Protein AF-0000000085118958 (afdb_homodimer)

Solvent-accessible surface area (backbone atoms only — not comparable to full-atom values): 41880 Å² total; per-residue (Å²): 111,50,72,46,80,24,72,16,79,39,64,66,55,6,46,52,51,40,32,72,75,61,38,87,79,47,48,78,74,48,78,44,81,36,74,49,67,78,77,56,92,44,63,29,18,36,30,32,29,48,40,77,66,68,75,80,57,63,81,71,64,72,86,65,71,86,67,69,80,81,72,77,84,81,69,77,76,74,73,73,72,69,64,57,61,59,55,49,51,50,45,50,51,46,46,52,44,48,45,58,69,66,32,45,23,66,62,61,48,81,85,71,83,77,55,74,73,47,45,65,60,52,50,49,40,60,70,17,52,35,45,65,70,57,47,49,53,51,49,51,48,48,65,70,65,48,53,74,86,41,56,80,35,64,67,52,46,48,51,53,48,52,53,52,51,48,72,53,44,48,65,38,75,90,72,83,76,56,90,91,46,66,47,38,38,34,44,43,42,42,60,55,38,45,62,69,59,49,50,50,20,50,48,44,35,44,38,63,67,42,99,55,71,43,46,50,31,39,36,36,51,32,68,77,54,80,29,46,55,54,22,54,45,49,54,29,58,76,67,71,38,58,75,40,83,33,86,48,46,85,46,46,54,58,52,51,58,77,43,62,84,30,34,34,36,40,35,40,49,59,49,41,44,52,73,43,56,68,63,56,48,49,53,42,48,34,46,64,66,42,62,86,53,81,62,44,29,30,40,41,38,47,49,36,47,28,63,71,48,51,52,47,35,49,61,54,51,43,82,63,59,61,58,32,32,29,40,17,44,40,48,47,36,51,41,44,26,40,58,49,45,48,31,41,74,68,70,33,26,30,42,37,34,26,55,55,83,53,77,48,75,28,57,40,76,42,45,55,65,57,56,47,48,22,45,74,65,41,37,64,76,82,127,111,50,72,48,79,24,75,16,82,39,64,66,54,6,46,52,52,39,31,72,75,60,37,88,79,48,49,75,75,47,78,43,81,36,73,47,69,79,76,57,90,44,62,29,18,37,30,32,28,47,40,76,64,67,75,74,56,59,78,70,61,70,79,66,68,82,68,67,74,84,73,77,84,80,70,79,75,73,74,74,73,68,65,57,62,61,56,50,51,50,45,50,50,45,46,52,44,48,46,58,65,68,33,42,25,62,53,58,59,76,79,62,83,76,55,75,72,46,46,66,58,52,50,48,41,59,71,16,53,35,44,64,68,56,47,48,52,51,49,51,50,48,65,69,66,48,54,74,86,41,56,79,35,65,68,53,45,48,51,52,47,52,53,54,50,48,69,53,43,48,65,37,75,90,72,84,76,56,92,92,45,66,48,38,39,34,43,42,41,44,60,54,40,46,62,67,60,49,49,50,20,49,48,44,35,44,37,64,67,43,100,58,69,43,46,49,30,38,34,36,52,33,70,76,53,78,28,46,55,55,22,52,45,48,54,30,60,76,67,71,39,57,75,40,84,33,86,48,45,84,44,45,53,58,50,50,57,75,43,61,84,30,35,35,36,41,35,39,49,59,48,40,44,52,72,41,56,68,64,55,48,51,53,42,49,36,45,64,63,44,62,88,52,80,63,42,30,30,39,41,37,46,49,38,46,29,64,70,46,49,50,47,36,49,61,54,51,43,83,63,60,61,58,31,32,28,42,17,45,40,47,48,36,51,41,44,26,41,56,49,44,47,31,41,73,69,69,33,26,29,42,36,35,26,54,55,84,54,77,48,76,29,58,40,76,43,45,54,66,57,55,48,47,21,43,74,63,42,35,61,75,82,128

Sequence (766 aa):
MNKLSFLGETPTIALRKAQEECGEDAIVISTKKIANANGLNKDMYEIVVAIEDEETKKNLVYTKSAITKANENQEAIKAQVYDFKEEILKMQHLLEQVQKSIWNPKSQLFDLTIPPEFAPMYDIFEKNEFDQEMTYTIMKKTIKQLPISLKSNPNKINDFFKLILRRVIPIKHEVPLRPQQRKIIMMVGPTGVGKTTTISKLAARYAYKLGQNYKVGIVTLDSFRVGAVEQLQAYTNIMRLPLEVVKKPDDLAEALLRLKDCNYIFIDTAGSSQYDIDKIELINDYQKKVEELPIEKILVLPANVKHSDLLEIYKNYSILDIDYLTFTKLDETRSFGNLISFAHKTKKSITYFSIGQNVPDDLIVSDATYLIDCFMNQECARKMNKLSFLGETPTIALRKAQEECGEDAIVISTKKIANANGLNKDMYEIVVAIEDEETKKNLVYTKSAITKANENQEAIKAQVYDFKEEILKMQHLLEQVQKSIWNPKSQLFDLTIPPEFAPMYDIFEKNEFDQEMTYTIMKKTIKQLPISLKSNPNKINDFFKLILRRVIPIKHEVPLRPQQRKIIMMVGPTGVGKTTTISKLAARYAYKLGQNYKVGIVTLDSFRVGAVEQLQAYTNIMRLPLEVVKKPDDLAEALLRLKDCNYIFIDTAGSSQYDIDKIELINDYQKKVEELPIEKILVLPANVKHSDLLEIYKNYSILDIDYLTFTKLDETRSFGNLISFAHKTKKSITYFSIGQNVPDDLIVSDATYLIDCFMNQECARK

Radius of gyration: 34.22 Å; Cα contacts (8 Å, |Δi|>4): 1244; chains: 2; bounding box: 70×102×100 Å

pLDDT: mean 80.44, std 21.98, range [22.97, 98.81]

Foldseek 3Di:
DDKDKFKALDPVRRVVVCCVVQNPPWDWDDKDWDACVPVPRGIIIMTITDHDDPPVVPVVPPPPPPPPDPDDDPPPPPPPPPCVVVVVVVVVVVCVVVCVQVPPVCVVPPVDRQPPLCSVVLVLCVVQVADPVVSVVLRVCLVVVDDPVQSNPSVSSLVVSLVSLQVLAFADFDDDDDPLAAAAEEEAEAPPLCQLLQVLQVQCCQQPVDPDHWQEAEEEQPPPDPCSVVVSVVSCVVSVHYYHYDPALLCLVVSVVVVSRTRYYYYHYHHHQLPPLVRLVRVVSSCVNVVVDPYAYEYEEEQPDDLVSLVSRCVSNCVNVHAAYEYEQLLVWLRRNSVSNSCSVVVHHYAKYANDRDHHQRIDGDDSSQSVVSSVVSHRDRD/DDKDKFKDLDPVRRVVVCCVVQNPPWDWDDKDWDACVPVPRGIIIMIITDHDDPPVVPVVPPPPPPPPDPDDDPPDPPPPPPCVVVVVVVVVVVCVVVCVQVPPVVVVPPVDRQPPLCSVVLVLCVVQVADPVVSVVLRVCLVVVDDPVQSNPSVSSLVVSLVSLQVLAFADFDDDDDPLAAAAEEEAEAPPLCQLLQVLQVQCCQQPVDPDHWQEAEEEQPPPDPCPVVVSVVSCVVSVHYYHYDPALLCLVVSVVVVSRTRYYYYHYHHHQLPPLVRLVRVVSSCVNVVVDPYAYEYEEEQPDDLVSLVSRCVSNCVNVHAAYEYEQLLVWLRRNSVSNSCSVVVHHYAKYANDRDHHQRIDGDDSSQSSVSSVVSHRDRD

Secondary structure (DSSP, 8-state):
-EEEEEEESSHHHHHHHHHHHH-TT-EEEEEEEETTTTSSS--EEEEEEEE--GGGGGGG-STTSTTS---S-----------HHHHHHHHHHHHHHHHHHHH-GGGS-SS----GGGHHHHHHHHHTT--HHHHHHHHHHHHHHS-GGGTT-HHHHHHHHHHHHHHHS-BPPP-PPPTT--EEEEEE-STTSSHHHHHHHHHHIIIIISSS---EEEEE---SSTTHHHHHHHHHHHHT--EEE--SGGGHHHHHHHTTT-SEEEEE-----TT-HHHHHHHHHHHHHTTTS-EEEEEEEETTB-HHHHHHHHHHHGGG---EEEEE-GGG-S--HHHHHHHHHHTPEEEEEE-SS-TTTSEEE--HHHHHHHHHHTS----/-EEEEEEESSHHHHHHHHHHHH-TT-EEEEEEEETTTTSSS--EEEEEEEE--GGGGGGGGGGGGGGS---S-----------HHHHHHHHHHHHHHHHHHHH-GGGGTT-----GGGHHHHHHHHHTT--HHHHHHHHHHHHHHS-GGGTT-HHHHHHHHHHHHHHHS-BPPP-PPPTT--EEEEEE-STTSSHHHHHHHHHHIIIIISSS---EEEEE---SSTTHHHHHHHHHHHHT--EEE--SGGGHHHHHHHTTT-SEEEEE-----TT-HHHHHHHHHHHHHTTTS-EEEEEEEETTB-HHHHHHHHHHHGGG---EEEEE-GGG-S--HHHHHHHHHHTPEEEEEE-SS-TTTSEEE--HHHHHHHHHHTS----

Structure (mmCIF, N/CA/C/O backbone):
data_AF-0000000085118958-model_v1
#
loop_
_entity.id
_entity.type
_entity.pdbx_description
1 polymer 'Flagellar biosynthesis protein FlhF'
#
loop_
_atom_site.group_PDB
_atom_site.id
_atom_site.type_symbol
_atom_site.label_atom_id
_atom_site.label_alt_id
_atom_site.label_comp_id
_atom_site.label_asym_id
_atom_site.label_entity_id
_atom_site.label_seq_id
_atom_site.pdbx_PDB_ins_code
_atom_site.Cartn_x
_atom_site.Cartn_y
_atom_site.Cartn_z
_atom_site.occupancy
_atom_site.B_iso_or_equiv
_atom_site.auth_seq_id
_atom_site.auth_comp_id
_atom_site.auth_asym_id
_atom_site.auth_atom_id
_atom_site.pdbx_PDB_model_num
ATOM 1 N N . MET A 1 1 ? -19.641 31.75 41.594 1 50.44 1 MET A N 1
ATOM 2 C CA . MET A 1 1 ? -19.047 32.594 40.562 1 50.44 1 MET A CA 1
ATOM 3 C C . MET A 1 1 ? -20.125 33.406 39.844 1 50.44 1 MET A C 1
ATOM 5 O O . MET A 1 1 ? -21.062 32.844 39.281 1 50.44 1 MET A O 1
ATOM 9 N N . ASN A 1 2 ? -20.297 34.656 40.281 1 66.62 2 ASN A N 1
ATOM 10 C CA . ASN A 1 2 ? -21.312 35.5 39.719 1 66.62 2 ASN A CA 1
ATOM 11 C C . ASN A 1 2 ? -20.859 36.094 38.375 1 66.62 2 ASN A C 1
ATOM 13 O O . ASN A 1 2 ? -19.75 36.625 38.25 1 66.62 2 ASN A O 1
ATOM 17 N N . LYS A 1 3 ? -21.609 35.75 37.281 1 74.56 3 LYS A N 1
ATOM 18 C CA . LYS A 1 3 ? -21.312 36.219 35.938 1 74.56 3 LYS A CA 1
ATOM 19 C C . LYS A 1 3 ? -22.062 37.531 35.656 1 74.56 3 LYS A C 1
ATOM 21 O O . LYS A 1 3 ? -23.25 37.656 35.969 1 74.56 3 LYS A O 1
ATOM 26 N N . LEU A 1 4 ? -21.312 38.594 35.375 1 79.56 4 LEU A N 1
ATOM 27 C CA . LEU A 1 4 ? -21.922 39.875 35 1 79.56 4 LEU A CA 1
ATOM 28 C C . LEU A 1 4 ? -21.703 40.156 33.5 1 79.56 4 LEU A C 1
ATOM 30 O O . LEU A 1 4 ? -20.609 39.906 32.969 1 79.56 4 LEU A O 1
ATOM 34 N N . SER A 1 5 ? -22.828 40.594 32.812 1 81.94 5 SER A N 1
ATOM 35 C CA . SER A 1 5 ? -22.781 40.906 31.375 1 81.94 5 SER A CA 1
ATOM 36 C C . SER A 1 5 ? -22.734 42.406 31.156 1 81.94 5 SER A C 1
ATOM 38 O O . SER A 1 5 ? -23.469 43.156 31.797 1 81.94 5 SER A O 1
ATOM 40 N N . PHE A 1 6 ? -21.812 42.844 30.281 1 82 6 PHE A N 1
ATOM 41 C CA . PHE A 1 6 ? -21.656 44.281 29.938 1 82 6 PHE A CA 1
ATOM 42 C C . PHE A 1 6 ? -21.781 44.469 28.438 1 82 6 PHE A C 1
ATOM 44 O O . PHE A 1 6 ? -21.219 43.719 27.641 1 82 6 PHE A O 1
ATOM 51 N N . LEU A 1 7 ? -22.625 45.5 28.031 1 80.44 7 LEU A N 1
ATOM 52 C CA . LEU A 1 7 ? -22.875 45.781 26.625 1 80.44 7 LEU A CA 1
ATOM 53 C C . LEU A 1 7 ? -22.125 47.062 26.203 1 80.44 7 LEU A C 1
ATOM 55 O O . LEU A 1 7 ? -22.047 48 26.969 1 80.44 7 LEU A O 1
ATOM 59 N N . GLY A 1 8 ? -21.516 47 25.047 1 80.62 8 GLY A N 1
ATOM 60 C CA . GLY A 1 8 ? -20.844 48.156 24.469 1 80.62 8 GLY A CA 1
ATOM 61 C C . GLY A 1 8 ? -20.922 48.188 22.953 1 80.62 8 GLY A C 1
ATOM 62 O O . GLY A 1 8 ? -21.125 47.125 22.312 1 80.62 8 GLY A O 1
ATOM 63 N N . GLU A 1 9 ? -20.844 49.312 22.375 1 79.94 9 GLU A N 1
ATOM 64 C CA . GLU A 1 9 ? -20.875 49.5 20.922 1 79.94 9 GLU A CA 1
ATOM 65 C C . GLU A 1 9 ? -19.641 48.875 20.266 1 79.94 9 GLU A C 1
ATOM 67 O O . GLU A 1 9 ? -19.688 48.5 19.094 1 79.94 9 GLU A O 1
ATOM 72 N N . THR A 1 10 ? -18.578 48.75 21.016 1 77.44 10 THR A N 1
ATOM 73 C CA . THR A 1 10 ? -17.359 48.031 20.641 1 77.44 10 THR A CA 1
ATOM 74 C C . THR A 1 10 ? -16.891 47.125 21.766 1 77.44 10 THR A C 1
ATOM 76 O O . THR A 1 10 ? -17.25 47.312 22.938 1 77.44 10 THR A O 1
ATOM 79 N N . PRO A 1 11 ? -16.172 46.094 21.469 1 75.88 11 PRO A N 1
ATOM 80 C CA . PRO A 1 11 ? -15.641 45.219 22.531 1 75.88 11 PRO A CA 1
ATOM 81 C C . PRO A 1 11 ? -14.789 45.969 23.547 1 75.88 11 PRO A C 1
ATOM 83 O O . PRO A 1 11 ? -14.844 45.688 24.734 1 75.88 11 PRO A O 1
ATOM 86 N N . THR A 1 12 ? -14.109 47 23.219 1 77.38 12 THR A N 1
ATOM 87 C CA . THR A 1 12 ? -13.266 47.812 24.094 1 77.38 12 THR A CA 1
ATOM 88 C C . THR A 1 12 ? -14.117 48.594 25.078 1 77.38 12 THR A C 1
ATOM 90 O O . THR A 1 12 ? -13.773 48.688 26.266 1 77.38 12 THR A O 1
ATOM 93 N N . ILE A 1 13 ? -15.18 49.125 24.594 1 80 13 ILE A N 1
ATOM 94 C CA . ILE A 1 13 ? -16.094 49.875 25.453 1 80 13 ILE A CA 1
ATOM 95 C C . ILE A 1 13 ? -16.766 48.938 26.438 1 80 13 ILE A C 1
ATOM 97 O O . ILE A 1 13 ? -16.891 49.25 27.625 1 80 13 ILE A O 1
ATOM 101 N N . ALA A 1 14 ? -17.172 47.719 25.938 1 79.88 14 ALA A N 1
ATOM 102 C CA . ALA A 1 14 ? -17.781 46.719 26.797 1 79.88 14 ALA A CA 1
ATOM 103 C C . ALA A 1 14 ? -16.812 46.219 27.859 1 79.88 14 ALA A C 1
ATOM 105 O O . ALA A 1 14 ? -17.188 46.062 29.031 1 79.88 14 ALA A O 1
ATOM 106 N N . LEU A 1 15 ? -15.633 46.125 27.5 1 79.44 15 LEU A N 1
ATOM 107 C CA . LEU A 1 15 ? -14.586 45.688 28.422 1 79.44 15 LEU A CA 1
ATOM 108 C C . LEU A 1 15 ? -14.281 46.781 29.453 1 79.44 15 LEU A C 1
ATOM 110 O O . LEU A 1 15 ? -14.102 46.469 30.641 1 79.44 15 LEU A O 1
ATOM 114 N N . ARG A 1 16 ? -14.172 47.969 29.094 1 78.69 16 ARG A N 1
ATOM 115 C CA . ARG A 1 16 ? -13.945 49.094 30 1 78.69 16 ARG A CA 1
ATOM 116 C C . ARG A 1 16 ? -15.062 49.188 31.047 1 78.69 16 ARG A C 1
ATOM 118 O O . ARG A 1 16 ? -14.789 49.406 32.219 1 78.69 16 ARG A O 1
ATOM 125 N N . LYS A 1 17 ? -16.234 48.875 30.625 1 80.75 17 LYS A N 1
ATOM 126 C CA . LYS A 1 17 ? -17.391 48.875 31.516 1 80.75 17 LYS A CA 1
ATOM 127 C C . LYS A 1 17 ? -17.297 47.75 32.531 1 80.75 17 LYS A C 1
ATOM 129 O O . LYS A 1 17 ? -17.594 47.938 33.719 1 80.75 17 LYS A O 1
ATOM 134 N N . ALA A 1 18 ? -16.875 46.656 32.031 1 78.12 18 ALA A N 1
ATOM 135 C CA . ALA A 1 18 ? -16.688 45.5 32.875 1 78.12 18 ALA A CA 1
ATOM 136 C C . ALA A 1 18 ? -15.578 45.75 33.906 1 78.12 18 ALA A C 1
ATOM 138 O O . ALA A 1 18 ? -15.727 45.406 35.094 1 78.12 18 ALA A O 1
ATOM 139 N N . GLN A 1 19 ? -14.562 46.375 33.469 1 78.25 19 GLN A N 1
ATOM 140 C CA . GLN A 1 19 ? -13.422 46.656 34.344 1 78.25 19 GLN A CA 1
ATOM 141 C C . GLN A 1 19 ? -13.758 47.75 35.344 1 78.25 19 GLN A C 1
ATOM 143 O O . GLN A 1 19 ? -13.336 47.688 36.5 1 78.25 19 GLN A O 1
ATOM 148 N N . GLU A 1 20 ? -14.555 48.625 35 1 79.25 20 GLU A N 1
ATOM 149 C CA . GLU A 1 20 ? -15 49.719 35.875 1 79.25 20 GLU A CA 1
ATOM 150 C C . GLU A 1 20 ? -15.906 49.188 37 1 79.25 20 GLU A C 1
ATOM 152 O O . GLU A 1 20 ? -15.828 49.656 38.125 1 79.25 20 GLU A O 1
ATOM 157 N N . GLU A 1 21 ? -16.688 48.156 36.625 1 78.31 21 GLU A N 1
ATOM 158 C CA . GLU A 1 21 ? -17.641 47.625 37.594 1 78.31 21 GLU A CA 1
ATOM 159 C C . GLU A 1 21 ? -17.078 46.438 38.375 1 78.31 21 GLU A C 1
ATOM 161 O O . GLU A 1 21 ? -17.375 46.281 39.562 1 78.31 21 GLU A O 1
ATOM 166 N N . CYS A 1 22 ? -16.234 45.688 37.656 1 74.38 22 CYS A N 1
ATOM 167 C CA . CYS A 1 22 ? -15.836 44.438 38.281 1 74.38 22 CYS A CA 1
ATOM 168 C C . CYS A 1 22 ? -14.352 44.438 38.625 1 74.38 22 CYS A C 1
ATOM 170 O O . CYS A 1 22 ? -13.844 43.5 39.219 1 74.38 22 CYS A O 1
ATOM 172 N N . GLY A 1 23 ? -13.617 45.594 38.438 1 73.44 23 GLY A N 1
ATOM 173 C CA . GLY A 1 23 ? -12.195 45.719 38.719 1 73.44 23 GLY A CA 1
ATOM 174 C C . GLY A 1 23 ? -11.305 45.281 37.562 1 73.44 23 GLY A C 1
ATOM 175 O O . GLY A 1 23 ? -11.766 44.594 36.656 1 73.44 23 GLY A O 1
ATOM 176 N N . GLU A 1 24 ? -10.086 45.688 37.562 1 70.62 24 GLU A N 1
ATOM 177 C CA . GLU A 1 24 ? -9.102 45.469 36.531 1 70.62 24 GLU A CA 1
ATOM 178 C C . GLU A 1 24 ? -8.727 43.969 36.438 1 70.62 24 GLU A C 1
ATOM 180 O O . GLU A 1 24 ? -8.281 43.5 35.406 1 70.62 24 GLU A O 1
ATOM 185 N N . ASP A 1 25 ? -9.023 43.281 37.438 1 62.84 25 ASP A N 1
ATOM 186 C CA . ASP A 1 25 ? -8.641 41.875 37.531 1 62.84 25 ASP A CA 1
ATOM 187 C C . ASP A 1 25 ? -9.805 40.969 37.125 1 62.84 25 ASP A C 1
ATOM 189 O O . ASP A 1 25 ? -9.742 39.75 37.312 1 62.84 25 ASP A O 1
ATOM 193 N N . ALA A 1 26 ? -10.883 41.375 36.625 1 63.19 26 ALA A N 1
ATOM 194 C CA . ALA A 1 26 ? -12.039 40.594 36.219 1 63.19 26 ALA A CA 1
ATOM 195 C C . ALA A 1 26 ? -11.703 39.688 35.031 1 63.19 26 ALA A C 1
ATOM 197 O O . ALA A 1 26 ? -11.102 40.156 34.062 1 63.19 26 ALA A O 1
ATOM 198 N N . ILE A 1 27 ? -11.922 38.438 35.188 1 67.38 27 ILE A N 1
ATOM 199 C CA . ILE A 1 27 ? -11.625 37.438 34.156 1 67.38 27 ILE A CA 1
ATOM 200 C C . ILE A 1 27 ? -12.734 37.469 33.094 1 67.38 27 ILE A C 1
ATOM 202 O O . ILE A 1 27 ? -13.898 37.219 33.438 1 67.38 27 ILE A O 1
ATOM 206 N N . VAL A 1 28 ? -12.438 37.844 31.891 1 70.38 28 VAL A N 1
ATOM 207 C CA . VAL A 1 28 ? -13.375 37.844 30.766 1 70.38 28 VAL A CA 1
ATOM 208 C C . VAL A 1 28 ? -13.617 36.406 30.328 1 70.38 28 VAL A C 1
ATOM 210 O O . VAL A 1 28 ? -12.68 35.656 30 1 70.38 28 VAL A O 1
ATOM 213 N N . ILE A 1 29 ? -14.859 36 30.328 1 68.62 29 ILE A N 1
ATOM 214 C CA . ILE A 1 29 ? -15.266 34.625 30.016 1 68.62 29 ILE A CA 1
ATOM 215 C C . ILE A 1 29 ? -15.68 34.531 28.547 1 68.62 29 ILE A C 1
ATOM 217 O O . ILE A 1 29 ? -15.359 33.562 27.859 1 68.62 29 ILE A O 1
ATOM 221 N N . SER A 1 30 ? -16.453 35.531 28.078 1 73.38 30 SER A N 1
ATOM 222 C CA . SER A 1 30 ? -16.938 35.5 26.703 1 73.38 30 SER A CA 1
ATOM 223 C C . SER A 1 30 ? -17.156 36.906 26.156 1 73.38 30 SER A C 1
ATOM 225 O O . SER A 1 30 ? -17.453 37.844 26.922 1 73.38 30 SER A O 1
ATOM 227 N N . THR A 1 31 ? -16.859 37.125 24.859 1 70.69 31 THR A N 1
ATOM 228 C CA . THR A 1 31 ? -17.219 38.281 24.078 1 70.69 31 THR A CA 1
ATOM 229 C C . THR A 1 31 ? -18.109 37.906 22.906 1 70.69 31 THR A C 1
ATOM 231 O O . THR A 1 31 ? -17.734 37.062 22.078 1 70.69 31 THR A O 1
ATOM 234 N N . LYS A 1 32 ? -19.281 38.344 22.891 1 73.81 32 LYS A N 1
ATOM 235 C CA . LYS A 1 32 ? -20.266 38.031 21.859 1 73.81 32 LYS A CA 1
ATOM 236 C C . LYS A 1 32 ? -20.781 39.312 21.188 1 73.81 32 LYS A C 1
ATOM 238 O O . LYS A 1 32 ? -21.047 40.281 21.859 1 73.81 32 LYS A O 1
ATOM 243 N N . LYS A 1 33 ? -20.844 39.281 19.859 1 72.5 33 LYS A N 1
ATOM 244 C CA . LYS A 1 33 ? -21.578 40.312 19.109 1 72.5 33 LYS A CA 1
ATOM 245 C C . LYS A 1 33 ? -23.078 40.031 19.125 1 72.5 33 LYS A C 1
ATOM 247 O O . LYS A 1 33 ? -23.516 38.938 18.766 1 72.5 33 LYS A O 1
ATOM 252 N N . ILE A 1 34 ? -23.922 40.938 19.625 1 70.06 34 ILE A N 1
ATOM 253 C CA . ILE A 1 34 ? -25.375 40.812 19.641 1 70.06 34 ILE A CA 1
ATOM 254 C C . ILE A 1 34 ? -25.969 41.781 18.609 1 70.06 34 ILE A C 1
ATOM 256 O O . ILE A 1 34 ? -25.75 43 18.672 1 70.06 34 ILE A O 1
ATOM 260 N N . ALA A 1 35 ? -26.625 41.156 17.719 1 70.69 35 ALA A N 1
ATOM 261 C CA . ALA A 1 35 ? -27.391 41.938 16.734 1 70.69 35 ALA A CA 1
ATOM 262 C C . ALA A 1 35 ? -28.703 42.438 17.344 1 70.69 35 ALA A C 1
ATOM 264 O O . ALA A 1 35 ? -29.375 41.719 18.078 1 70.69 35 ALA A O 1
ATOM 265 N N . ASN A 1 36 ? -29.047 43.688 16.984 1 61.06 36 ASN A N 1
ATOM 266 C CA . ASN A 1 36 ? -30.297 44.375 17.281 1 61.06 36 ASN A CA 1
ATOM 267 C C . ASN A 1 36 ? -30.609 44.375 18.781 1 61.06 36 ASN A C 1
ATOM 269 O O . ASN A 1 3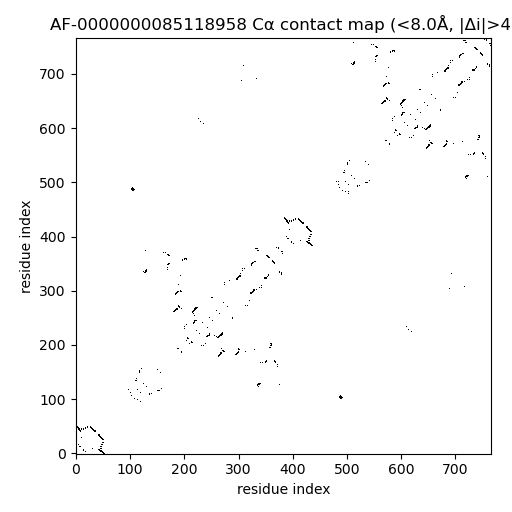6 ? -31.734 44.062 19.188 1 61.06 36 ASN A O 1
ATOM 273 N N . ALA A 1 37 ? -29.609 44.469 19.719 1 53.81 37 ALA A N 1
ATOM 274 C CA . ALA A 1 37 ? -29.781 44.25 21.156 1 53.81 37 ALA A CA 1
ATOM 275 C C . ALA A 1 37 ? -30.844 45.188 21.734 1 53.81 37 ALA A C 1
ATOM 277 O O . ALA A 1 37 ? -31.625 44.812 22.609 1 53.81 37 ALA A O 1
ATOM 278 N N . ASN A 1 38 ? -30.828 46.469 21.5 1 57.22 38 ASN A N 1
ATOM 279 C CA . ASN A 1 38 ? -31.797 47.375 22.094 1 57.22 38 ASN A CA 1
ATOM 280 C C . ASN A 1 38 ? -32.812 47.875 21.078 1 57.22 38 ASN A C 1
ATOM 282 O O . ASN A 1 38 ? -33.406 48.938 21.25 1 57.22 38 ASN A O 1
ATOM 286 N N . GLY A 1 39 ? -33.344 47.094 20.031 1 56 39 GLY A N 1
ATOM 287 C CA . GLY A 1 39 ? -34.281 47.562 19.031 1 56 39 GLY A CA 1
ATOM 288 C C . GLY A 1 39 ? -33.688 48.562 18.062 1 56 39 GLY A C 1
ATOM 289 O O . GLY A 1 39 ? -34.344 49 17.109 1 56 39 GLY A O 1
ATOM 290 N N . LEU A 1 40 ? -32.688 49.375 18.562 1 54.78 40 LEU A N 1
ATOM 291 C CA . LEU A 1 40 ? -32.188 50.406 17.656 1 54.78 40 LEU A CA 1
ATOM 292 C C . LEU A 1 40 ? -31.094 49.875 16.766 1 54.78 40 LEU A C 1
ATOM 294 O O . LEU A 1 40 ? -30.062 49.406 17.25 1 54.78 40 LEU A O 1
ATOM 298 N N . ASN A 1 41 ? -31.391 49.281 15.469 1 56.91 41 ASN A N 1
ATOM 299 C CA . ASN A 1 41 ? -30.656 48.812 14.305 1 56.91 41 ASN A CA 1
ATOM 300 C C . ASN A 1 41 ? -29.156 48.906 14.516 1 56.91 41 ASN A C 1
ATOM 302 O O . ASN A 1 41 ? -28.406 49.062 13.555 1 56.91 41 ASN A O 1
ATOM 306 N N . LYS A 1 42 ? -28.547 48.969 15.789 1 64.62 42 LYS A N 1
ATOM 307 C CA . LYS A 1 42 ? -27.094 48.969 15.977 1 64.62 42 LYS A CA 1
ATOM 308 C C . LYS A 1 42 ? -26.609 47.688 16.656 1 64.62 42 LYS A C 1
ATOM 310 O O . LYS A 1 42 ? -27.203 47.25 17.641 1 64.62 42 LYS A O 1
ATOM 315 N N . ASP A 1 43 ? -25.562 47.062 16.109 1 69.88 43 ASP A N 1
ATOM 316 C CA . ASP A 1 43 ? -24.922 45.875 16.656 1 69.88 43 ASP A CA 1
ATOM 317 C C . ASP A 1 43 ? -24.156 46.219 17.938 1 69.88 43 ASP A C 1
ATOM 319 O O . ASP A 1 43 ? -23.516 47.25 18.031 1 69.88 43 ASP A O 1
ATOM 323 N N . MET A 1 44 ? -24.359 45.469 19.094 1 76.75 44 MET A N 1
ATOM 324 C CA . MET A 1 44 ? -23.656 45.688 20.359 1 76.75 44 MET A CA 1
ATOM 325 C C . MET A 1 44 ? -22.828 44.438 20.719 1 76.75 44 MET A C 1
ATOM 327 O O . MET A 1 44 ? -23.109 43.344 20.234 1 76.75 44 MET A O 1
ATOM 331 N N . TYR A 1 45 ? -21.75 44.656 21.422 1 79.88 45 TYR A N 1
ATOM 332 C CA . TYR A 1 45 ? -20.891 43.594 21.922 1 79.88 45 TYR A CA 1
ATOM 333 C C . TYR A 1 45 ? -21.141 43.344 23.406 1 79.88 45 TYR A C 1
ATOM 335 O O . TYR A 1 45 ? -21.281 44.281 24.188 1 79.88 45 TYR A O 1
ATOM 343 N N . GLU A 1 46 ? -21.375 42.062 23.766 1 81.19 46 GLU A N 1
ATOM 344 C CA . GLU A 1 46 ? -21.547 41.656 25.141 1 81.19 46 GLU A CA 1
ATOM 345 C C . GLU A 1 46 ? -20.297 40.969 25.688 1 81.19 46 GLU A C 1
ATOM 347 O O . GLU A 1 46 ? -19.766 40.031 25.062 1 81.19 46 GLU A O 1
ATOM 352 N N . ILE A 1 47 ? -19.812 41.5 26.781 1 79.62 47 ILE A N 1
ATOM 353 C CA . ILE A 1 47 ? -18.719 40.875 27.516 1 79.62 47 ILE A CA 1
ATOM 354 C C . ILE A 1 47 ? -19.219 40.312 28.844 1 79.62 47 ILE A C 1
ATOM 356 O O . ILE A 1 47 ? -19.844 41.031 29.625 1 79.62 47 ILE A O 1
ATOM 360 N N . VAL A 1 48 ? -19.031 39 29.109 1 79.56 48 VAL A N 1
ATOM 361 C CA . VAL A 1 48 ? -19.406 38.344 30.359 1 79.56 48 VAL A CA 1
ATOM 362 C C . VAL A 1 48 ? -18.156 38.125 31.219 1 79.56 48 VAL A C 1
ATOM 364 O O . VAL A 1 48 ? -17.172 37.562 30.766 1 79.56 48 VAL A O 1
ATOM 367 N N . VAL A 1 49 ? -18.219 38.625 32.469 1 77.5 49 VAL A N 1
ATOM 368 C CA . VAL A 1 49 ? -17.125 38.531 33.438 1 77.5 49 VAL A CA 1
ATOM 369 C C . VAL A 1 49 ? -17.547 37.719 34.625 1 77.5 49 VAL A C 1
ATOM 371 O O . VAL A 1 49 ? -18.719 37.75 35.062 1 77.5 49 VAL A O 1
ATOM 374 N N . ALA A 1 50 ? -16.688 36.812 35.188 1 70.38 50 ALA A N 1
ATOM 375 C CA . ALA A 1 50 ? -16.938 36.062 36.406 1 70.38 50 ALA A CA 1
ATOM 376 C C . ALA A 1 50 ? -16.328 36.75 37.625 1 70.38 50 ALA A C 1
ATOM 378 O O . ALA A 1 50 ? -15.188 37.188 37.562 1 70.38 50 ALA A O 1
ATOM 379 N N . ILE A 1 51 ? -17.188 37.031 38.625 1 59.75 51 ILE A N 1
ATOM 380 C CA . ILE A 1 51 ? -16.734 37.625 39.875 1 59.75 51 ILE A CA 1
ATOM 381 C C . ILE A 1 51 ? -16.781 36.562 41 1 59.75 51 ILE A C 1
ATOM 383 O O . ILE A 1 51 ? -17.781 35.844 41.125 1 59.75 51 ILE A O 1
ATOM 387 N N . GLU A 1 52 ? -15.688 36.25 41.594 1 51.03 52 GLU A N 1
ATOM 388 C CA . GLU A 1 52 ? -15.664 35.344 42.75 1 51.03 52 GLU A CA 1
ATOM 389 C C . GLU A 1 52 ? -16.453 35.969 43.906 1 51.03 52 GLU A C 1
ATOM 391 O O . GLU A 1 52 ? -16.359 37.156 44.188 1 51.03 52 GLU A O 1
ATOM 396 N N . ASP A 1 53 ? -17.406 35.344 44.469 1 43.53 53 ASP A N 1
ATOM 397 C CA . ASP A 1 53 ? -18.234 35.75 45.594 1 43.53 53 ASP A CA 1
ATOM 398 C C . ASP A 1 53 ? -17.375 36.031 46.844 1 43.53 53 ASP A C 1
ATOM 400 O O . ASP A 1 53 ? -16.375 35.344 47.094 1 43.53 53 ASP A O 1
ATOM 404 N N . GLU A 1 54 ? -17.5 37.125 47.406 1 37.72 54 GLU A N 1
ATOM 405 C CA . GLU A 1 54 ? -16.859 37.625 48.625 1 37.72 54 GLU A CA 1
ATOM 406 C C . GLU A 1 54 ? -17.062 36.656 49.781 1 37.72 54 GLU A C 1
ATOM 408 O O . GLU A 1 54 ? -16.547 36.875 50.875 1 37.72 54 GLU A O 1
ATOM 413 N N . GLU A 1 55 ? -18.156 35.875 49.875 1 36.25 55 GLU A N 1
ATOM 414 C CA . GLU A 1 55 ? -18.375 35.312 51.188 1 36.25 55 GLU A CA 1
ATOM 415 C C . GLU A 1 55 ? -17.188 34.469 51.625 1 36.25 55 GLU A C 1
ATOM 417 O O . GLU A 1 55 ? -17.156 33.969 52.75 1 36.25 55 GLU A O 1
ATOM 422 N N . THR A 1 56 ? -16.422 33.938 50.75 1 32.62 56 THR A N 1
ATOM 423 C CA . THR A 1 56 ? -15.391 33.125 51.344 1 32.62 56 THR A CA 1
ATOM 424 C C . THR A 1 56 ? -14.297 33.969 51.969 1 32.62 56 THR A C 1
ATOM 426 O O . THR A 1 56 ? -13.109 33.688 51.812 1 32.62 56 THR A O 1
ATOM 429 N N . LYS A 1 57 ? -14.633 35.219 52.156 1 33.31 57 LYS A N 1
ATOM 430 C CA . LYS A 1 57 ? -13.609 35.969 52.875 1 33.31 57 LYS A CA 1
ATOM 431 C C . LYS A 1 57 ? -13.492 35.531 54.312 1 33.31 57 LYS A C 1
ATOM 433 O O . LYS A 1 57 ? -12.625 36 55.062 1 33.31 57 LYS A O 1
ATOM 438 N N . LYS A 1 58 ? -14.617 35.156 54.938 1 33 58 LYS A N 1
ATOM 439 C CA . LYS A 1 58 ? -14.594 35.25 56.375 1 33 58 LYS A CA 1
ATOM 440 C C . LYS A 1 58 ? -13.539 34.344 56.969 1 33 58 LYS A C 1
ATOM 442 O O . LYS A 1 58 ? -13.109 34.531 58.125 1 33 58 LYS A O 1
ATOM 447 N N . ASN A 1 59 ? -13.492 33.156 56.562 1 27.73 59 ASN A N 1
ATOM 448 C CA . ASN A 1 59 ? -12.789 32.219 57.438 1 27.73 59 ASN A CA 1
ATOM 449 C C . ASN A 1 59 ? -11.289 32.5 57.469 1 27.73 59 ASN A C 1
ATOM 451 O O . ASN A 1 59 ? -10.5 31.641 57.875 1 27.73 59 ASN A O 1
ATOM 455 N N . LEU A 1 60 ? -10.828 33.562 56.75 1 26.17 60 LEU A N 1
ATOM 456 C CA . LEU A 1 60 ? -9.383 33.75 56.812 1 26.17 60 LEU A CA 1
ATOM 457 C C . LEU A 1 60 ? -8.977 34.312 58.188 1 26.17 60 LEU A C 1
ATOM 459 O O . LEU A 1 60 ? -7.832 34.75 58.344 1 26.17 60 LEU A O 1
ATOM 463 N N . VAL A 1 61 ? -9.906 34.562 59.125 1 26.31 61 VAL A N 1
ATOM 464 C CA . VAL A 1 61 ? -9.539 35.344 60.312 1 26.31 61 VAL A CA 1
ATOM 465 C C . VAL A 1 61 ? -8.484 34.594 61.125 1 26.31 61 VAL A C 1
ATOM 467 O O . VAL A 1 61 ? -7.703 35.219 61.844 1 26.31 61 VAL A O 1
ATOM 470 N N . TYR A 1 62 ? -8.688 33.312 61.406 1 23.92 62 TYR A N 1
ATOM 471 C CA . TYR A 1 62 ? -8.297 32.812 62.719 1 23.92 62 TYR A CA 1
ATOM 472 C C . TYR A 1 62 ? -6.781 32.844 62.875 1 23.92 62 TYR A C 1
ATOM 474 O O . TYR A 1 62 ? -6.262 32.531 63.938 1 23.92 62 TYR A O 1
ATOM 482 N N . THR A 1 63 ? -5.949 32.656 61.906 1 24.27 63 THR A N 1
ATOM 483 C CA . THR A 1 63 ? -4.637 32.125 62.312 1 24.27 63 THR A CA 1
ATOM 484 C C . THR A 1 63 ? -3.791 33.25 62.906 1 24.27 63 THR A C 1
ATOM 486 O O . THR A 1 63 ? -2.916 33.812 62.25 1 24.27 63 THR A O 1
ATOM 489 N N . LYS A 1 64 ? -4.383 34.219 63.594 1 24.58 64 LYS A N 1
ATOM 490 C CA . LYS A 1 64 ? -3.582 35.344 64.062 1 24.58 64 LYS A CA 1
ATOM 491 C C . LYS A 1 64 ? -2.541 34.875 65.125 1 24.58 64 LYS A C 1
ATOM 493 O O . LYS A 1 64 ? -1.461 35.438 65.188 1 24.58 64 LYS A O 1
ATOM 498 N N . SER A 1 65 ? -3.07 34.062 66.125 1 25.17 65 SER A N 1
ATOM 499 C CA . SER A 1 65 ? -2.568 34.188 67.5 1 25.17 65 SER A CA 1
ATOM 500 C C . SER A 1 65 ? -1.147 33.656 67.625 1 25.17 65 SER A C 1
ATOM 502 O O . SER A 1 65 ? -0.508 33.812 68.625 1 25.17 65 SER A O 1
ATOM 504 N N . ALA A 1 66 ? -0.858 32.562 66.938 1 25.05 66 ALA A N 1
ATOM 505 C CA . ALA A 1 66 ? 0.174 31.703 67.5 1 25.05 66 ALA A CA 1
ATOM 506 C C . ALA A 1 66 ? 1.553 32.344 67.438 1 25.05 66 ALA A C 1
ATOM 508 O O . ALA A 1 66 ? 2.408 31.875 66.688 1 25.05 66 ALA A O 1
ATOM 509 N N . ILE A 1 67 ? 1.626 33.656 67.375 1 24.67 67 ILE A N 1
ATOM 510 C CA . ILE A 1 67 ? 2.932 34.25 67.062 1 24.67 67 ILE A CA 1
ATOM 511 C C . ILE A 1 67 ? 3.885 34 68.188 1 24.67 67 ILE A C 1
ATOM 513 O O . ILE A 1 67 ? 5.066 34.344 68.125 1 24.67 67 ILE A O 1
ATOM 517 N N . THR A 1 68 ? 3.203 33.812 69.375 1 23.14 68 THR A N 1
ATOM 518 C CA . THR A 1 68 ? 4.043 34.344 70.438 1 23.14 68 THR A CA 1
ATOM 519 C C . THR A 1 68 ? 5.352 33.562 70.5 1 23.14 68 THR A C 1
ATOM 521 O O . THR A 1 68 ? 6.43 34.156 70.625 1 23.14 68 THR A O 1
ATOM 524 N N . LYS A 1 69 ? 5.324 32.5 71.375 1 26.08 69 LYS A N 1
ATOM 525 C CA . LYS A 1 69 ? 6.375 32.125 72.312 1 26.08 69 LYS A CA 1
ATOM 526 C C . LYS A 1 69 ? 7.465 31.297 71.625 1 26.08 69 LYS A C 1
ATOM 528 O O . LYS A 1 69 ? 8.18 30.531 72.25 1 26.08 69 LYS A O 1
ATOM 533 N N . ALA A 1 70 ? 7.477 31.188 70.312 1 25.52 70 ALA A N 1
ATOM 534 C CA . ALA A 1 70 ? 8.172 30.062 69.688 1 25.52 70 ALA A CA 1
ATOM 535 C C . ALA A 1 70 ? 9.688 30.203 69.875 1 25.52 70 ALA A C 1
ATOM 537 O O . ALA A 1 70 ? 10.312 31 69.125 1 25.52 70 ALA A O 1
ATOM 538 N N . ASN A 1 71 ? 10.102 30.25 71 1 24.36 71 ASN A N 1
ATOM 539 C CA . ASN A 1 71 ? 11.5 30.516 71.312 1 24.36 71 ASN A CA 1
ATOM 540 C C . ASN A 1 71 ? 12.43 29.656 70.438 1 24.36 71 ASN A C 1
ATOM 542 O O . ASN A 1 71 ? 13.328 30.188 69.812 1 24.36 71 ASN A O 1
ATOM 546 N N . GLU A 1 72 ? 13.148 28.656 71.062 1 24.98 72 GLU A N 1
ATOM 547 C CA . GLU A 1 72 ? 14.57 28.344 71.062 1 24.98 72 GLU A CA 1
ATOM 548 C C . GLU A 1 72 ? 14.906 27.469 69.812 1 24.98 72 GLU A C 1
ATOM 550 O O . GLU A 1 72 ? 16.047 27.453 69.375 1 24.98 72 GLU A O 1
ATOM 555 N N . ASN A 1 73 ? 14.203 26.266 69.75 1 27.56 73 ASN A N 1
ATOM 556 C CA . ASN A 1 73 ? 14.891 25.156 69.125 1 27.56 73 ASN A CA 1
ATOM 557 C C . ASN A 1 73 ? 15.008 25.344 67.625 1 27.56 73 ASN A C 1
ATOM 559 O O . ASN A 1 73 ? 14.016 25.609 66.938 1 27.56 73 ASN A O 1
ATOM 563 N N . GLN A 1 74 ? 16.172 25.672 66.938 1 24.77 74 GLN A N 1
ATOM 564 C CA . GLN A 1 74 ? 16.672 25.984 65.625 1 24.77 74 GLN A CA 1
ATOM 565 C C . GLN A 1 74 ? 16.234 24.953 64.625 1 24.77 74 GLN A C 1
ATOM 567 O O . GLN A 1 74 ? 17.047 24.156 64.125 1 24.77 74 GLN A O 1
ATOM 572 N N . GLU A 1 75 ? 15.18 24.172 64.875 1 26.56 75 GLU A N 1
ATOM 573 C CA . GLU A 1 75 ? 15.031 23.094 63.906 1 26.56 75 GLU A CA 1
ATOM 574 C C . GLU A 1 75 ? 14.891 23.641 62.469 1 26.56 75 GLU A C 1
ATOM 576 O O . GLU A 1 75 ? 14.164 24.625 62.25 1 26.56 75 GLU A O 1
ATOM 581 N N . ALA A 1 76 ? 15.789 23.219 61.531 1 28.47 76 ALA A N 1
ATOM 582 C CA . ALA A 1 76 ? 16.016 23.594 60.156 1 28.47 76 ALA A CA 1
ATOM 583 C C . ALA A 1 76 ? 14.719 23.578 59.344 1 28.47 76 ALA A C 1
ATOM 585 O O . ALA A 1 76 ? 13.969 22.594 59.406 1 28.47 76 ALA A O 1
ATOM 586 N N . ILE A 1 77 ? 14.117 24.656 59.188 1 28.81 77 ILE A N 1
ATOM 587 C CA . ILE A 1 77 ? 13 24.906 58.312 1 28.81 77 ILE A CA 1
ATOM 588 C C . ILE A 1 77 ? 13.242 24.234 56.969 1 28.81 77 ILE A C 1
ATOM 590 O O . ILE A 1 77 ? 14.172 24.594 56.219 1 28.81 77 ILE A O 1
ATOM 594 N N . LYS A 1 78 ? 13.164 22.906 56.969 1 28.77 78 LYS A N 1
ATOM 595 C CA . LYS A 1 78 ? 13.148 22.219 55.688 1 28.77 78 LYS A CA 1
ATOM 596 C C . LYS A 1 78 ? 12.172 22.891 54.719 1 28.77 78 LYS A C 1
ATOM 598 O O . LYS A 1 78 ? 10.969 22.938 55 1 28.77 78 LYS A O 1
ATOM 603 N N . ALA A 1 79 ? 12.641 23.922 54.125 1 28.42 79 ALA A N 1
ATOM 604 C CA . ALA A 1 79 ? 12.031 24.641 53 1 28.42 79 ALA A CA 1
ATOM 605 C C . ALA A 1 79 ? 11.344 23.656 52.031 1 28.42 79 ALA A C 1
ATOM 607 O O . ALA A 1 79 ? 11.992 22.766 51.469 1 28.42 79 ALA A O 1
ATOM 608 N N . GLN A 1 80 ? 10.133 23.25 52.344 1 29.2 80 GLN A N 1
ATOM 609 C CA . GLN A 1 80 ? 9.25 22.547 51.438 1 29.2 80 GLN A CA 1
ATOM 610 C C . GLN A 1 80 ? 9.32 23.141 50.031 1 29.2 80 GLN A C 1
ATOM 612 O O . GLN A 1 80 ? 8.922 24.281 49.812 1 29.2 80 GLN A O 1
ATOM 617 N N . VAL A 1 81 ? 10.383 22.875 49.344 1 29.45 81 VAL A N 1
ATOM 618 C CA . VAL A 1 81 ? 10.516 23.062 47.875 1 29.45 81 VAL A CA 1
ATOM 619 C C . VAL A 1 81 ? 9.188 22.734 47.219 1 29.45 81 VAL A C 1
ATOM 621 O O . VAL A 1 81 ? 8.742 21.594 47.219 1 29.45 81 VAL A O 1
ATOM 624 N N . TYR A 1 82 ? 8.227 23.641 47.406 1 31.23 82 TYR A N 1
ATOM 625 C CA . TYR A 1 82 ? 7.012 23.656 46.594 1 31.23 82 TYR A CA 1
ATOM 626 C C . TYR A 1 82 ? 7.277 23.125 45.188 1 31.23 82 TYR A C 1
ATOM 628 O O . TYR A 1 82 ? 8.227 23.547 44.531 1 31.23 82 TYR A O 1
ATOM 636 N N . ASP A 1 83 ? 7.012 21.891 45.031 1 31.98 83 ASP A N 1
ATOM 637 C CA . ASP A 1 83 ? 7.172 21.125 43.781 1 31.98 83 ASP A CA 1
ATOM 638 C C . ASP A 1 83 ? 6.648 21.906 42.594 1 31.98 83 ASP A C 1
ATOM 640 O O . ASP A 1 83 ? 5.453 21.844 42.281 1 31.98 83 ASP A O 1
ATOM 644 N N . PHE A 1 84 ? 7.246 23.141 42.344 1 33.88 84 PHE A N 1
ATOM 645 C CA . PHE A 1 84 ? 7.137 23.906 41.125 1 33.88 84 PHE A CA 1
ATOM 646 C C . PHE A 1 84 ? 7.074 22.984 39.906 1 33.88 84 PHE A C 1
ATOM 648 O O . PHE A 1 84 ? 6.699 23.406 38.812 1 33.88 84 PHE A O 1
ATOM 655 N N . LYS A 1 85 ? 7.5 21.672 40.188 1 38.59 85 LYS A N 1
ATOM 656 C CA . LYS A 1 85 ? 7.484 20.734 39.062 1 38.59 85 LYS A CA 1
ATOM 657 C C . LYS A 1 85 ? 6.059 20.438 38.625 1 38.59 85 LYS A C 1
ATOM 659 O O . LYS A 1 85 ? 5.766 20.391 37.438 1 38.59 85 LYS A O 1
ATOM 664 N N . GLU A 1 86 ? 5.176 20.297 39.594 1 43.03 86 GLU A N 1
ATOM 665 C CA . GLU A 1 86 ? 3.801 19.969 39.219 1 43.03 86 GLU A CA 1
ATOM 666 C C . GLU A 1 86 ? 3.104 21.156 38.562 1 43.03 86 GLU A C 1
ATOM 668 O O . GLU A 1 86 ? 2.334 21 37.625 1 43.03 86 GLU A O 1
ATOM 673 N N . GLU A 1 87 ? 3.416 22.359 39.062 1 41.72 87 GLU A N 1
ATOM 674 C CA . GLU A 1 87 ? 2.793 23.547 38.469 1 41.72 87 GLU A CA 1
ATOM 675 C C . GLU A 1 87 ? 3.363 23.828 37.062 1 41.72 87 GLU A C 1
ATOM 677 O O . GLU A 1 87 ? 2.625 24.188 36.156 1 41.72 87 GLU A O 1
ATOM 682 N N . ILE A 1 88 ? 4.621 23.531 36.844 1 44.22 88 ILE A N 1
ATOM 683 C CA . ILE A 1 88 ? 5.258 23.672 35.531 1 44.22 88 ILE A CA 1
ATOM 684 C C . ILE A 1 88 ? 4.703 22.609 34.594 1 44.22 88 ILE A C 1
ATOM 686 O O . ILE A 1 88 ? 4.41 22.906 33.406 1 44.22 88 ILE A O 1
ATOM 690 N N . LEU A 1 89 ? 4.41 21.438 35.062 1 44.62 89 LEU A N 1
ATOM 691 C CA . LEU A 1 89 ? 3.82 20.375 34.25 1 44.62 89 LEU A CA 1
ATOM 692 C C . LEU A 1 89 ? 2.377 20.719 33.875 1 44.62 89 LEU A C 1
ATOM 694 O O . LEU A 1 89 ? 1.947 20.5 32.75 1 44.62 89 LEU A O 1
ATOM 698 N N . LYS A 1 90 ? 1.672 21.375 34.812 1 47 90 LYS A N 1
ATOM 699 C CA . LYS A 1 90 ? 0.31 21.812 34.5 1 47 90 LYS A CA 1
ATOM 700 C C . LYS A 1 90 ? 0.308 22.984 33.531 1 47 90 LYS A C 1
ATOM 702 O O . LYS A 1 90 ? -0.507 23.031 32.594 1 47 90 LYS A O 1
ATOM 707 N N . MET A 1 91 ? 1.203 23.891 33.656 1 43.22 91 MET A N 1
ATOM 708 C CA . MET A 1 91 ? 1.321 24.984 32.719 1 43.22 91 MET A CA 1
ATOM 709 C C . MET A 1 91 ? 1.803 24.5 31.359 1 43.22 91 MET A C 1
ATOM 711 O O . MET A 1 91 ? 1.304 24.938 30.312 1 43.22 91 MET A O 1
ATOM 715 N N . GLN A 1 92 ? 2.752 23.578 31.312 1 44.44 92 GLN A N 1
ATOM 716 C CA . GLN A 1 92 ? 3.191 22.969 30.047 1 44.44 92 GLN A CA 1
ATOM 717 C C . GLN A 1 92 ? 2.043 22.234 29.359 1 44.44 92 GLN A C 1
ATOM 719 O O . GLN A 1 92 ? 1.873 22.344 28.141 1 44.44 92 GLN A O 1
ATOM 724 N N . HIS A 1 93 ? 1.253 21.562 30.141 1 47.16 93 HIS A N 1
ATOM 725 C CA . HIS A 1 93 ? 0.055 20.953 29.594 1 47.16 93 HIS A CA 1
ATOM 726 C C . HIS A 1 93 ? -0.956 22 29.141 1 47.16 93 HIS A C 1
ATOM 728 O O . HIS A 1 93 ? -1.578 21.859 28.094 1 47.16 93 HIS A O 1
ATOM 734 N N . LEU A 1 94 ? -1.178 23.047 29.938 1 42.22 94 LEU A N 1
ATOM 735 C CA . LEU A 1 94 ? -2.059 24.141 29.547 1 42.22 94 LEU A CA 1
ATOM 736 C C . LEU A 1 94 ? -1.498 24.891 28.328 1 42.22 94 LEU A C 1
ATOM 738 O O . LEU A 1 94 ? -2.24 25.219 27.406 1 42.22 94 LEU A O 1
ATOM 742 N N . LEU A 1 95 ? -0.211 25.188 28.359 1 41.47 95 LEU A N 1
ATOM 743 C CA . LEU A 1 95 ? 0.435 25.812 27.203 1 41.47 95 LEU A CA 1
ATOM 744 C C . LEU A 1 95 ? 0.372 24.891 25.984 1 41.47 95 LEU A C 1
ATOM 746 O O . LEU A 1 95 ? 0.121 25.359 24.875 1 41.47 95 LEU A O 1
ATOM 750 N N . GLU A 1 96 ? 0.594 23.641 26.125 1 44.22 96 GLU A N 1
ATOM 751 C CA . GLU A 1 96 ? 0.381 22.672 25.062 1 44.22 96 GLU A CA 1
ATOM 752 C C . GLU A 1 96 ? -1.074 22.656 24.594 1 44.22 96 GLU A C 1
ATOM 754 O O . GLU A 1 96 ? -1.353 22.547 23.406 1 44.22 96 GLU A O 1
ATOM 759 N N . GLN A 1 97 ? -1.969 22.812 25.578 1 42.56 97 GLN A N 1
ATOM 760 C CA . GLN A 1 97 ? -3.391 22.922 25.266 1 42.56 97 GLN A CA 1
ATOM 761 C C . GLN A 1 97 ? -3.707 24.266 24.609 1 42.56 97 GLN A C 1
ATOM 763 O O . GLN A 1 97 ? -4.48 24.328 23.656 1 42.56 97 GLN A O 1
ATOM 768 N N . VAL A 1 98 ? -3.332 25.406 25.234 1 40 98 VAL A N 1
ATOM 769 C CA . VAL A 1 98 ? -3.504 26.719 24.641 1 40 98 VAL A CA 1
ATOM 770 C C . VAL A 1 98 ? -2.795 26.781 23.281 1 40 98 VAL A C 1
ATOM 772 O O . VAL A 1 98 ? -3.346 27.281 22.312 1 40 98 VAL A O 1
ATOM 775 N N . GLN A 1 99 ? -1.575 26.312 23.234 1 39 99 GLN A N 1
ATOM 776 C CA . GLN A 1 99 ? -0.857 26.25 21.969 1 39 99 GLN A CA 1
ATOM 777 C C . GLN A 1 99 ? -1.567 25.312 20.984 1 39 99 GLN A C 1
ATOM 779 O O . GLN A 1 99 ? -1.604 25.578 19.781 1 39 99 GLN A O 1
ATOM 784 N N . LYS A 1 100 ? -2.09 24.203 21.375 1 40.16 100 LYS A N 1
ATOM 785 C CA . LYS A 1 100 ? -2.973 23.359 20.578 1 40.16 100 LYS A CA 1
ATOM 786 C C . LYS A 1 100 ? -4.281 24.062 20.266 1 40.16 100 LYS A C 1
ATOM 788 O O . LYS A 1 100 ? -4.859 23.875 19.188 1 40.16 100 LYS A O 1
ATOM 793 N N . SER A 1 101 ? -4.977 24.75 21.156 1 37.34 101 SER A N 1
ATOM 794 C CA . SER A 1 101 ? -6.184 25.547 20.938 1 37.34 101 SER A CA 1
ATOM 795 C C . SER A 1 101 ? -5.914 26.703 19.984 1 37.34 101 SER A C 1
ATOM 797 O O . SER A 1 101 ? -6.77 27.062 19.172 1 37.34 101 SER A O 1
ATOM 799 N N . ILE A 1 102 ? -4.961 27.562 20.234 1 35.5 102 ILE A N 1
ATOM 800 C CA . ILE A 1 102 ? -4.66 28.719 19.391 1 35.5 102 ILE A CA 1
ATOM 801 C C . ILE A 1 102 ? -4.043 28.266 18.078 1 35.5 102 ILE A C 1
ATOM 803 O O . ILE A 1 102 ? -4.238 28.906 17.031 1 35.5 102 ILE A O 1
ATOM 807 N N . TRP A 1 103 ? -3.105 27.219 18.016 1 33.88 103 TRP A N 1
ATOM 808 C CA . TRP A 1 103 ? -1.933 27.125 17.156 1 33.88 103 TRP A CA 1
ATOM 809 C C . TRP A 1 103 ? -2.309 26.578 15.773 1 33.88 103 TRP A C 1
ATOM 811 O O . TRP A 1 103 ? -1.471 26.516 14.875 1 33.88 103 TRP A O 1
ATOM 821 N N . ASN A 1 104 ? -3.113 25.484 15.602 1 36.66 104 ASN A N 1
ATOM 822 C CA . ASN A 1 104 ? -2.912 25.094 14.211 1 36.66 104 ASN A CA 1
ATOM 823 C C . ASN A 1 104 ? -3.391 26.172 13.242 1 36.66 104 ASN A C 1
ATOM 825 O O . ASN A 1 104 ? -4.582 26.469 13.18 1 36.66 104 ASN A O 1
ATOM 829 N N . PRO A 1 105 ? -2.51 27.031 12.75 1 36.06 105 PRO A N 1
ATOM 830 C CA . PRO A 1 105 ? -2.898 28.078 11.812 1 36.06 105 PRO A CA 1
ATOM 831 C C . PRO A 1 105 ? -3.949 27.625 10.805 1 36.06 105 PRO A C 1
ATOM 833 O O . PRO A 1 105 ? -4.742 28.438 10.32 1 36.06 105 PRO A O 1
ATOM 836 N N . LYS A 1 106 ? -3.67 26.531 10.188 1 39.5 106 LYS A N 1
ATOM 837 C CA . LYS A 1 106 ? -4.77 26.141 9.312 1 39.5 106 LYS A CA 1
ATOM 838 C C . LYS A 1 106 ? -6.105 26.188 10.047 1 39.5 106 LYS A C 1
ATOM 840 O O . LYS A 1 106 ? -7.156 26.344 9.422 1 39.5 106 LYS A O 1
ATOM 845 N N . SER A 1 107 ? -6.059 25.688 11.297 1 35.62 107 SER A N 1
ATOM 846 C CA . SER A 1 107 ? -7.324 25.75 12.023 1 35.62 107 SER A CA 1
ATOM 847 C C . SER A 1 107 ? -7.617 27.156 12.516 1 35.62 107 SER A C 1
ATOM 849 O O . SER A 1 107 ? -8.125 27.344 13.617 1 35.62 107 SER A O 1
ATOM 851 N N . GLN A 1 108 ? -6.73 28.109 12.523 1 38.69 108 GLN A N 1
ATOM 852 C CA . GLN A 1 108 ? -7.621 29.266 12.492 1 38.69 108 GLN A CA 1
ATOM 853 C C . GLN A 1 108 ? -8.875 28.969 11.68 1 38.69 108 GLN A C 1
ATOM 855 O O . GLN A 1 108 ? -9.023 29.453 10.555 1 38.69 108 GLN A O 1
ATOM 860 N N . LEU A 1 109 ? -8.922 27.844 11.07 1 40.72 109 LEU A N 1
ATOM 861 C CA . LEU A 1 109 ? -10.109 27.422 10.336 1 40.72 109 LEU A CA 1
ATOM 862 C C . LEU A 1 109 ? -11.297 28.312 10.68 1 40.72 109 LEU A C 1
ATOM 864 O O . LEU A 1 109 ? -11.945 28.859 9.781 1 40.72 109 LEU A O 1
ATOM 868 N N . PHE A 1 110 ? -12.531 27.75 10.984 1 44.84 110 PHE A N 1
ATOM 869 C CA . PHE A 1 110 ? -13.859 28.344 10.859 1 44.84 110 PHE A CA 1
ATOM 870 C C . PHE A 1 110 ? -14.242 29.094 12.117 1 44.84 110 PHE A C 1
ATOM 872 O O . PHE A 1 110 ? -15.43 29.203 12.461 1 44.84 110 PHE A O 1
ATOM 879 N N . ASP A 1 111 ? -13.234 29.906 12.734 1 53.34 111 ASP A N 1
ATOM 880 C CA . ASP A 1 111 ? -13.789 30.688 13.836 1 53.34 111 ASP A CA 1
ATOM 881 C C . ASP A 1 111 ? -14.328 29.781 14.938 1 53.34 111 ASP A C 1
ATOM 883 O O . ASP A 1 111 ? -15.281 30.156 15.641 1 53.34 111 ASP A O 1
ATOM 887 N N . LEU A 1 112 ? -13.844 28.438 14.969 1 60.91 112 LEU A N 1
ATOM 888 C CA . LEU A 1 112 ? -14.406 27.562 16 1 60.91 112 LEU A CA 1
ATOM 889 C C . LEU A 1 112 ? -13.477 27.5 17.219 1 60.91 112 LEU A C 1
ATOM 891 O O . LEU A 1 112 ? -12.297 27.172 17.078 1 60.91 112 LEU A O 1
ATOM 895 N N . THR A 1 113 ? -13.766 28.031 18.281 1 70.94 113 THR A N 1
ATOM 896 C CA . THR A 1 113 ? -13.117 27.812 19.578 1 70.94 113 THR A CA 1
ATOM 897 C C . THR A 1 113 ? -13.508 26.453 20.156 1 70.94 113 THR A C 1
ATOM 899 O O . THR A 1 113 ? -14.688 26.188 20.375 1 70.94 113 THR A O 1
ATOM 902 N N . ILE A 1 114 ? -12.469 25.547 20.406 1 76.62 114 ILE A N 1
ATOM 903 C CA . ILE A 1 114 ? -12.75 24.219 20.922 1 76.62 114 ILE A CA 1
ATOM 904 C C . ILE A 1 114 ? -12.695 24.234 22.453 1 76.62 114 ILE A C 1
ATOM 906 O O . ILE A 1 114 ? -11.633 24.438 23.047 1 76.62 114 ILE A O 1
ATOM 910 N N . PRO A 1 115 ? -13.797 24.047 23.094 1 80.69 115 PRO A N 1
ATOM 911 C CA . PRO A 1 115 ? -13.781 23.938 24.562 1 80.69 115 PRO A CA 1
ATOM 912 C C . PRO A 1 115 ? -12.867 22.828 25.062 1 80.69 115 PRO A C 1
ATOM 914 O O . PRO A 1 115 ? -12.719 21.797 24.391 1 80.69 115 PRO A O 1
ATOM 917 N N . PRO A 1 116 ? -12.234 23.031 26.156 1 80.62 116 PRO A N 1
ATOM 918 C CA . PRO A 1 116 ? -11.266 22.078 26.703 1 80.62 116 PRO A CA 1
ATOM 919 C C . PRO A 1 116 ? -11.836 20.672 26.828 1 80.62 116 PRO A C 1
ATOM 921 O O . PRO A 1 116 ? -11.094 19.688 26.703 1 80.62 116 PRO A O 1
ATOM 924 N N . GLU A 1 117 ? -13.125 20.625 27.094 1 82.31 117 GLU A N 1
ATOM 925 C CA . GLU A 1 117 ? -13.758 19.312 27.281 1 82.31 117 GLU A CA 1
ATOM 926 C C . GLU A 1 117 ? -13.688 18.484 26 1 82.31 117 GLU A C 1
ATOM 928 O O . GLU A 1 117 ? -13.758 17.25 26.062 1 82.31 117 GLU A O 1
ATOM 933 N N . PHE A 1 118 ? -13.445 19.188 24.906 1 85.81 118 PHE A N 1
ATOM 934 C CA . PHE A 1 118 ? -13.477 18.5 23.609 1 85.81 118 PHE A CA 1
ATOM 935 C C . PHE A 1 118 ? -12.062 18.328 23.062 1 85.81 118 PHE A C 1
ATOM 937 O O . PHE A 1 118 ? -11.883 17.734 22 1 85.81 118 PHE A O 1
ATOM 944 N N . ALA A 1 119 ? -11.102 18.75 23.734 1 82.25 119 ALA A N 1
ATOM 945 C CA . ALA A 1 119 ? -9.719 18.703 23.281 1 82.25 119 ALA A CA 1
ATOM 946 C C . ALA A 1 119 ? -9.258 17.266 23.047 1 82.25 119 ALA A C 1
ATOM 948 O O . ALA A 1 119 ? -8.617 16.969 22.047 1 82.25 119 ALA A O 1
ATOM 949 N N . PRO A 1 120 ? -9.656 16.391 23.938 1 84.44 120 PRO A N 1
ATOM 950 C CA . PRO A 1 120 ? -9.242 15.008 23.703 1 84.44 120 PRO A CA 1
ATOM 951 C C . PRO A 1 120 ? -9.805 14.43 22.422 1 84.44 120 PRO A C 1
ATOM 953 O O . PRO A 1 120 ? -9.125 13.664 21.734 1 84.44 120 PRO A O 1
ATOM 956 N N . MET A 1 121 ? -10.969 14.797 22.125 1 84.62 121 MET A N 1
ATOM 957 C CA . MET A 1 121 ? -11.594 14.336 20.906 1 84.62 121 MET A CA 1
ATOM 958 C C . MET A 1 121 ? -10.867 14.883 19.672 1 84.62 121 MET A C 1
ATOM 960 O O . MET A 1 121 ? -10.641 14.156 18.703 1 84.62 121 MET A O 1
ATOM 964 N N . TYR A 1 122 ? -10.578 16.062 19.781 1 84.81 122 TYR A N 1
ATOM 965 C CA . TYR A 1 122 ? -9.844 16.688 18.688 1 84.81 122 TYR A CA 1
ATOM 966 C C . TYR A 1 122 ? -8.5 16 18.469 1 84.81 122 TYR A C 1
ATOM 968 O O . TYR A 1 122 ? -8.078 15.797 17.328 1 84.81 122 TYR A O 1
ATOM 976 N N . ASP A 1 123 ? -7.891 15.695 19.5 1 85.69 123 ASP A N 1
ATOM 977 C CA . ASP A 1 123 ? -6.605 15 19.438 1 85.69 123 ASP A CA 1
ATOM 978 C C . ASP A 1 123 ? -6.742 13.664 18.719 1 85.69 123 ASP A C 1
ATOM 980 O O . ASP A 1 123 ? -5.855 13.273 17.953 1 85.69 123 ASP A O 1
ATOM 984 N N . ILE A 1 124 ? -7.789 13.008 18.906 1 87.62 124 ILE A N 1
ATOM 985 C CA . ILE A 1 124 ? -8.031 11.719 18.266 1 87.62 124 ILE A CA 1
ATOM 986 C C . ILE A 1 124 ? -8.164 11.922 16.75 1 87.62 124 ILE A C 1
ATOM 988 O O . ILE A 1 124 ? -7.648 11.125 15.969 1 87.62 124 ILE A O 1
ATOM 992 N N . PHE A 1 125 ? -8.844 12.992 16.391 1 87.44 125 PHE A N 1
ATOM 993 C CA . PHE A 1 125 ? -8.984 13.305 14.969 1 87.44 125 PHE A CA 1
ATOM 994 C C . PHE A 1 125 ? -7.621 13.547 14.328 1 87.44 125 PHE A C 1
ATOM 996 O O . PHE A 1 125 ? -7.328 13.016 13.25 1 87.44 125 PHE A O 1
ATOM 1003 N N . GLU A 1 126 ? -6.809 14.227 15 1 82.25 126 GLU A N 1
ATOM 1004 C CA . GLU A 1 126 ? -5.492 14.578 14.477 1 82.25 126 GLU A CA 1
ATOM 1005 C C . GLU A 1 126 ? -4.598 13.344 14.359 1 82.25 126 GLU A C 1
ATOM 1007 O O . GLU A 1 126 ? -3.955 13.141 13.328 1 82.25 126 GLU A O 1
ATOM 1012 N N . LYS A 1 127 ? -4.641 12.578 15.305 1 85.44 127 LYS A N 1
ATOM 1013 C CA . LYS A 1 127 ? -3.793 11.391 15.344 1 85.44 127 LYS A CA 1
ATOM 1014 C C . LYS A 1 127 ? -4.23 10.375 14.289 1 85.44 127 LYS A C 1
ATOM 1016 O O . LYS A 1 127 ? -3.42 9.57 13.82 1 85.44 127 LYS A O 1
ATOM 1021 N N . ASN A 1 128 ? -5.449 10.492 13.945 1 89.56 128 ASN A N 1
ATOM 1022 C CA . ASN A 1 128 ? -6 9.539 12.984 1 89.56 128 ASN A CA 1
ATOM 1023 C C . ASN A 1 128 ? -5.984 10.094 11.562 1 89.56 128 ASN A C 1
ATOM 1025 O O . ASN A 1 128 ? -6.535 9.484 10.648 1 89.56 128 ASN A O 1
ATOM 1029 N N . GLU A 1 129 ? -5.445 11.195 11.375 1 84.56 129 GLU A N 1
ATOM 1030 C CA . GLU A 1 129 ? -5.289 11.82 10.062 1 84.56 129 GLU A CA 1
ATOM 1031 C C . GLU A 1 129 ? -6.641 12.055 9.398 1 84.56 129 GLU A C 1
ATOM 1033 O O . GLU A 1 129 ? -6.82 11.734 8.219 1 84.56 129 GLU A O 1
ATOM 1038 N N . PHE A 1 130 ? -7.539 12.547 10.203 1 86.31 130 PHE A N 1
ATOM 1039 C CA . PHE A 1 130 ? -8.867 12.898 9.703 1 86.31 130 PHE A CA 1
ATOM 1040 C C . PHE A 1 130 ? -8.812 14.172 8.875 1 86.31 130 PHE A C 1
ATOM 1042 O O . PHE A 1 130 ? -7.988 15.047 9.117 1 86.31 130 PHE A O 1
ATOM 1049 N N . ASP A 1 131 ? -9.648 14.164 7.895 1 85.25 131 ASP A N 1
ATOM 1050 C CA . ASP A 1 131 ? -9.766 15.367 7.07 1 85.25 131 ASP A CA 1
ATOM 1051 C C . ASP A 1 131 ? -10.086 16.594 7.926 1 85.25 131 ASP A C 1
ATOM 1053 O O . ASP A 1 131 ? -10.961 16.531 8.797 1 85.25 131 ASP A O 1
ATOM 1057 N N . GLN A 1 132 ? -9.461 17.641 7.633 1 80.31 132 GLN A N 1
ATOM 1058 C CA . GLN A 1 132 ? -9.578 18.828 8.477 1 80.31 132 GLN A CA 1
ATOM 1059 C C . GLN A 1 132 ? -10.977 19.438 8.367 1 80.31 132 GLN A C 1
ATOM 1061 O O . GLN A 1 132 ? -11.57 19.812 9.383 1 80.31 132 GLN A O 1
ATOM 1066 N N . GLU A 1 133 ? -11.445 19.547 7.191 1 83.25 133 GLU A N 1
ATOM 1067 C CA . GLU A 1 133 ? -12.766 20.125 6.984 1 83.25 133 GLU A CA 1
ATOM 1068 C C . GLU A 1 133 ? -13.844 19.297 7.668 1 83.25 133 GLU A C 1
ATOM 1070 O O . GLU A 1 133 ? -14.75 19.844 8.305 1 83.25 133 GLU A O 1
ATOM 1075 N N . MET A 1 134 ? -13.719 18.062 7.539 1 85 134 MET A N 1
ATOM 1076 C CA . MET A 1 134 ? -14.688 17.172 8.164 1 85 134 MET A CA 1
ATOM 1077 C C . MET A 1 134 ? -14.57 17.219 9.688 1 85 134 MET A C 1
ATOM 1079 O O . MET A 1 134 ? -15.57 17.141 10.398 1 85 134 MET A O 1
ATOM 1083 N N . THR A 1 135 ? -13.359 17.234 10.117 1 86.12 135 THR A N 1
ATOM 1084 C CA . THR A 1 135 ? -13.133 17.375 11.555 1 86.12 135 THR A CA 1
ATOM 1085 C C . THR A 1 135 ? -13.867 18.594 12.102 1 86.12 135 THR A C 1
ATOM 1087 O O . THR A 1 135 ? -14.578 18.5 13.109 1 86.12 135 THR A O 1
ATOM 1090 N N . TYR A 1 136 ? -13.719 19.609 11.414 1 83.44 136 TYR A N 1
ATOM 1091 C CA . TYR A 1 136 ? -14.359 20.844 11.828 1 83.44 136 TYR A CA 1
ATOM 1092 C C . TYR A 1 136 ? -15.875 20.688 11.859 1 83.44 136 TYR A C 1
ATOM 1094 O O . TYR A 1 136 ? -16.531 21.078 12.836 1 83.44 136 TYR A O 1
ATOM 1102 N N . THR A 1 137 ? -16.344 20.172 10.82 1 83.75 137 THR A N 1
ATOM 1103 C CA . THR A 1 137 ? -17.797 20 10.703 1 83.75 137 THR A CA 1
ATOM 1104 C C . THR A 1 137 ? -18.328 19.109 11.82 1 83.75 137 THR A C 1
ATOM 1106 O O . THR A 1 137 ? -19.328 19.422 12.453 1 83.75 137 THR A O 1
ATOM 1109 N N . ILE A 1 138 ? -17.625 18.062 12.047 1 84.88 138 ILE A N 1
ATOM 1110 C CA . ILE A 1 138 ? -18.047 17.125 13.07 1 84.88 138 ILE A CA 1
ATOM 1111 C C . ILE A 1 138 ? -17.922 17.75 14.453 1 84.88 138 ILE A C 1
ATOM 1113 O O . ILE A 1 138 ? -18.812 17.625 15.289 1 84.88 138 ILE A O 1
ATOM 1117 N N . MET A 1 139 ? -16.812 18.406 14.68 1 85.44 139 MET A N 1
ATOM 1118 C CA . MET A 1 139 ? -16.578 19.062 15.969 1 85.44 139 MET A CA 1
ATOM 1119 C C . MET A 1 139 ? -17.625 20.141 16.219 1 85.44 139 MET A C 1
ATOM 1121 O O . MET A 1 139 ? -18.172 20.219 17.328 1 85.44 139 MET A O 1
ATOM 1125 N N . LYS A 1 140 ? -17.844 20.922 15.25 1 83.31 140 LYS A N 1
ATOM 1126 C CA . LYS A 1 140 ? -18.859 21.969 15.367 1 83.31 140 LYS A CA 1
ATOM 1127 C C . LYS A 1 140 ? -20.234 21.375 15.688 1 83.31 140 LYS A C 1
ATOM 1129 O O . LYS A 1 140 ? -20.922 21.875 16.578 1 83.31 140 LYS A O 1
ATOM 1134 N N . LYS A 1 141 ? -20.562 20.391 15 1 84 141 LYS A N 1
ATOM 1135 C CA . LYS A 1 141 ? -21.844 19.734 15.219 1 84 141 LYS A CA 1
ATOM 1136 C C . LYS A 1 141 ? -21.922 19.125 16.625 1 84 141 LYS A C 1
ATOM 1138 O O . LYS A 1 141 ? -22.938 19.234 17.297 1 84 141 LYS A O 1
ATOM 1143 N N . THR A 1 142 ? -20.906 18.531 17.047 1 83.38 142 THR A N 1
ATOM 1144 C CA . THR A 1 142 ? -20.859 17.906 18.359 1 83.38 142 THR A CA 1
ATOM 1145 C C . THR A 1 142 ? -20.969 18.969 19.453 1 83.38 142 THR A C 1
ATOM 1147 O O . THR A 1 142 ? -21.734 18.797 20.406 1 83.38 142 THR A O 1
ATOM 1150 N N . ILE A 1 143 ? -20.234 20.031 19.328 1 82.75 143 ILE A N 1
ATOM 1151 C CA . ILE A 1 143 ? -20.203 21.094 20.312 1 82.75 143 ILE A CA 1
ATOM 1152 C C . ILE A 1 143 ? -21.562 21.781 20.391 1 82.75 143 ILE A C 1
ATOM 11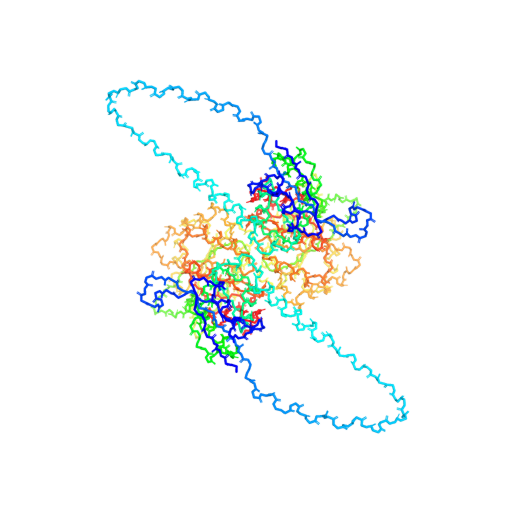54 O O . ILE A 1 143 ? -22.062 22.094 21.469 1 82.75 143 ILE A O 1
ATOM 1158 N N . LYS A 1 144 ? -22.172 21.906 19.266 1 83.62 144 LYS A N 1
ATOM 1159 C CA . LYS A 1 144 ? -23.438 22.609 19.188 1 83.62 144 LYS A CA 1
ATOM 1160 C C . LYS A 1 144 ? -24.594 21.719 19.672 1 83.62 144 LYS A C 1
ATOM 1162 O O . LYS A 1 144 ? -25.5 22.203 20.344 1 83.62 144 LYS A O 1
ATOM 1167 N N . GLN A 1 145 ? -24.484 20.516 19.328 1 83.5 145 GLN A N 1
ATOM 1168 C CA . GLN A 1 145 ? -25.656 19.656 19.531 1 83.5 145 GLN A CA 1
ATOM 1169 C C . GLN A 1 145 ? -25.594 18.953 20.891 1 83.5 145 GLN A C 1
ATOM 1171 O O . GLN A 1 145 ? -26.609 18.469 21.391 1 83.5 145 GLN A O 1
ATOM 1176 N N . LEU A 1 146 ? -24.469 18.844 21.438 1 81.62 146 LEU A N 1
ATOM 1177 C CA . LEU A 1 146 ? -24.375 18.188 22.734 1 81.62 146 LEU A CA 1
ATOM 1178 C C . LEU A 1 146 ? -24.922 19.078 23.844 1 81.62 146 LEU A C 1
ATOM 1180 O O . LEU A 1 146 ? -24.5 20.219 24 1 81.62 146 LEU A O 1
ATOM 1184 N N . PRO A 1 147 ? -25.906 18.516 24.531 1 78.31 147 PRO A N 1
ATOM 1185 C CA . PRO A 1 147 ? -26.422 19.297 25.656 1 78.31 147 PRO A CA 1
ATOM 1186 C C . PRO A 1 147 ? -25.344 19.641 26.672 1 78.31 147 PRO A C 1
ATOM 1188 O O . PRO A 1 147 ? -24.438 18.844 26.922 1 78.31 147 PRO A O 1
ATOM 1191 N N . ILE A 1 148 ? -25.484 20.75 27.266 1 76.69 148 ILE A N 1
ATOM 1192 C CA . ILE A 1 148 ? -24.516 21.312 28.188 1 76.69 148 ILE A CA 1
ATOM 1193 C C . ILE A 1 148 ? -24.281 20.344 29.359 1 76.69 148 ILE A C 1
ATOM 1195 O O . ILE A 1 148 ? -23.156 20.188 29.828 1 76.69 148 ILE A O 1
ATOM 1199 N N . SER A 1 149 ? -25.328 19.688 29.781 1 77.75 149 SER A N 1
ATOM 1200 C CA . SER A 1 149 ? -25.25 18.766 30.906 1 77.75 149 SER A CA 1
ATOM 1201 C C . SER A 1 149 ? -24.344 17.578 30.609 1 77.75 149 SER A C 1
ATOM 1203 O O . SER A 1 149 ? -23.812 16.953 31.516 1 77.75 149 SER A O 1
ATOM 1205 N N . LEU A 1 150 ? -24.156 17.375 29.359 1 77.62 150 LEU A N 1
ATOM 1206 C CA . LEU A 1 150 ? -23.391 16.203 28.969 1 77.62 150 LEU A CA 1
ATOM 1207 C C . LEU A 1 150 ? -21.953 16.578 28.609 1 77.62 150 LEU A C 1
ATOM 1209 O O . LEU A 1 150 ? -21.078 15.711 28.531 1 77.62 150 LEU A O 1
ATOM 1213 N N . LYS A 1 151 ? -21.703 17.844 28.547 1 77.25 151 LYS A N 1
ATOM 1214 C CA . LYS A 1 151 ? -20.406 18.312 28.062 1 77.25 151 LYS A CA 1
ATOM 1215 C C . LYS A 1 151 ? -19.328 18.125 29.125 1 77.25 151 LYS A C 1
ATOM 1217 O O . LYS A 1 151 ? -18.141 18.141 28.797 1 77.25 151 LYS A O 1
ATOM 1222 N N . SER A 1 152 ? -19.781 17.844 30.375 1 78.62 152 SER A N 1
ATOM 1223 C CA . SER A 1 152 ? -18.812 17.688 31.453 1 78.62 152 SER A CA 1
ATOM 1224 C C . SER A 1 152 ? -18.359 16.234 31.594 1 78.62 152 SER A C 1
ATOM 1226 O O . SER A 1 152 ? -17.391 15.953 32.281 1 78.62 152 SER A O 1
ATOM 1228 N N . ASN A 1 153 ? -18.969 15.391 30.875 1 82.69 153 ASN A N 1
ATOM 1229 C CA . ASN A 1 153 ? -18.641 13.969 30.969 1 82.69 153 ASN A CA 1
ATOM 1230 C C . ASN A 1 153 ? -17.953 13.477 29.688 1 82.69 153 ASN A C 1
ATOM 1232 O O . ASN A 1 153 ? -18.594 13.328 28.656 1 82.69 153 ASN A O 1
ATOM 1236 N N . PRO A 1 154 ? -16.719 13.164 29.828 1 83.12 154 PRO A N 1
ATOM 1237 C CA . PRO A 1 154 ? -15.961 12.734 28.656 1 83.12 154 PRO A CA 1
ATOM 1238 C C . PRO A 1 154 ? -16.547 11.5 27.984 1 83.12 154 PRO A C 1
ATOM 1240 O O . PRO A 1 154 ? -16.5 11.375 26.766 1 83.12 154 PRO A O 1
ATOM 1243 N N . ASN A 1 155 ? -17.094 10.633 28.797 1 86.94 155 ASN A N 1
ATOM 1244 C CA . ASN A 1 155 ? -17.688 9.422 28.234 1 86.94 155 ASN A CA 1
ATOM 1245 C C . ASN A 1 155 ? -18.906 9.734 27.375 1 86.94 155 ASN A C 1
ATOM 1247 O O . ASN A 1 155 ? -19.125 9.102 26.328 1 86.94 155 ASN A O 1
ATOM 1251 N N . LYS A 1 156 ? -19.672 10.641 27.812 1 85.88 156 LYS A N 1
ATOM 1252 C CA . LYS A 1 156 ? -20.859 11.039 27.047 1 85.88 156 LYS A CA 1
ATOM 1253 C C . LYS A 1 156 ? -20.484 11.781 25.781 1 85.88 156 LYS A C 1
ATOM 1255 O O . LYS A 1 156 ? -21.156 11.641 24.75 1 85.88 156 LYS A O 1
ATOM 1260 N N . ILE A 1 157 ? -19.5 12.547 25.906 1 84.5 157 ILE A N 1
ATOM 1261 C CA . ILE A 1 157 ? -18.969 13.219 24.734 1 84.5 157 ILE A CA 1
ATOM 1262 C C . ILE A 1 157 ? -18.547 12.18 23.688 1 84.5 157 ILE A C 1
ATOM 1264 O O . ILE A 1 157 ? -18.922 12.281 22.516 1 84.5 157 ILE A O 1
ATOM 1268 N N . ASN A 1 158 ? -17.875 11.148 24.125 1 86.94 158 ASN A N 1
ATOM 1269 C CA . ASN A 1 158 ? -17.422 10.078 23.25 1 86.94 158 ASN A CA 1
ATOM 1270 C C . ASN A 1 158 ? -18.609 9.336 22.609 1 86.94 158 ASN A C 1
ATOM 1272 O O . ASN A 1 158 ? -18.578 9.016 21.422 1 86.94 158 ASN A O 1
ATOM 1276 N N . ASP A 1 159 ? -19.531 9.102 23.422 1 88.12 159 ASP A N 1
ATOM 1277 C CA . ASP A 1 159 ? -20.719 8.398 22.922 1 88.12 159 ASP A CA 1
ATOM 1278 C C . ASP A 1 159 ? -21.422 9.203 21.828 1 88.12 159 ASP A C 1
ATOM 1280 O O . ASP A 1 159 ? -21.859 8.641 20.828 1 88.12 159 ASP A O 1
ATOM 1284 N N . PHE A 1 160 ? -21.562 10.414 22.109 1 85.56 160 PHE A N 1
ATOM 1285 C CA . PHE A 1 160 ? -22.203 11.289 21.125 1 85.56 160 PHE A CA 1
ATOM 1286 C C . PHE A 1 160 ? -21.391 11.359 19.844 1 85.56 160 PHE A C 1
ATOM 1288 O O . PHE A 1 160 ? -21.953 11.32 18.75 1 85.56 160 PHE A O 1
ATOM 1295 N N . PHE A 1 161 ? -20.156 11.43 20.031 1 86.5 161 PHE A N 1
ATOM 1296 C CA . PHE A 1 161 ? -19.25 11.453 18.891 1 86.5 161 PHE A CA 1
ATOM 1297 C C . PHE A 1 161 ? -19.406 10.188 18.047 1 86.5 161 PHE A C 1
ATOM 1299 O O . PHE A 1 161 ? -19.469 10.242 16.828 1 86.5 161 PHE A O 1
ATOM 1306 N N . LYS A 1 162 ? -19.422 9.07 18.703 1 90.25 162 LYS A N 1
ATOM 1307 C CA . LYS A 1 162 ? -19.609 7.785 18.016 1 90.25 162 LYS A CA 1
ATOM 1308 C C . LYS A 1 162 ? -20.906 7.758 17.234 1 90.25 162 LYS A C 1
ATOM 1310 O O . LYS A 1 162 ? -20.969 7.211 16.125 1 90.25 162 LYS A O 1
ATOM 1315 N N . LEU A 1 163 ? -21.875 8.367 17.781 1 90.06 163 LEU A N 1
ATOM 1316 C CA . LEU A 1 163 ? -23.172 8.43 17.125 1 90.06 163 LEU A CA 1
ATOM 1317 C C . LEU A 1 163 ? -23.094 9.258 15.844 1 90.06 163 LEU A C 1
ATOM 1319 O O . LEU A 1 163 ? -23.672 8.883 14.82 1 90.06 163 LEU A O 1
ATOM 1323 N N . ILE A 1 164 ? -22.438 10.32 15.945 1 87.81 164 ILE A N 1
ATOM 1324 C CA . ILE A 1 164 ? -22.281 11.188 14.781 1 87.81 164 ILE A CA 1
ATOM 1325 C C . ILE A 1 164 ? -21.5 10.453 13.695 1 87.81 164 ILE A C 1
ATOM 1327 O O . ILE A 1 164 ? -21.875 10.484 12.516 1 87.81 164 ILE A O 1
ATOM 1331 N N . LEU A 1 165 ? -20.406 9.82 14.07 1 90.62 165 LEU A N 1
ATOM 1332 C CA . LEU A 1 165 ? -19.578 9.109 13.117 1 90.62 165 LEU A CA 1
ATOM 1333 C C . LEU A 1 165 ? -20.359 7.98 12.445 1 90.62 165 LEU A C 1
ATOM 1335 O O . LEU A 1 165 ? -20.172 7.715 11.258 1 90.62 165 LEU A O 1
ATOM 1339 N N . ARG A 1 166 ? -21.172 7.34 13.219 1 92.44 166 ARG A N 1
ATOM 1340 C CA . ARG A 1 166 ? -21.984 6.254 12.672 1 92.44 166 ARG A CA 1
ATOM 1341 C C . ARG A 1 166 ? -22.875 6.75 11.547 1 92.44 166 ARG A C 1
ATOM 1343 O O . ARG A 1 166 ? -23.141 6.027 10.578 1 92.44 166 ARG A O 1
ATOM 1350 N N . ARG A 1 167 ? -23.266 7.945 11.664 1 90.12 167 ARG A N 1
ATOM 1351 C CA . ARG A 1 167 ? -24.188 8.523 10.68 1 90.12 167 ARG A CA 1
ATOM 1352 C C . ARG A 1 167 ? -23.422 8.961 9.422 1 90.12 167 ARG A C 1
ATOM 1354 O O . ARG A 1 167 ? -24 9.023 8.336 1 90.12 167 ARG A O 1
ATOM 1361 N N . VAL A 1 168 ? -22.203 9.227 9.594 1 89.12 168 VAL A N 1
ATOM 1362 C CA . VAL A 1 168 ? -21.453 9.797 8.484 1 89.12 168 VAL A CA 1
ATOM 1363 C C . VAL A 1 168 ? -20.781 8.672 7.684 1 89.12 168 VAL A C 1
ATOM 1365 O O . VAL A 1 168 ? -20.438 8.859 6.512 1 89.12 168 VAL A O 1
ATOM 1368 N N . ILE A 1 169 ? -20.609 7.477 8.211 1 93.81 169 ILE A N 1
ATOM 1369 C CA . ILE A 1 169 ? -19.922 6.359 7.551 1 93.81 169 ILE A CA 1
ATOM 1370 C C . ILE A 1 169 ? -20.938 5.562 6.727 1 93.81 169 ILE A C 1
ATOM 1372 O O . ILE A 1 169 ? -21.812 4.902 7.277 1 93.81 169 ILE A O 1
ATOM 1376 N N . PRO A 1 170 ? -20.812 5.637 5.438 1 95.94 170 PRO A N 1
ATOM 1377 C CA . PRO A 1 170 ? -21.719 4.828 4.617 1 95.94 170 PRO A CA 1
ATOM 1378 C C . PRO A 1 170 ? -21.359 3.344 4.629 1 95.94 170 PRO A C 1
ATOM 1380 O O . PRO A 1 170 ? -20.219 2.977 4.293 1 95.94 170 PRO A O 1
ATOM 1383 N N . ILE A 1 171 ? -22.312 2.545 4.973 1 95.69 171 ILE A N 1
ATOM 1384 C CA . ILE A 1 171 ? -22.109 1.105 5.074 1 95.69 171 ILE A CA 1
ATOM 1385 C C . ILE A 1 171 ? -23.109 0.373 4.188 1 95.69 171 ILE A C 1
ATOM 1387 O O . ILE A 1 171 ? -24.281 0.747 4.125 1 95.69 171 ILE A O 1
ATOM 1391 N N . LYS A 1 172 ? -22.547 -0.582 3.439 1 95.06 172 LYS A N 1
ATOM 1392 C CA . LYS A 1 172 ? -23.406 -1.514 2.713 1 95.06 172 LYS A CA 1
ATOM 1393 C C . LYS A 1 172 ? -23.516 -2.848 3.445 1 95.06 172 LYS A C 1
ATOM 1395 O O . LYS A 1 172 ? -22.531 -3.576 3.564 1 95.06 172 LYS A O 1
ATOM 1400 N N . HIS A 1 173 ? -24.656 -3.176 3.854 1 90.88 173 HIS A N 1
ATOM 1401 C CA . HIS A 1 173 ? -24.891 -4.414 4.586 1 90.88 173 HIS A CA 1
ATOM 1402 C C . HIS A 1 173 ? -24.969 -5.609 3.639 1 90.88 173 HIS A C 1
ATOM 1404 O O . HIS A 1 173 ? -25.422 -5.473 2.5 1 90.88 173 HIS A O 1
ATOM 1410 N N . GLU A 1 174 ? -24.469 -6.672 4.152 1 89.88 174 GLU A N 1
ATOM 1411 C CA . GLU A 1 174 ? -24.578 -7.926 3.412 1 89.88 174 GLU A CA 1
ATOM 1412 C C . GLU A 1 174 ? -26.016 -8.461 3.449 1 89.88 174 GLU A C 1
ATOM 1414 O O . GLU A 1 174 ? -26.609 -8.57 4.52 1 89.88 174 GLU A O 1
ATOM 1419 N N . VAL A 1 175 ? -26.531 -8.719 2.246 1 87.25 175 VAL A N 1
ATOM 1420 C CA . VAL A 1 175 ? -27.891 -9.25 2.139 1 87.25 175 VAL A CA 1
ATOM 1421 C C . VAL A 1 175 ? -27.859 -10.625 1.475 1 87.25 175 VAL A C 1
ATOM 1423 O O . VAL A 1 175 ? -27.219 -10.805 0.439 1 87.25 175 VAL A O 1
ATOM 1426 N N . PRO A 1 176 ? -28.578 -11.586 2.094 1 88.44 176 PRO A N 1
ATOM 1427 C CA . PRO A 1 176 ? -28.641 -12.906 1.468 1 88.44 176 PRO A CA 1
ATOM 1428 C C . PRO A 1 176 ? -29.297 -12.883 0.096 1 88.44 176 PRO A C 1
ATOM 1430 O O . PRO A 1 176 ? -30.203 -12.07 -0.143 1 88.44 176 PRO A O 1
ATOM 1433 N N . LEU A 1 177 ? -28.859 -13.773 -0.657 1 91.19 177 LEU A N 1
ATOM 1434 C CA . LEU A 1 177 ? -29.422 -13.867 -2.002 1 91.19 177 LEU A CA 1
ATOM 1435 C C . LEU A 1 177 ? -30.812 -14.477 -1.967 1 91.19 177 LEU A C 1
ATOM 1437 O O . LEU A 1 177 ? -31.078 -15.398 -1.186 1 91.19 177 LEU A O 1
ATOM 1441 N N . ARG A 1 178 ? -31.656 -13.898 -2.855 1 87.88 178 ARG A N 1
ATOM 1442 C CA . ARG A 1 178 ? -32.938 -14.555 -3.107 1 87.88 178 ARG A CA 1
ATOM 1443 C C . ARG A 1 178 ? -32.75 -15.828 -3.93 1 87.88 178 ARG A C 1
ATOM 1445 O O . ARG A 1 178 ? -31.719 -16.016 -4.566 1 87.88 178 ARG A O 1
ATOM 1452 N N . PRO A 1 179 ? -33.875 -16.625 -3.855 1 84.56 179 PRO A N 1
ATOM 1453 C CA . PRO A 1 179 ? -33.781 -17.828 -4.668 1 84.56 179 PRO A CA 1
ATOM 1454 C C . PRO A 1 179 ? -33.531 -17.531 -6.148 1 84.56 179 PRO A C 1
ATOM 1456 O O . PRO A 1 179 ? -34.156 -16.609 -6.699 1 84.56 179 PRO A O 1
ATOM 1459 N N . GLN A 1 180 ? -32.594 -18.125 -6.812 1 85.12 180 GLN A N 1
ATOM 1460 C CA . GLN A 1 180 ? -32.25 -18.047 -8.234 1 85.12 180 GLN A CA 1
ATOM 1461 C C . GLN A 1 180 ? -31.547 -16.75 -8.57 1 85.12 180 GLN A C 1
ATOM 1463 O O . GLN A 1 180 ? -31.25 -16.484 -9.734 1 85.12 180 GLN A O 1
ATOM 1468 N N . GLN A 1 181 ? -31.328 -16.031 -7.504 1 90.69 181 GLN A N 1
ATOM 1469 C CA . GLN A 1 181 ? -30.578 -14.797 -7.738 1 90.69 181 GLN A CA 1
ATOM 1470 C C . GLN A 1 181 ? -29.078 -15.07 -7.84 1 90.69 181 GLN A C 1
ATOM 1472 O O . GLN A 1 181 ? -28.562 -15.961 -7.164 1 90.69 181 GLN A O 1
ATOM 1477 N N . ARG A 1 182 ? -28.531 -14.344 -8.766 1 94.75 182 ARG A N 1
ATOM 1478 C CA . ARG A 1 182 ? -27.094 -14.43 -8.93 1 94.75 182 ARG A CA 1
ATOM 1479 C C . ARG A 1 182 ? -26.438 -13.078 -8.664 1 94.75 182 ARG A C 1
ATOM 1481 O O . ARG A 1 182 ? -26.969 -12.031 -9.031 1 94.75 182 ARG A O 1
ATOM 1488 N N . LYS A 1 183 ? -25.344 -13.156 -7.996 1 96.94 183 LYS A N 1
ATOM 1489 C CA . LYS A 1 183 ? -24.578 -11.945 -7.727 1 96.94 183 LYS A CA 1
ATOM 1490 C C . LYS A 1 183 ? -23.188 -12.016 -8.352 1 96.94 183 LYS A C 1
ATOM 1492 O O . LYS A 1 183 ? -22.438 -12.961 -8.102 1 96.94 183 LYS A O 1
ATOM 1497 N N . ILE A 1 184 ? -22.891 -11.047 -9.219 1 98.12 184 ILE A N 1
ATOM 1498 C CA . ILE A 1 184 ? -21.578 -10.945 -9.859 1 98.12 184 ILE A CA 1
ATOM 1499 C C . ILE A 1 184 ? -20.828 -9.727 -9.32 1 98.12 184 ILE A C 1
ATOM 1501 O O . ILE A 1 184 ? -21.344 -8.602 -9.383 1 98.12 184 ILE A O 1
ATOM 1505 N N . ILE A 1 185 ? -19.656 -9.961 -8.773 1 98.19 185 ILE A N 1
ATOM 1506 C CA . ILE A 1 185 ? -18.859 -8.898 -8.164 1 98.19 185 ILE A CA 1
ATOM 1507 C C . ILE A 1 185 ? -17.5 -8.805 -8.852 1 98.19 185 ILE A C 1
ATOM 1509 O O . ILE A 1 185 ? -16.812 -9.812 -9.023 1 98.19 185 ILE A O 1
ATOM 1513 N N . MET A 1 186 ? -17.188 -7.645 -9.266 1 98.56 186 MET A N 1
ATOM 1514 C CA . MET A 1 186 ? -15.875 -7.367 -9.844 1 98.56 186 MET A CA 1
ATOM 1515 C C . MET A 1 186 ? -15.055 -6.473 -8.922 1 98.56 186 MET A C 1
ATOM 1517 O O . MET A 1 186 ? -15.516 -5.41 -8.5 1 98.56 186 MET A O 1
ATOM 1521 N N . MET A 1 187 ? -13.875 -6.934 -8.625 1 98.38 187 MET A N 1
ATOM 1522 C CA . MET A 1 187 ? -12.992 -6.129 -7.785 1 98.38 187 MET A CA 1
ATOM 1523 C C . MET A 1 187 ? -11.914 -5.441 -8.625 1 98.38 187 MET A C 1
ATOM 1525 O O . MET A 1 187 ? -11.25 -6.09 -9.43 1 98.38 187 MET A O 1
ATOM 1529 N N . VAL A 1 188 ? -11.82 -4.148 -8.414 1 98.44 188 VAL A N 1
ATOM 1530 C CA . VAL A 1 188 ? -10.859 -3.332 -9.148 1 98.44 188 VAL A CA 1
ATOM 1531 C C . VAL A 1 188 ? -10.039 -2.502 -8.164 1 98.44 188 VAL A C 1
ATOM 1533 O O . VAL A 1 188 ? -10.422 -2.338 -7.004 1 98.44 188 VAL A O 1
ATOM 1536 N N . GLY A 1 189 ? -8.891 -2.074 -8.609 1 98 189 GLY A N 1
ATOM 1537 C CA . GLY A 1 189 ? -8.016 -1.266 -7.773 1 98 189 GLY A CA 1
ATOM 1538 C C . GLY A 1 189 ? -6.551 -1.385 -8.156 1 98 189 GLY A C 1
ATOM 1539 O O . GLY A 1 189 ? -6.203 -2.121 -9.078 1 98 189 GLY A O 1
ATOM 1540 N N . PRO A 1 190 ? -5.734 -0.699 -7.414 1 96.94 190 PRO A N 1
ATOM 1541 C CA . PRO A 1 190 ? -4.309 -0.663 -7.746 1 96.94 190 PRO A CA 1
ATOM 1542 C C . PRO A 1 190 ? -3.594 -1.975 -7.43 1 96.94 190 PRO A C 1
ATOM 1544 O O . PRO A 1 190 ? -4.227 -2.93 -6.969 1 96.94 190 PRO A O 1
ATOM 1547 N N . THR A 1 191 ? -2.309 -1.922 -7.738 1 93.88 191 THR A N 1
ATOM 1548 C CA . THR A 1 191 ? -1.491 -3.121 -7.586 1 93.88 191 THR A CA 1
ATOM 1549 C C . THR A 1 191 ? -1.238 -3.42 -6.109 1 93.88 191 THR A C 1
ATOM 1551 O O . THR A 1 191 ? -1.022 -2.504 -5.312 1 93.88 191 THR A O 1
ATOM 1554 N N . GLY A 1 192 ? -1.296 -4.695 -5.762 1 92.19 192 GLY A N 1
ATOM 1555 C CA . GLY A 1 192 ? -0.821 -5.148 -4.461 1 92.19 192 GLY A CA 1
ATOM 1556 C C . GLY A 1 192 ? -1.738 -4.754 -3.32 1 92.19 192 GLY A C 1
ATOM 1557 O O . GLY A 1 192 ? -1.338 -4.793 -2.154 1 92.19 192 GLY A O 1
ATOM 1558 N N . VAL A 1 193 ? -2.982 -4.41 -3.59 1 95.69 193 VAL A N 1
ATOM 1559 C CA . VAL A 1 193 ? -3.861 -3.908 -2.537 1 95.69 193 VAL A CA 1
ATOM 1560 C C . VAL A 1 193 ? -4.609 -5.07 -1.889 1 95.69 193 VAL A C 1
ATOM 1562 O O . VAL A 1 193 ? -5.289 -4.891 -0.875 1 95.69 193 VAL A O 1
ATOM 1565 N N . GLY A 1 194 ? -4.516 -6.262 -2.504 1 94.56 194 GLY A N 1
ATOM 1566 C CA . GLY A 1 194 ? -5.117 -7.434 -1.891 1 94.56 194 GLY A CA 1
ATOM 1567 C C . GLY A 1 194 ? -6.371 -7.902 -2.602 1 94.56 194 GLY A C 1
ATOM 1568 O O . GLY A 1 194 ? -7.227 -8.562 -2 1 94.56 194 GLY A O 1
ATOM 1569 N N . LYS A 1 195 ? -6.598 -7.582 -3.826 1 96.69 195 LYS A N 1
ATOM 1570 C CA . LYS A 1 195 ? -7.785 -7.953 -4.59 1 96.69 195 LYS A CA 1
ATOM 1571 C C . LYS A 1 195 ? -7.949 -9.469 -4.645 1 96.69 195 LYS A C 1
ATOM 1573 O O . LYS A 1 195 ? -8.992 -10 -4.262 1 96.69 195 LYS A O 1
ATOM 1578 N N . THR A 1 196 ? -6.906 -10.141 -5.082 1 94.19 196 THR A N 1
ATOM 1579 C CA . THR A 1 196 ? -6.941 -11.594 -5.254 1 94.19 196 THR A CA 1
ATOM 1580 C C . THR A 1 196 ? -7.18 -12.289 -3.918 1 94.19 196 THR A C 1
ATOM 1582 O O . THR A 1 196 ? -7.98 -13.219 -3.834 1 94.19 196 THR A O 1
ATOM 1585 N N . THR A 1 197 ? -6.508 -11.812 -2.91 1 94.69 197 THR A N 1
ATOM 1586 C CA . THR A 1 197 ? -6.664 -12.406 -1.587 1 94.69 197 THR A CA 1
ATOM 1587 C C . THR A 1 197 ? -8.062 -12.141 -1.037 1 94.69 197 THR A C 1
ATOM 1589 O O . THR A 1 197 ? -8.664 -13.023 -0.411 1 94.69 197 THR A O 1
ATOM 1592 N N . THR A 1 198 ? -8.562 -10.953 -1.257 1 97.06 198 THR A N 1
ATOM 1593 C CA . THR A 1 198 ? -9.906 -10.609 -0.803 1 97.06 198 THR A CA 1
ATOM 1594 C C . THR A 1 198 ? -10.953 -11.461 -1.513 1 97.06 198 THR A C 1
ATOM 1596 O O . THR A 1 198 ? -11.875 -11.977 -0.878 1 97.06 198 THR A O 1
ATOM 1599 N N . ILE A 1 199 ? -10.805 -11.656 -2.791 1 97.75 199 ILE A N 1
ATOM 1600 C CA . ILE A 1 199 ? -11.703 -12.508 -3.557 1 97.75 199 ILE A CA 1
ATOM 1601 C C . ILE A 1 199 ? -11.656 -13.93 -3.01 1 97.75 199 ILE A C 1
ATOM 1603 O O . ILE A 1 199 ? -12.695 -14.578 -2.865 1 97.75 199 ILE A O 1
ATOM 1607 N N . SER A 1 200 ? -10.477 -14.414 -2.686 1 96.94 200 SER A N 1
ATOM 1608 C CA . SER A 1 200 ? -10.344 -15.758 -2.131 1 96.94 200 SER A CA 1
ATOM 1609 C C . SER A 1 200 ? -11.047 -15.875 -0.783 1 96.94 200 SER A C 1
ATOM 1611 O O . SER A 1 200 ? -11.688 -16.891 -0.498 1 96.94 200 SER A O 1
ATOM 1613 N N . LYS A 1 201 ? -10.938 -14.867 0.021 1 97.19 201 LYS A N 1
ATOM 1614 C CA . LYS A 1 201 ? -11.625 -14.859 1.309 1 97.19 201 LYS A CA 1
ATOM 1615 C C . LYS A 1 201 ? -13.141 -14.883 1.123 1 97.19 201 LYS A C 1
ATOM 1617 O O . LYS A 1 201 ? -13.844 -15.633 1.8 1 97.19 201 LYS A O 1
ATOM 1622 N N . LEU A 1 202 ? -13.586 -14.062 0.23 1 97.81 202 LEU A N 1
ATOM 1623 C CA . LEU A 1 202 ? -15.016 -13.977 -0.033 1 97.81 202 LEU A CA 1
ATOM 1624 C C . LEU A 1 202 ? -15.539 -15.289 -0.608 1 97.81 202 LEU A C 1
ATOM 1626 O O . LEU A 1 202 ? -16.609 -15.758 -0.22 1 97.81 202 LEU A O 1
ATOM 1630 N N . ALA A 1 203 ? -14.789 -15.828 -1.545 1 98 203 ALA A N 1
ATOM 1631 C CA . ALA A 1 203 ? -15.172 -17.125 -2.123 1 98 203 ALA A CA 1
ATOM 1632 C C . ALA A 1 203 ? -15.305 -18.188 -1.041 1 98 203 ALA A C 1
ATOM 1634 O O . ALA A 1 203 ? -16.297 -18.922 -1.003 1 98 203 ALA A O 1
ATOM 1635 N N . ALA A 1 204 ? -14.328 -18.25 -0.169 1 97.31 204 ALA A N 1
ATOM 1636 C CA . ALA A 1 204 ? -14.367 -19.219 0.928 1 97.31 204 ALA A CA 1
ATOM 1637 C C . ALA A 1 204 ? -15.555 -18.953 1.847 1 97.31 204 ALA A C 1
ATOM 1639 O O . ALA A 1 204 ? -16.219 -19.906 2.285 1 97.31 204 ALA A O 1
ATOM 1640 N N . ARG A 1 205 ? -15.766 -17.734 2.105 1 96.25 205 ARG A N 1
ATOM 1641 C CA . ARG A 1 205 ? -16.859 -17.359 2.994 1 96.25 205 ARG A CA 1
ATOM 1642 C C . ARG A 1 205 ? -18.203 -17.828 2.443 1 96.25 205 ARG A C 1
ATOM 1644 O O . ARG A 1 205 ? -18.953 -18.516 3.131 1 96.25 205 ARG A O 1
ATOM 1651 N N . TYR A 1 206 ? -18.5 -17.531 1.22 1 96.56 206 TYR A N 1
ATOM 1652 C CA . TYR A 1 206 ? -19.812 -17.828 0.641 1 96.56 206 TYR A CA 1
ATOM 1653 C C . TYR A 1 206 ? -19.938 -19.297 0.306 1 96.56 206 TYR A C 1
ATOM 1655 O O . TYR A 1 206 ? -21.031 -19.859 0.371 1 96.56 206 TYR A O 1
ATOM 1663 N N . ALA A 1 207 ? -18.812 -19.891 0.057 1 97.06 207 ALA A N 1
ATOM 1664 C CA . ALA A 1 207 ? -18.859 -21.312 -0.289 1 97.06 207 ALA A CA 1
ATOM 1665 C C . ALA A 1 207 ? -18.984 -22.188 0.961 1 97.06 207 ALA A C 1
ATOM 1667 O O . ALA A 1 207 ? -19.609 -23.25 0.926 1 97.06 207 ALA A O 1
ATOM 1668 N N . TYR A 1 208 ? -18.422 -21.688 2.129 1 96 208 TYR A N 1
ATOM 1669 C CA . TYR A 1 208 ? -18.25 -22.688 3.178 1 96 208 TYR A CA 1
ATOM 1670 C C . TYR A 1 208 ? -18.578 -22.094 4.547 1 96 208 TYR A C 1
ATOM 1672 O O . TYR A 1 208 ? -18.781 -22.828 5.512 1 96 208 TYR A O 1
ATOM 1680 N N . LYS A 1 209 ? -18.547 -20.812 4.762 1 93.25 209 LYS A N 1
ATOM 1681 C CA . LYS A 1 209 ? -18.516 -20.281 6.117 1 93.25 209 LYS A CA 1
ATOM 1682 C C . LYS A 1 209 ? -19.875 -19.75 6.543 1 93.25 209 LYS A C 1
ATOM 1684 O O . LYS A 1 209 ? -20.109 -19.469 7.723 1 93.25 209 LYS A O 1
ATOM 1689 N N . LEU A 1 210 ? -20.625 -19.641 5.582 1 90.69 210 LEU A N 1
ATOM 1690 C CA . LEU A 1 210 ? -21.938 -19.141 5.941 1 90.69 210 LEU A CA 1
ATOM 1691 C C . LEU A 1 210 ? -22.875 -20.281 6.312 1 90.69 210 LEU A C 1
ATOM 1693 O O . LEU A 1 210 ? -22.484 -21.453 6.238 1 90.69 210 LEU A O 1
ATOM 1697 N N . GLY A 1 211 ? -24.016 -20 6.961 1 84.88 211 GLY A N 1
ATOM 1698 C CA . GLY A 1 211 ? -24.984 -21.016 7.324 1 84.88 211 GLY A CA 1
ATOM 1699 C C . GLY A 1 211 ? -25.453 -21.844 6.141 1 84.88 211 GLY A C 1
ATOM 1700 O O . GLY A 1 211 ? -25.766 -23.031 6.293 1 84.88 211 GLY A O 1
ATOM 1701 N N . GLN A 1 212 ? -25.438 -21.234 5.027 1 88.94 212 GLN A N 1
ATOM 1702 C CA . GLN A 1 212 ? -25.75 -21.891 3.766 1 88.94 212 GLN A CA 1
ATOM 1703 C C . GLN A 1 212 ? -24.578 -21.844 2.805 1 88.94 212 GLN A C 1
ATOM 1705 O O . GLN A 1 212 ? -23.859 -20.844 2.738 1 88.94 212 GLN A O 1
ATOM 1710 N N . ASN A 1 213 ? -24.422 -23.031 2.074 1 93.12 213 ASN A N 1
ATOM 1711 C CA . ASN A 1 213 ? -23.375 -23.078 1.06 1 93.12 213 ASN A CA 1
ATOM 1712 C C . ASN A 1 213 ? -23.891 -22.594 -0.297 1 93.12 213 ASN A C 1
ATOM 1714 O O . ASN A 1 213 ? -24.938 -23.047 -0.766 1 93.12 213 ASN A O 1
ATOM 1718 N N . TYR A 1 214 ? -23.172 -21.734 -0.817 1 95.94 214 TYR A N 1
ATOM 1719 C CA . TYR A 1 214 ? -23.5 -21.25 -2.152 1 95.94 214 TYR A CA 1
ATOM 1720 C C . TYR A 1 214 ? -22.547 -21.828 -3.193 1 95.94 214 TYR A C 1
ATOM 1722 O O . TYR A 1 214 ? -21.406 -22.172 -2.877 1 95.94 214 TYR A O 1
ATOM 1730 N N . LYS A 1 215 ? -23.109 -21.969 -4.371 1 97.12 215 LYS A N 1
ATOM 1731 C CA . LYS A 1 215 ? -22.219 -22.266 -5.496 1 97.12 215 LYS A CA 1
ATOM 1732 C C . LYS A 1 215 ? -21.453 -21.031 -5.938 1 97.12 215 LYS A C 1
ATOM 1734 O O . LYS A 1 215 ? -22.062 -20.031 -6.34 1 97.12 215 LYS A O 1
ATOM 1739 N N . VAL A 1 216 ? -20.109 -21.141 -5.867 1 98.31 216 VAL A N 1
ATOM 1740 C CA . VAL A 1 216 ? -19.266 -19.984 -6.125 1 98.31 216 VAL A CA 1
ATOM 1741 C C . VAL A 1 216 ? -18.359 -20.25 -7.324 1 98.31 216 VAL A C 1
ATOM 1743 O O . VAL A 1 216 ? -17.828 -21.359 -7.473 1 98.31 216 VAL A O 1
ATOM 1746 N N . GLY A 1 217 ? -18.266 -19.281 -8.242 1 98.69 217 GLY A N 1
ATOM 1747 C CA . GLY A 1 217 ? -17.328 -19.297 -9.352 1 98.69 217 GLY A CA 1
ATOM 1748 C C . GLY A 1 217 ? -16.406 -18.094 -9.383 1 98.69 217 GLY A C 1
ATOM 1749 O O . GLY A 1 217 ? -16.75 -17.031 -8.875 1 98.69 217 GLY A O 1
ATOM 1750 N N . ILE A 1 218 ? -15.211 -18.297 -10 1 98.62 218 ILE A N 1
ATOM 1751 C CA . ILE A 1 218 ? -14.227 -17.219 -10.062 1 98.62 218 ILE A CA 1
ATOM 1752 C C . ILE A 1 218 ? -13.766 -17.031 -11.5 1 98.62 218 ILE A C 1
ATOM 1754 O O . ILE A 1 218 ? -13.555 -18 -12.227 1 98.62 218 ILE A O 1
ATOM 1758 N N . VAL A 1 219 ? -13.672 -15.789 -11.891 1 98.44 219 VAL A N 1
ATOM 1759 C CA . VAL A 1 219 ? -13.102 -15.391 -13.172 1 98.44 219 VAL A CA 1
ATOM 1760 C C . VAL A 1 219 ? -11.891 -14.5 -12.945 1 98.44 219 VAL A C 1
ATOM 1762 O O . VAL A 1 219 ? -11.93 -13.586 -12.117 1 98.44 219 VAL A O 1
ATOM 1765 N N . THR A 1 220 ? -10.82 -14.773 -13.586 1 97.88 220 THR A N 1
ATOM 1766 C CA . THR A 1 220 ? -9.68 -13.859 -13.508 1 97.88 220 THR A CA 1
ATOM 1767 C C . THR A 1 220 ? -9.406 -13.211 -14.859 1 97.88 220 THR A C 1
ATOM 1769 O O . THR A 1 220 ? -9.469 -13.875 -15.898 1 97.88 220 THR A O 1
ATOM 1772 N N . LEU A 1 221 ? -9.25 -11.938 -14.797 1 96.94 221 LEU A N 1
ATOM 1773 C CA . LEU A 1 221 ? -8.867 -11.148 -15.969 1 96.94 221 LEU A CA 1
ATOM 1774 C C . LEU A 1 221 ? -7.387 -10.773 -15.906 1 96.94 221 LEU A C 1
ATOM 1776 O O . LEU A 1 221 ? -6.895 -10.039 -16.766 1 96.94 221 LEU A O 1
ATOM 1780 N N . ASP A 1 222 ? -6.738 -11.203 -14.828 1 90.38 222 ASP A N 1
ATOM 1781 C CA . ASP A 1 222 ? -5.32 -10.922 -14.648 1 90.38 222 ASP A CA 1
ATOM 1782 C C . ASP A 1 222 ? -4.461 -11.969 -15.359 1 90.38 222 ASP A C 1
ATOM 1784 O O . ASP A 1 222 ? -3.92 -12.867 -14.719 1 90.38 222 ASP A O 1
ATOM 1788 N N . SER A 1 223 ? -4.258 -11.75 -16.656 1 81.94 223 SER A N 1
ATOM 1789 C CA . SER A 1 223 ? -3.502 -12.734 -17.422 1 81.94 223 SER A CA 1
ATOM 1790 C C . SER A 1 223 ? -2.109 -12.219 -17.766 1 81.94 223 SER A C 1
ATOM 1792 O O . SER A 1 223 ? -1.297 -12.945 -18.344 1 81.94 223 SER A O 1
ATOM 1794 N N . PHE A 1 224 ? -1.786 -11.07 -17.219 1 80.69 224 PHE A N 1
ATOM 1795 C CA . PHE A 1 224 ? -0.525 -10.477 -17.656 1 80.69 224 PHE A CA 1
ATOM 1796 C C . PHE A 1 224 ? 0.545 -10.641 -16.578 1 80.69 224 PHE A C 1
ATOM 1798 O O . PHE A 1 224 ? 1.731 -10.766 -16.891 1 80.69 224 PHE A O 1
ATOM 1805 N N . ARG A 1 225 ? 0.105 -10.594 -15.414 1 83.44 225 ARG A N 1
ATOM 1806 C CA . ARG A 1 225 ? 1.074 -10.766 -14.336 1 83.44 225 ARG A CA 1
ATOM 1807 C C . ARG A 1 225 ? 1.527 -12.219 -14.242 1 83.44 225 ARG A C 1
ATOM 1809 O O . ARG A 1 225 ? 0.701 -13.125 -14.125 1 83.44 225 ARG A O 1
ATOM 1816 N N . VAL A 1 226 ? 2.766 -12.391 -14.211 1 85.25 226 VAL A N 1
ATOM 1817 C CA . VAL A 1 226 ? 3.336 -13.734 -14.117 1 85.25 226 VAL A CA 1
ATOM 1818 C C . VAL A 1 226 ? 2.982 -14.352 -12.766 1 85.25 226 VAL A C 1
ATOM 1820 O O . VAL A 1 226 ? 3.17 -13.727 -11.727 1 85.25 226 VAL A O 1
ATOM 1823 N N . GLY A 1 227 ? 2.354 -15.523 -12.836 1 83.94 227 GLY A N 1
ATOM 1824 C CA . GLY A 1 227 ? 2.074 -16.266 -11.617 1 83.94 227 GLY A CA 1
ATOM 1825 C C . GLY A 1 227 ? 0.737 -15.906 -11 1 83.94 227 GLY A C 1
ATOM 1826 O O . GLY A 1 227 ? 0.314 -16.531 -10.023 1 83.94 227 GLY A O 1
ATOM 1827 N N . ALA A 1 228 ? 0.082 -14.898 -11.531 1 84.56 228 ALA A N 1
ATOM 1828 C CA . ALA A 1 228 ? -1.18 -14.445 -10.945 1 84.56 228 ALA A CA 1
ATOM 1829 C C . ALA A 1 228 ? -2.248 -15.531 -11.047 1 84.56 228 ALA A C 1
ATOM 1831 O O . ALA A 1 228 ? -2.963 -15.797 -10.078 1 84.56 228 ALA A O 1
ATOM 1832 N N . VAL A 1 229 ? -2.318 -16.156 -12.172 1 89.75 229 VAL A N 1
ATOM 1833 C CA . VAL A 1 229 ? -3.309 -17.203 -12.398 1 89.75 229 VAL A CA 1
ATOM 1834 C C . VAL A 1 229 ? -3.02 -18.391 -11.484 1 89.75 229 VAL A C 1
ATOM 1836 O O . VAL A 1 229 ? -3.934 -18.938 -10.859 1 89.75 229 VAL A O 1
ATOM 1839 N N . GLU A 1 230 ? -1.749 -18.703 -11.367 1 88.69 230 GLU A N 1
ATOM 1840 C CA . GLU A 1 230 ? -1.348 -19.828 -10.547 1 88.69 230 GLU A CA 1
ATOM 1841 C C . GLU A 1 230 ? -1.688 -19.594 -9.078 1 88.69 230 GLU A C 1
ATOM 1843 O O . GLU A 1 230 ? -2.092 -20.531 -8.375 1 88.69 230 GLU A O 1
ATOM 1848 N N . GLN A 1 231 ? -1.526 -18.438 -8.68 1 87.81 231 GLN A N 1
ATOM 1849 C CA . GLN A 1 231 ? -1.864 -18.109 -7.301 1 87.81 231 GLN A CA 1
ATOM 1850 C C . GLN A 1 231 ? -3.352 -18.328 -7.035 1 87.81 231 GLN A C 1
ATOM 1852 O O . GLN A 1 231 ? -3.725 -18.984 -6.062 1 87.81 231 GLN A O 1
ATOM 1857 N N . LEU A 1 232 ? -4.137 -17.781 -7.898 1 92.56 232 LEU A N 1
ATOM 1858 C CA . LEU A 1 232 ? -5.578 -17.906 -7.727 1 92.56 232 LEU A CA 1
ATOM 1859 C C . LEU A 1 232 ? -6.016 -19.359 -7.883 1 92.56 232 LEU A C 1
ATOM 1861 O O . LEU A 1 232 ? -6.926 -19.828 -7.188 1 92.56 232 LEU A O 1
ATOM 1865 N N . GLN A 1 233 ? -5.355 -20.031 -8.734 1 93.88 233 GLN A N 1
ATOM 1866 C CA . GLN A 1 233 ? -5.66 -21.438 -8.969 1 93.88 233 GLN A CA 1
ATOM 1867 C C . GLN A 1 233 ? -5.375 -22.266 -7.727 1 93.88 233 GLN A C 1
ATOM 1869 O O . GLN A 1 233 ? -6.105 -23.219 -7.434 1 93.88 233 GLN A O 1
ATOM 1874 N N . ALA A 1 234 ? -4.328 -21.938 -7.062 1 91.94 234 ALA A N 1
ATOM 1875 C CA . ALA A 1 234 ? -4.02 -22.656 -5.828 1 91.94 234 ALA A CA 1
ATOM 1876 C C . ALA A 1 234 ? -5.164 -22.531 -4.824 1 91.94 234 ALA A C 1
ATOM 1878 O O . ALA A 1 234 ? -5.574 -23.531 -4.223 1 91.94 234 ALA A O 1
ATOM 1879 N N . TYR A 1 235 ? -5.742 -21.391 -4.688 1 93.88 235 TYR A N 1
ATOM 1880 C CA . TYR A 1 235 ? -6.867 -21.188 -3.779 1 93.88 235 TYR A CA 1
ATOM 1881 C C . TYR A 1 235 ? -8.094 -21.953 -4.254 1 93.88 235 TYR A C 1
ATOM 1883 O O . TYR A 1 235 ? -8.75 -22.641 -3.465 1 93.88 235 TYR A O 1
ATOM 1891 N N . THR A 1 236 ? -8.398 -21.828 -5.551 1 96.69 236 THR A N 1
ATOM 1892 C CA . THR A 1 236 ? -9.617 -22.438 -6.074 1 96.69 236 THR A CA 1
ATOM 1893 C C . THR A 1 236 ? -9.531 -23.969 -6.012 1 96.69 236 THR A C 1
ATOM 1895 O O . THR A 1 236 ? -10.547 -24.641 -5.809 1 96.69 236 THR A O 1
ATOM 1898 N N . ASN A 1 237 ? -8.312 -24.484 -6.168 1 95.94 237 ASN A N 1
ATOM 1899 C CA . ASN A 1 237 ? -8.133 -25.938 -6.039 1 95.94 237 ASN A CA 1
ATOM 1900 C C . ASN A 1 237 ? -8.406 -26.406 -4.617 1 95.94 237 ASN A C 1
ATOM 1902 O O . ASN A 1 237 ? -9.094 -27.406 -4.414 1 95.94 237 ASN A O 1
ATOM 1906 N N . ILE A 1 238 ? -7.918 -25.688 -3.705 1 94.19 238 ILE A N 1
ATOM 1907 C CA . ILE A 1 238 ? -8.125 -26.031 -2.305 1 94.19 238 ILE A CA 1
ATOM 1908 C C . ILE A 1 238 ? -9.609 -25.984 -1.973 1 94.19 238 ILE A C 1
ATOM 1910 O O . ILE A 1 238 ? -10.125 -26.859 -1.271 1 94.19 238 ILE A O 1
ATOM 1914 N N . MET A 1 239 ? -10.328 -25.094 -2.576 1 96.12 239 MET A N 1
ATOM 1915 C CA . MET A 1 239 ? -11.734 -24.875 -2.252 1 96.12 239 MET A CA 1
ATOM 1916 C C . MET A 1 239 ? -12.641 -25.641 -3.213 1 96.12 239 MET A C 1
ATOM 1918 O O . MET A 1 239 ? -13.859 -25.609 -3.072 1 96.12 239 MET A O 1
ATOM 1922 N N . ARG A 1 240 ? -12.086 -26.234 -4.215 1 97.38 240 ARG A N 1
ATOM 1923 C CA . ARG A 1 240 ? -12.828 -26.969 -5.227 1 97.38 240 ARG A CA 1
ATOM 1924 C C . ARG A 1 240 ? -13.859 -26.078 -5.91 1 97.38 240 ARG A C 1
ATOM 1926 O O . ARG A 1 240 ? -15.031 -26.438 -6.008 1 97.38 240 ARG A O 1
ATOM 1933 N N . LEU A 1 241 ? -13.398 -24.969 -6.336 1 98.19 241 LEU A N 1
ATOM 1934 C CA . LEU A 1 241 ? -14.242 -24.016 -7.035 1 98.19 241 LEU A CA 1
ATOM 1935 C C . LEU A 1 241 ? -13.836 -23.891 -8.5 1 98.19 241 LEU A C 1
ATOM 1937 O O . LEU A 1 241 ? -12.648 -24 -8.828 1 98.19 241 LEU A O 1
ATOM 1941 N N . PRO A 1 242 ? -14.805 -23.703 -9.359 1 98.38 242 PRO A N 1
ATOM 1942 C CA . PRO A 1 242 ? -14.461 -23.484 -10.766 1 98.38 242 PRO A CA 1
ATOM 1943 C C . PRO A 1 242 ? -13.758 -22.156 -11.008 1 98.38 242 PRO A C 1
ATOM 1945 O O . PRO A 1 242 ? -14.109 -21.141 -10.398 1 98.38 242 PRO A O 1
ATOM 1948 N N . LEU A 1 243 ? -12.742 -22.203 -11.859 1 98.12 243 LEU A N 1
ATOM 1949 C CA . LEU A 1 243 ? -11.969 -21.016 -12.234 1 98.12 243 LEU A CA 1
ATOM 1950 C C . LEU A 1 243 ? -11.945 -20.844 -13.75 1 98.12 243 LEU A C 1
ATOM 1952 O O . LEU A 1 243 ? -11.641 -21.797 -14.484 1 98.12 243 LEU A O 1
ATOM 1956 N N . GLU A 1 244 ? -12.367 -19.672 -14.172 1 98.06 244 GLU A N 1
ATOM 1957 C CA . GLU A 1 244 ? -12.281 -19.312 -15.586 1 98.06 244 GLU A CA 1
ATOM 1958 C C . GLU A 1 244 ? -11.195 -18.25 -15.82 1 98.06 244 GLU A C 1
ATOM 1960 O O . GLU A 1 244 ? -11.164 -17.234 -15.125 1 98.06 244 GLU A O 1
ATOM 1965 N N . VAL A 1 245 ? -10.352 -18.516 -16.781 1 97.25 245 VAL A N 1
ATOM 1966 C CA . VAL A 1 245 ? -9.297 -17.578 -17.141 1 97.25 245 VAL A CA 1
ATOM 1967 C C . VAL A 1 245 ? -9.664 -16.875 -18.453 1 97.25 245 VAL A C 1
ATOM 1969 O O . VAL A 1 245 ? -9.859 -17.531 -19.469 1 97.25 245 VAL A O 1
ATOM 1972 N N . VAL A 1 246 ? -9.773 -15.57 -18.406 1 97.31 246 VAL A N 1
ATOM 1973 C CA . VAL A 1 246 ? -10.172 -14.789 -19.562 1 97.31 246 VAL A CA 1
ATOM 1974 C C . VAL A 1 246 ? -9.031 -13.867 -19.984 1 97.31 246 VAL A C 1
ATOM 1976 O O . VAL A 1 246 ? -8.547 -13.062 -19.188 1 97.31 246 VAL A O 1
ATOM 1979 N N . LYS A 1 247 ? -8.648 -13.867 -21.234 1 94.06 247 LYS A N 1
ATOM 1980 C CA . LYS A 1 247 ? -7.48 -13.117 -21.688 1 94.06 247 LYS A CA 1
ATOM 1981 C C . LYS A 1 247 ? -7.895 -11.906 -22.531 1 94.06 247 LYS A C 1
ATOM 1983 O O . LYS A 1 247 ? -7.148 -10.938 -22.641 1 94.06 247 LYS A O 1
ATOM 1988 N N . LYS A 1 248 ? -9.141 -12.031 -23.094 1 95.56 248 LYS A N 1
ATOM 1989 C CA . LYS A 1 248 ? -9.641 -10.953 -23.953 1 95.56 248 LYS A CA 1
ATOM 1990 C C . LYS A 1 248 ? -11.062 -10.562 -23.562 1 95.56 248 LYS A C 1
ATOM 1992 O O . LYS A 1 248 ? -11.852 -11.414 -23.141 1 95.56 248 LYS A O 1
ATOM 1997 N N . PRO A 1 249 ? -11.367 -9.344 -23.828 1 96.5 249 PRO A N 1
ATOM 1998 C CA . PRO A 1 249 ? -12.695 -8.859 -23.469 1 96.5 249 PRO A CA 1
ATOM 1999 C C . PRO A 1 249 ? -13.82 -9.68 -24.109 1 96.5 249 PRO A C 1
ATOM 2001 O O . PRO A 1 249 ? -14.828 -9.961 -23.453 1 96.5 249 PRO A O 1
ATOM 2004 N N . ASP A 1 250 ? -13.617 -10.188 -25.281 1 96.06 250 ASP A N 1
ATOM 2005 C CA . ASP A 1 250 ? -14.664 -10.891 -26.016 1 96.06 250 ASP A CA 1
ATOM 2006 C C . ASP A 1 250 ? -14.969 -12.242 -25.391 1 96.06 250 ASP A C 1
ATOM 2008 O O . ASP A 1 250 ? -16.047 -12.812 -25.609 1 96.06 250 ASP A O 1
ATOM 2012 N N . ASP A 1 251 ? -14.125 -12.727 -24.562 1 97.12 251 ASP A N 1
ATOM 2013 C CA . ASP A 1 251 ? -14.273 -14.062 -23.984 1 97.12 251 ASP A CA 1
ATOM 2014 C C . ASP A 1 251 ? -14.984 -14.008 -22.625 1 97.12 251 ASP A C 1
ATOM 2016 O O . ASP A 1 251 ? -15.336 -15.039 -22.062 1 97.12 251 ASP A O 1
ATOM 2020 N N . LEU A 1 252 ? -15.219 -12.789 -22.109 1 97.94 252 LEU A N 1
ATOM 2021 C CA . LEU A 1 252 ? -15.773 -12.664 -20.766 1 97.94 252 LEU A CA 1
ATOM 2022 C C . LEU A 1 252 ? -17.203 -13.18 -20.703 1 97.94 252 LEU A C 1
ATOM 2024 O O . LEU A 1 252 ? -17.562 -13.906 -19.781 1 97.94 252 LEU A O 1
ATOM 2028 N N . ALA A 1 253 ? -18 -12.883 -21.688 1 97.38 253 ALA A N 1
ATOM 2029 C CA . ALA A 1 253 ? -19.391 -13.297 -21.719 1 97.38 253 ALA A CA 1
ATOM 2030 C C . ALA A 1 253 ? -19.516 -14.82 -21.672 1 97.38 253 ALA A C 1
ATOM 2032 O O . ALA A 1 253 ? -20.328 -15.367 -20.922 1 97.38 253 ALA A O 1
ATOM 2033 N N . GLU A 1 254 ? -18.719 -15.461 -22.484 1 97.81 254 GLU A N 1
ATOM 2034 C CA . GLU A 1 254 ? -18.734 -16.922 -22.531 1 97.81 254 GLU A CA 1
ATOM 2035 C C . GLU A 1 254 ? -18.297 -17.516 -21.188 1 97.81 254 GLU A C 1
ATOM 2037 O O . GLU A 1 254 ? -18.859 -18.516 -20.75 1 97.81 254 GLU A O 1
ATOM 2042 N N . ALA A 1 255 ? -17.281 -16.969 -20.609 1 98.06 255 ALA A N 1
ATOM 2043 C CA . ALA A 1 255 ? -16.812 -17.438 -19.312 1 98.06 255 ALA A CA 1
ATOM 2044 C C . ALA A 1 255 ? -17.906 -17.328 -18.25 1 98.06 255 ALA A C 1
ATOM 2046 O O . ALA A 1 255 ? -18.094 -18.25 -17.453 1 98.06 255 ALA A O 1
ATOM 2047 N N . LEU A 1 256 ? -18.641 -16.234 -18.281 1 98 256 LEU A N 1
ATOM 2048 C CA . LEU A 1 256 ? -19.719 -16.031 -17.328 1 98 256 LEU A CA 1
ATOM 2049 C C . LEU A 1 256 ? -20.875 -17 -17.594 1 98 256 LEU A C 1
ATOM 2051 O O . LEU A 1 256 ? -21.547 -17.453 -16.656 1 98 256 LEU A O 1
ATOM 2055 N N . LEU A 1 257 ? -21.094 -17.344 -18.828 1 97.12 257 LEU A N 1
ATOM 2056 C CA . LEU A 1 257 ? -22.125 -18.312 -19.188 1 97.12 257 LEU A CA 1
ATOM 2057 C C . LEU A 1 257 ? -21.781 -19.703 -18.656 1 97.12 257 LEU A C 1
ATOM 2059 O O . LEU A 1 257 ? -22.672 -20.438 -18.219 1 97.12 257 LEU A O 1
ATOM 2063 N N . ARG A 1 258 ? -20.531 -20.031 -18.703 1 97.94 258 ARG A N 1
ATOM 2064 C CA . ARG A 1 258 ? -20.078 -21.328 -18.188 1 97.94 258 ARG A CA 1
ATOM 2065 C C . ARG A 1 258 ? -20.312 -21.422 -16.672 1 97.94 258 ARG A C 1
ATOM 2067 O O . ARG A 1 258 ? -20.391 -22.516 -16.125 1 97.94 258 ARG A O 1
ATOM 2074 N N . LEU A 1 259 ? -20.375 -20.219 -16.062 1 97.88 259 LEU A N 1
ATOM 2075 C CA . LEU A 1 259 ? -20.594 -20.172 -14.617 1 97.88 259 LEU A CA 1
ATOM 2076 C C . LEU A 1 259 ? -22.031 -19.797 -14.281 1 97.88 259 LEU A C 1
ATOM 2078 O O . LEU A 1 259 ? -22.312 -19.312 -13.188 1 97.88 259 LEU A O 1
ATOM 2082 N N . LYS A 1 260 ? -22.953 -20.031 -15.156 1 95 260 LYS A N 1
ATOM 2083 C CA . LYS A 1 260 ? -24.344 -19.578 -15.031 1 95 260 LYS A CA 1
ATOM 2084 C C . LYS A 1 260 ? -25.031 -20.25 -13.852 1 95 260 LYS A C 1
ATOM 2086 O O . LYS A 1 260 ? -25.984 -19.703 -13.289 1 95 260 LYS A O 1
ATOM 2091 N N . ASP A 1 261 ? -24.531 -21.359 -13.398 1 95.81 261 ASP A N 1
ATOM 2092 C CA . ASP A 1 261 ? -25.172 -22.109 -12.328 1 95.81 261 ASP A CA 1
ATOM 2093 C C . ASP A 1 261 ? -24.656 -21.656 -10.961 1 95.81 261 ASP A C 1
ATOM 2095 O O . ASP A 1 261 ? -25.156 -22.109 -9.922 1 95.81 261 ASP A O 1
ATOM 2099 N N . CYS A 1 262 ? -23.75 -20.734 -10.922 1 97.25 262 CYS A N 1
ATOM 2100 C CA . CYS A 1 262 ? -23.203 -20.234 -9.664 1 97.25 262 CYS A CA 1
ATOM 2101 C C . CYS A 1 262 ? -24.094 -19.125 -9.094 1 97.25 262 CYS A C 1
ATOM 2103 O O . CYS A 1 262 ? -24.641 -18.312 -9.844 1 97.25 262 CYS A O 1
ATOM 2105 N N . ASN A 1 263 ? -24.188 -19.156 -7.77 1 97.19 263 ASN A N 1
ATOM 2106 C CA . ASN A 1 263 ? -24.891 -18.078 -7.07 1 97.19 263 ASN A CA 1
ATOM 2107 C C . ASN A 1 263 ? -24.031 -16.812 -7 1 97.19 263 ASN A C 1
ATOM 2109 O O . ASN A 1 263 ? -24.547 -15.703 -7.176 1 97.19 263 ASN A O 1
ATOM 2113 N N . TYR A 1 264 ? -22.812 -17.047 -6.688 1 97.81 264 TYR A N 1
ATOM 2114 C CA . TYR A 1 264 ? -21.844 -15.953 -6.613 1 97.81 264 TYR A CA 1
ATOM 2115 C C . TYR A 1 264 ? -20.734 -16.141 -7.645 1 97.81 264 TYR A C 1
ATOM 2117 O O . TYR A 1 264 ? -20.219 -17.25 -7.812 1 97.81 264 TYR A O 1
ATOM 2125 N N . ILE A 1 265 ? -20.469 -15.07 -8.359 1 98.62 265 ILE A N 1
ATOM 2126 C CA . ILE A 1 265 ? -19.344 -15.047 -9.273 1 98.62 265 ILE A CA 1
ATOM 2127 C C . ILE A 1 265 ? -18.438 -13.867 -8.945 1 98.62 265 ILE A C 1
ATOM 2129 O O . ILE A 1 265 ? -18.891 -12.719 -8.883 1 98.62 265 ILE A O 1
ATOM 2133 N N . PHE A 1 266 ? -17.188 -14.164 -8.695 1 98.69 266 PHE A N 1
ATOM 2134 C CA . PHE A 1 266 ? -16.203 -13.117 -8.422 1 98.69 266 PHE A CA 1
ATOM 2135 C C . PHE A 1 266 ? -15.258 -12.938 -9.602 1 98.69 266 PHE A C 1
ATOM 2137 O O . PHE A 1 266 ? -14.719 -13.914 -10.133 1 98.69 266 PHE A O 1
ATOM 2144 N N . ILE A 1 267 ? -15.078 -11.711 -9.977 1 98.56 267 ILE A N 1
ATOM 2145 C CA . ILE A 1 267 ? -14.18 -11.383 -11.078 1 98.56 267 ILE A CA 1
ATOM 2146 C C . ILE A 1 267 ? -12.953 -10.656 -10.539 1 98.56 267 ILE A C 1
ATOM 2148 O O . ILE A 1 267 ? -13.055 -9.539 -10.023 1 98.56 267 ILE A O 1
ATOM 2152 N N . ASP A 1 268 ? -11.812 -11.266 -10.719 1 97.88 268 ASP A N 1
ATOM 2153 C CA . ASP A 1 268 ? -10.523 -10.688 -10.336 1 97.88 268 ASP A CA 1
ATOM 2154 C C . ASP A 1 268 ? -9.891 -9.938 -11.508 1 97.88 268 ASP A C 1
ATOM 2156 O O . ASP A 1 268 ? -9.742 -10.484 -12.602 1 97.88 268 ASP A O 1
ATOM 2160 N N . THR A 1 269 ? -9.562 -8.742 -11.273 1 97.38 269 THR A N 1
ATOM 2161 C CA . THR A 1 269 ? -8.93 -7.953 -12.328 1 97.38 269 THR A CA 1
ATOM 2162 C C . THR A 1 269 ? -7.461 -7.688 -11.992 1 97.38 269 THR A C 1
ATOM 2164 O O . THR A 1 269 ? -7.051 -7.801 -10.836 1 97.38 269 THR A O 1
ATOM 2167 N N . ALA A 1 270 ? -6.758 -7.344 -13.023 1 94.06 270 ALA A N 1
ATOM 2168 C CA . ALA A 1 270 ? -5.371 -6.938 -12.812 1 94.06 270 ALA A CA 1
ATOM 2169 C C . ALA A 1 270 ? -5.297 -5.574 -12.133 1 94.06 270 ALA A C 1
ATOM 2171 O O . ALA A 1 270 ? -6.047 -4.66 -12.477 1 94.06 270 ALA A O 1
ATOM 2172 N N . GLY A 1 271 ? -4.434 -5.539 -11.148 1 93.62 271 GLY A N 1
ATOM 2173 C CA . GLY A 1 271 ? -4.184 -4.234 -10.547 1 93.62 271 GLY A CA 1
ATOM 2174 C C . GLY A 1 271 ? -3.266 -3.363 -11.383 1 93.62 271 GLY A C 1
ATOM 2175 O O . GLY A 1 271 ? -2.326 -3.861 -12.008 1 93.62 271 GLY A O 1
ATOM 2176 N N . SER A 1 272 ? -3.523 -2.053 -11.367 1 93.88 272 SER A N 1
ATOM 2177 C CA . SER A 1 272 ? -2.666 -1.12 -12.094 1 93.88 272 SER A CA 1
ATOM 2178 C C . SER A 1 272 ? -2.576 0.222 -11.375 1 93.88 272 SER A C 1
ATOM 2180 O O . SER A 1 272 ? -3.436 0.552 -10.555 1 93.88 272 SER A O 1
ATOM 2182 N N . SER A 1 273 ? -1.505 0.902 -11.75 1 95.06 273 SER A N 1
ATOM 2183 C CA . SER A 1 273 ? -1.39 2.275 -11.266 1 95.06 273 SER A CA 1
ATOM 2184 C C . SER A 1 273 ? -2.607 3.104 -11.664 1 95.06 273 SER A C 1
ATOM 2186 O O . SER A 1 273 ? -3.135 2.953 -12.773 1 95.06 273 SER A O 1
ATOM 2188 N N . GLN A 1 274 ? -3.023 3.977 -10.742 1 96.38 274 GLN A N 1
ATOM 2189 C CA . GLN A 1 274 ? -4.145 4.867 -11.039 1 96.38 274 GLN A CA 1
ATOM 2190 C C . GLN A 1 274 ? -3.816 5.797 -12.195 1 96.38 274 GLN A C 1
ATOM 2192 O O . GLN A 1 274 ? -4.715 6.422 -12.773 1 96.38 274 GLN A O 1
ATOM 2197 N N . TYR A 1 275 ? -2.582 5.863 -12.555 1 95.19 275 TYR A N 1
ATOM 2198 C CA . TYR A 1 275 ? -2.186 6.766 -13.633 1 95.19 275 TYR A CA 1
ATOM 2199 C C . TYR A 1 275 ? -1.999 6.004 -14.938 1 95.19 275 TYR A C 1
ATOM 2201 O O . TYR A 1 275 ? -1.737 6.609 -15.984 1 95.19 275 TYR A O 1
ATOM 2209 N N . ASP A 1 276 ? -2.102 4.73 -14.891 1 94.12 276 ASP A N 1
ATOM 2210 C CA . ASP A 1 276 ? -2.109 3.922 -16.109 1 94.12 276 ASP A CA 1
ATOM 2211 C C . ASP A 1 276 ? -3.52 3.814 -16.688 1 94.12 276 ASP A C 1
ATOM 2213 O O . ASP A 1 276 ? -4.164 2.77 -16.578 1 94.12 276 ASP A O 1
ATOM 2217 N N . ILE A 1 277 ? -3.91 4.766 -17.391 1 95.44 277 ILE A N 1
ATOM 2218 C CA . ILE A 1 277 ? -5.281 4.918 -17.859 1 95.44 277 ILE A CA 1
ATOM 2219 C C . ILE A 1 277 ? -5.609 3.824 -18.859 1 95.44 277 ILE A C 1
ATOM 2221 O O . ILE A 1 277 ? -6.734 3.326 -18.906 1 95.44 277 ILE A O 1
ATOM 2225 N N . ASP A 1 278 ? -4.652 3.391 -19.609 1 95.12 278 ASP A N 1
ATOM 2226 C CA . ASP A 1 278 ? -4.867 2.354 -20.625 1 95.12 278 ASP A CA 1
ATOM 2227 C C . ASP A 1 278 ? -5.297 1.039 -19.969 1 95.12 278 ASP A C 1
ATOM 2229 O O . ASP A 1 278 ? -6.195 0.36 -20.469 1 95.12 278 ASP A O 1
ATOM 2233 N N . LYS A 1 279 ? -4.703 0.696 -18.938 1 94.5 279 LYS A N 1
ATOM 2234 C CA . LYS A 1 279 ? -5.043 -0.546 -18.25 1 94.5 279 LYS A CA 1
ATOM 2235 C C . LYS A 1 279 ? -6.422 -0.456 -17.594 1 94.5 279 LYS A C 1
ATOM 2237 O O . LYS A 1 279 ? -7.164 -1.439 -17.562 1 94.5 279 LYS A O 1
ATOM 2242 N N . ILE A 1 280 ? -6.742 0.703 -17.078 1 96.56 280 ILE A N 1
ATOM 2243 C CA . ILE A 1 280 ? -8.062 0.906 -16.5 1 96.56 280 ILE A CA 1
ATOM 2244 C C . ILE A 1 280 ? -9.125 0.842 -17.594 1 96.56 280 ILE A C 1
ATOM 2246 O O . ILE A 1 280 ? -10.172 0.22 -17.406 1 96.56 280 ILE A O 1
ATOM 2250 N N . GLU A 1 281 ? -8.805 1.374 -18.75 1 96.81 281 GLU A N 1
ATOM 2251 C CA . GLU A 1 281 ? -9.727 1.347 -19.875 1 96.81 281 GLU A CA 1
ATOM 2252 C C . GLU A 1 281 ? -9.938 -0.078 -20.375 1 96.81 281 GLU A C 1
ATOM 2254 O O . GLU A 1 281 ? -11.031 -0.423 -20.844 1 96.81 281 GLU A O 1
ATOM 2259 N N . LEU A 1 282 ? -8.922 -0.841 -20.266 1 96.5 282 LEU A N 1
ATOM 2260 C CA . LEU A 1 282 ? -9.062 -2.24 -20.656 1 96.5 282 LEU A CA 1
ATOM 2261 C C . LEU A 1 282 ? -10.117 -2.938 -19.812 1 96.5 282 LEU A C 1
ATOM 2263 O O . LEU A 1 282 ? -10.906 -3.729 -20.312 1 96.5 282 LEU A O 1
ATOM 2267 N N . ILE A 1 283 ? -10.133 -2.67 -18.531 1 97 283 ILE A N 1
ATOM 2268 C CA . ILE A 1 283 ? -11.164 -3.223 -17.656 1 97 283 ILE A CA 1
ATOM 2269 C C . ILE A 1 283 ? -12.539 -2.727 -18.094 1 97 283 ILE A C 1
ATOM 2271 O O . ILE A 1 283 ? -13.516 -3.482 -18.078 1 97 283 ILE A O 1
ATOM 2275 N N . ASN A 1 284 ? -12.562 -1.491 -18.453 1 96.69 284 ASN A N 1
ATOM 2276 C CA . ASN A 1 284 ? -13.805 -0.921 -18.969 1 96.69 284 ASN A CA 1
ATOM 2277 C C . ASN A 1 284 ? -14.258 -1.633 -20.234 1 96.69 284 ASN A C 1
ATOM 2279 O O . ASN A 1 284 ? -15.461 -1.823 -20.438 1 96.69 284 ASN A O 1
ATOM 2283 N N . ASP A 1 285 ? -13.344 -2.021 -21.062 1 97.12 285 ASP A N 1
ATOM 2284 C CA . ASP A 1 285 ? -13.656 -2.775 -22.281 1 97.12 285 ASP A CA 1
ATOM 2285 C C . ASP A 1 285 ? -14.297 -4.117 -21.938 1 97.12 285 ASP A C 1
ATOM 2287 O O . ASP A 1 285 ? -15.242 -4.547 -22.609 1 97.12 285 ASP A O 1
ATOM 2291 N N . TYR A 1 286 ? -13.75 -4.777 -20.938 1 97.25 286 TYR A N 1
ATOM 2292 C CA . TYR A 1 286 ? -14.367 -6.02 -20.469 1 97.25 286 TYR A CA 1
ATOM 2293 C C . TYR A 1 286 ? -15.812 -5.789 -20.047 1 97.25 286 TYR A C 1
ATOM 2295 O O . TYR A 1 286 ? -16.703 -6.555 -20.422 1 97.25 286 TYR A O 1
ATOM 2303 N N . GLN A 1 287 ? -16.031 -4.773 -19.281 1 95.81 287 GLN A N 1
ATOM 2304 C CA . GLN A 1 287 ? -17.344 -4.453 -18.734 1 95.81 287 GLN A CA 1
ATOM 2305 C C . GLN A 1 287 ? -18.344 -4.191 -19.859 1 95.81 287 GLN A C 1
ATOM 2307 O O . GLN A 1 287 ? -19.5 -4.613 -19.781 1 95.81 287 GLN A O 1
ATOM 2312 N N . LYS A 1 288 ? -17.922 -3.484 -20.891 1 96 288 LYS A N 1
ATOM 2313 C CA . LYS A 1 288 ? -18.797 -3.121 -22 1 96 288 LYS A CA 1
ATOM 2314 C C . LYS A 1 288 ? -19.312 -4.359 -22.734 1 96 288 LYS A C 1
ATOM 2316 O O . LYS A 1 288 ? -20.422 -4.359 -23.266 1 96 288 LYS A O 1
ATOM 2321 N N . LYS A 1 289 ? -18.547 -5.41 -22.688 1 96.25 289 LYS A N 1
ATOM 2322 C CA . LYS A 1 289 ? -18.922 -6.645 -23.375 1 96.25 289 LYS A CA 1
ATOM 2323 C C . LYS A 1 289 ? -20.062 -7.348 -22.641 1 96.25 289 LYS A C 1
ATOM 2325 O O . LYS A 1 289 ? -20.75 -8.188 -23.203 1 96.25 289 LYS A O 1
ATOM 2330 N N . VAL A 1 290 ? -20.219 -6.973 -21.375 1 96.5 290 VAL A N 1
ATOM 2331 C CA . VAL A 1 290 ? -21.25 -7.621 -20.562 1 96.5 290 VAL A CA 1
ATOM 2332 C C . VAL A 1 290 ? -22.094 -6.566 -19.859 1 96.5 290 VAL A C 1
ATOM 2334 O O . VAL A 1 290 ? -22.469 -6.73 -18.688 1 96.5 290 VAL A O 1
ATOM 2337 N N . GLU A 1 291 ? -22.328 -5.496 -20.469 1 92.94 291 GLU A N 1
ATOM 2338 C CA . GLU A 1 291 ? -22.984 -4.332 -19.891 1 92.94 291 GLU A CA 1
ATOM 2339 C C . GLU A 1 291 ? -24.406 -4.668 -19.453 1 92.94 291 GLU A C 1
ATOM 2341 O O . GLU A 1 291 ? -24.969 -4.023 -18.562 1 92.94 291 GLU A O 1
ATOM 2346 N N . GLU A 1 292 ? -24.984 -5.68 -19.969 1 93.31 292 GLU A N 1
ATOM 2347 C CA . GLU A 1 292 ? -26.359 -6.059 -19.672 1 93.31 292 GLU A CA 1
ATOM 2348 C C . GLU A 1 292 ? -26.453 -6.793 -18.328 1 93.31 292 GLU A C 1
ATOM 2350 O O . GLU A 1 292 ? -27.531 -6.898 -17.75 1 93.31 292 GLU A O 1
ATOM 2355 N N . LEU A 1 293 ? -25.344 -7.297 -17.859 1 94.56 293 LEU A N 1
ATOM 2356 C CA . LEU A 1 293 ? -25.328 -8.023 -16.609 1 94.56 293 LEU A CA 1
ATOM 2357 C C . LEU A 1 293 ? -25.109 -7.066 -15.43 1 94.56 293 LEU A C 1
ATOM 2359 O O . LEU A 1 293 ? -24.344 -6.109 -15.539 1 94.56 293 LEU A O 1
ATOM 2363 N N . PRO A 1 294 ? -25.797 -7.266 -14.391 1 94.38 294 PRO A N 1
ATOM 2364 C CA . PRO A 1 294 ? -25.641 -6.418 -13.203 1 94.38 294 PRO A CA 1
ATOM 2365 C C . PRO A 1 294 ? -24.375 -6.75 -12.414 1 94.38 294 PRO A C 1
ATOM 2367 O O . PRO A 1 294 ? -24.453 -7.379 -11.359 1 94.38 294 PRO A O 1
ATOM 2370 N N . ILE A 1 295 ? -23.312 -6.281 -12.859 1 97.06 295 ILE A N 1
ATOM 2371 C CA . ILE A 1 295 ? -22.047 -6.531 -12.188 1 97.06 295 ILE A CA 1
ATOM 2372 C C . ILE A 1 295 ? -21.766 -5.426 -11.172 1 97.06 295 ILE A C 1
ATOM 2374 O O . ILE A 1 295 ? -21.781 -4.242 -11.516 1 97.06 295 ILE A O 1
ATOM 2378 N N . GLU A 1 296 ? -21.594 -5.816 -9.953 1 97.31 296 GLU A N 1
ATOM 2379 C CA . GLU A 1 296 ? -21.219 -4.875 -8.906 1 97.31 296 GLU A CA 1
ATOM 2380 C C . GLU A 1 296 ? -19.703 -4.621 -8.922 1 97.31 296 GLU A C 1
ATOM 2382 O O . GLU A 1 296 ? -18.906 -5.562 -8.852 1 97.31 296 GLU A O 1
ATOM 2387 N N . LYS A 1 297 ? -19.359 -3.402 -9.047 1 98.25 297 LYS A N 1
ATOM 2388 C CA . LYS A 1 297 ? -17.938 -3.021 -9.07 1 98.25 297 LYS A CA 1
ATOM 2389 C C . LYS A 1 297 ? -17.484 -2.504 -7.707 1 98.25 297 LYS A C 1
ATOM 2391 O O . LYS A 1 297 ? -18.016 -1.503 -7.215 1 98.25 297 LYS A O 1
ATOM 2396 N N . ILE A 1 298 ? -16.484 -3.178 -7.176 1 98.56 298 ILE A N 1
ATOM 2397 C CA . ILE A 1 298 ? -15.969 -2.799 -5.867 1 98.56 298 ILE A CA 1
ATOM 2398 C C . ILE A 1 298 ? -14.523 -2.336 -5.996 1 98.56 298 ILE A C 1
ATOM 2400 O O . ILE A 1 298 ? -13.672 -3.062 -6.523 1 98.56 298 ILE A O 1
ATOM 2404 N N . LEU A 1 299 ? -14.273 -1.138 -5.57 1 98.81 299 LEU A N 1
ATOM 2405 C CA . LEU A 1 299 ? -12.914 -0.606 -5.523 1 98.81 299 LEU A CA 1
ATOM 2406 C C . LEU A 1 299 ? -12.219 -1.018 -4.23 1 98.81 299 LEU A C 1
ATOM 2408 O O . LEU A 1 299 ? -12.68 -0.69 -3.137 1 98.81 299 LEU A O 1
ATOM 2412 N N . VAL A 1 300 ? -11.133 -1.754 -4.41 1 98.75 300 VAL A N 1
ATOM 2413 C CA . VAL A 1 300 ? -10.367 -2.232 -3.266 1 98.75 300 VAL A CA 1
ATOM 2414 C C . VAL A 1 300 ? -9.219 -1.268 -2.971 1 98.75 300 VAL A C 1
ATOM 2416 O O . VAL A 1 300 ? -8.406 -0.975 -3.85 1 98.75 300 VAL A O 1
ATOM 2419 N N . LEU A 1 301 ? -9.148 -0.814 -1.682 1 98.25 301 LEU A N 1
ATOM 2420 C CA . LEU A 1 301 ? -8.156 0.181 -1.285 1 98.25 301 LEU A CA 1
ATOM 2421 C C . LEU A 1 301 ? -7.473 -0.222 0.016 1 98.25 301 LEU A C 1
ATOM 2423 O O . LEU A 1 301 ? -8.125 -0.722 0.936 1 98.25 301 LEU A O 1
ATOM 2427 N N . PRO A 1 302 ? -6.152 -0.032 0.028 1 97.5 302 PRO A N 1
ATOM 2428 C CA . PRO A 1 302 ? -5.469 -0.278 1.3 1 97.5 302 PRO A CA 1
ATOM 2429 C C . PRO A 1 302 ? -5.664 0.856 2.303 1 97.5 302 PRO A C 1
ATOM 2431 O O . PRO A 1 302 ? -5.727 2.025 1.914 1 97.5 302 PRO A O 1
ATOM 2434 N N . ALA A 1 303 ? -5.664 0.553 3.529 1 96.56 303 ALA A N 1
ATOM 2435 C CA . ALA A 1 303 ? -5.969 1.514 4.586 1 96.56 303 ALA A CA 1
ATOM 2436 C C . ALA A 1 303 ? -4.766 2.408 4.879 1 96.56 303 ALA A C 1
ATOM 2438 O O . ALA A 1 303 ? -4.91 3.469 5.492 1 96.56 303 ALA A O 1
ATOM 2439 N N . ASN A 1 304 ? -3.631 2.029 4.441 1 95.88 304 ASN A N 1
ATOM 2440 C CA . ASN A 1 304 ? -2.422 2.727 4.867 1 95.88 304 ASN A CA 1
ATOM 2441 C C . ASN A 1 304 ? -1.905 3.664 3.777 1 95.88 304 ASN A C 1
ATOM 2443 O O . ASN A 1 304 ? -0.807 4.211 3.895 1 95.88 304 ASN A O 1
ATOM 2447 N N . VAL A 1 305 ? -2.631 3.859 2.756 1 95.81 305 VAL A N 1
ATOM 2448 C CA . VAL A 1 305 ? -2.246 4.723 1.645 1 95.81 305 VAL A CA 1
ATOM 2449 C C . VAL A 1 305 ? -2.594 6.176 1.973 1 95.81 305 VAL A C 1
ATOM 2451 O O . VAL A 1 305 ? -3.568 6.441 2.678 1 95.81 305 VAL A O 1
ATOM 2454 N N . LYS A 1 306 ? -1.823 7.094 1.446 1 93.06 306 LYS A N 1
ATOM 2455 C CA . LYS A 1 306 ? -2.039 8.523 1.644 1 93.06 306 LYS A CA 1
ATOM 2456 C C . LYS A 1 306 ? -3.412 8.953 1.128 1 93.06 306 LYS A C 1
ATOM 2458 O O . LYS A 1 306 ? -3.875 8.453 0.1 1 93.06 306 LYS A O 1
ATOM 2463 N N . HIS A 1 307 ? -3.969 9.945 1.815 1 91.25 307 HIS A N 1
ATOM 2464 C CA . HIS A 1 307 ? -5.297 10.438 1.452 1 91.25 307 HIS A CA 1
ATOM 2465 C C . HIS A 1 307 ? -5.309 10.984 0.03 1 91.25 307 HIS A C 1
ATOM 2467 O O . HIS A 1 307 ? -6.246 10.734 -0.73 1 91.25 307 HIS A O 1
ATOM 2473 N N . SER A 1 308 ? -4.309 11.727 -0.308 1 90.69 308 SER A N 1
ATOM 2474 C CA . SER A 1 308 ? -4.234 12.32 -1.642 1 90.69 308 SER A CA 1
ATOM 2475 C C . SER A 1 308 ? -4.195 11.242 -2.721 1 90.69 308 SER A C 1
ATOM 2477 O O . SER A 1 308 ? -4.836 11.383 -3.766 1 90.69 308 SER A O 1
ATOM 2479 N N . ASP A 1 309 ? -3.492 10.211 -2.459 1 95.44 309 ASP A N 1
ATOM 2480 C CA . ASP A 1 309 ? -3.402 9.117 -3.424 1 95.44 309 ASP A CA 1
ATOM 2481 C C . ASP A 1 309 ? -4.723 8.359 -3.518 1 95.44 309 ASP A C 1
ATOM 2483 O O . ASP A 1 309 ? -5.121 7.922 -4.602 1 95.44 309 ASP A O 1
ATOM 2487 N N . LEU A 1 310 ? -5.418 8.227 -2.381 1 96.38 310 LEU A N 1
ATOM 2488 C CA . LEU A 1 310 ? -6.727 7.582 -2.396 1 96.38 310 LEU A CA 1
ATOM 2489 C C . LEU A 1 310 ? -7.691 8.336 -3.311 1 96.38 310 LEU A C 1
ATOM 2491 O O . LEU A 1 310 ? -8.414 7.719 -4.098 1 96.38 310 LEU A O 1
ATOM 2495 N N . LEU A 1 311 ? -7.668 9.602 -3.197 1 94.75 311 LEU A N 1
ATOM 2496 C CA . LEU A 1 311 ? -8.562 10.422 -4.004 1 94.75 311 LEU A CA 1
ATOM 2497 C C . LEU A 1 311 ? -8.227 10.297 -5.488 1 94.75 311 LEU A C 1
ATOM 2499 O O . LEU A 1 311 ? -9.133 10.211 -6.324 1 94.75 311 LEU A O 1
ATOM 2503 N N . GLU A 1 312 ? -6.953 10.25 -5.766 1 96.25 312 GLU A N 1
ATOM 2504 C CA . GLU A 1 312 ? -6.531 10.094 -7.156 1 96.25 312 GLU A CA 1
ATOM 2505 C C . GLU A 1 312 ? -6.922 8.719 -7.699 1 96.25 312 GLU A C 1
ATOM 2507 O O . GLU A 1 312 ? -7.312 8.594 -8.859 1 96.25 312 GLU A O 1
ATOM 2512 N N . ILE A 1 313 ? -6.77 7.707 -6.895 1 98.12 313 ILE A N 1
ATOM 2513 C CA . ILE A 1 313 ? -7.191 6.367 -7.293 1 98.12 313 ILE A CA 1
ATOM 2514 C C . ILE A 1 313 ? -8.68 6.379 -7.633 1 98.12 313 ILE A C 1
ATOM 2516 O O . ILE A 1 313 ? -9.078 5.926 -8.711 1 98.12 313 ILE A O 1
ATOM 2520 N N . TYR A 1 314 ? -9.484 6.961 -6.727 1 98.06 314 TYR A N 1
ATOM 2521 C CA . TYR A 1 314 ? -10.93 6.996 -6.953 1 98.06 314 TYR A CA 1
ATOM 2522 C C . TYR A 1 314 ? -11.258 7.77 -8.219 1 98.06 314 TYR A C 1
ATOM 2524 O O . TYR A 1 314 ? -12.078 7.328 -9.031 1 98.06 314 TYR A O 1
ATOM 2532 N N . LYS A 1 315 ? -10.656 8.859 -8.352 1 97.44 315 LYS A N 1
ATOM 2533 C CA . LYS A 1 315 ? -10.906 9.703 -9.516 1 97.44 315 LYS A CA 1
ATOM 2534 C C . LYS A 1 315 ? -10.664 8.945 -10.82 1 97.44 315 LYS A C 1
ATOM 2536 O O . LYS A 1 315 ? -11.523 8.922 -11.695 1 97.44 315 LYS A O 1
ATOM 2541 N N . ASN A 1 316 ? -9.578 8.297 -10.945 1 97.06 316 ASN A N 1
ATOM 2542 C CA . ASN A 1 316 ? -9.203 7.66 -12.203 1 97.06 316 ASN A CA 1
ATOM 2543 C C . ASN A 1 316 ? -9.93 6.332 -12.398 1 97.06 316 ASN A C 1
ATOM 2545 O O . ASN A 1 316 ? -10.242 5.949 -13.523 1 97.06 316 ASN A O 1
ATOM 2549 N N . TYR A 1 317 ? -10.266 5.633 -11.336 1 98 317 TYR A N 1
ATOM 2550 C CA . TYR A 1 317 ? -11 4.375 -11.43 1 98 317 TYR A CA 1
ATOM 2551 C C . TYR A 1 317 ? -12.5 4.625 -11.586 1 98 317 TYR A C 1
ATOM 2553 O O . TYR A 1 317 ? -13.258 3.705 -11.883 1 98 317 TYR A O 1
ATOM 2561 N N . SER A 1 318 ? -12.969 5.824 -11.375 1 96.19 318 SER A N 1
ATOM 2562 C CA . SER A 1 318 ? -14.391 6.156 -11.422 1 96.19 318 SER A CA 1
ATOM 2563 C C . SER A 1 318 ? -14.969 5.918 -12.812 1 96.19 318 SER A C 1
ATOM 2565 O O . SER A 1 318 ? -16.188 5.793 -12.969 1 96.19 318 SER A O 1
ATOM 2567 N N . ILE A 1 319 ? -14.117 5.836 -13.828 1 95.75 319 ILE A N 1
ATOM 2568 C CA . ILE A 1 319 ? -14.57 5.555 -15.188 1 95.75 319 ILE A CA 1
ATOM 2569 C C . ILE A 1 319 ? -15.266 4.195 -15.227 1 95.75 319 ILE A C 1
ATOM 2571 O O . ILE A 1 319 ? -16.062 3.926 -16.125 1 95.75 319 ILE A O 1
ATOM 2575 N N . LEU A 1 320 ? -15.023 3.336 -14.234 1 97.25 320 LEU A N 1
ATOM 2576 C CA . LEU A 1 320 ? -15.602 1.996 -14.18 1 97.25 320 LEU A CA 1
ATOM 2577 C C . LEU A 1 320 ? -16.953 2.012 -13.469 1 97.25 320 LEU A C 1
ATOM 2579 O O . LEU A 1 320 ? -17.547 0.958 -13.25 1 97.25 320 LEU A O 1
ATOM 2583 N N . ASP A 1 321 ? -17.422 3.156 -13.031 1 96.5 321 ASP A N 1
ATOM 2584 C CA . ASP A 1 321 ? -18.688 3.297 -12.305 1 96.5 321 ASP A CA 1
ATOM 2585 C C . ASP A 1 321 ? -18.672 2.467 -11.023 1 96.5 321 ASP A C 1
ATOM 2587 O O . ASP A 1 321 ? -19.531 1.597 -10.836 1 96.5 321 ASP A O 1
ATOM 2591 N N . ILE A 1 322 ? -17.844 2.834 -10.148 1 98.06 322 ILE A N 1
ATOM 2592 C CA . ILE A 1 322 ? -17.625 2.129 -8.891 1 98.06 322 ILE A CA 1
ATOM 2593 C C . ILE A 1 322 ? -18.906 2.164 -8.055 1 98.06 322 ILE A C 1
ATOM 2595 O O . ILE A 1 322 ? -19.516 3.223 -7.883 1 98.06 322 ILE A O 1
ATOM 2599 N N . ASP A 1 323 ? -19.266 1.006 -7.527 1 98.06 323 ASP A N 1
ATOM 2600 C CA . ASP A 1 323 ? -20.484 0.914 -6.723 1 98.06 323 ASP A CA 1
ATOM 2601 C C . ASP A 1 323 ? -20.156 1.029 -5.23 1 98.06 323 ASP A C 1
ATOM 2603 O O . ASP A 1 323 ? -20.828 1.76 -4.504 1 98.06 323 ASP A O 1
ATOM 2607 N N . TYR A 1 324 ? -19.109 0.309 -4.832 1 98.38 324 TYR A N 1
ATOM 2608 C CA . TYR A 1 324 ? -18.812 0.213 -3.41 1 98.38 324 TYR A CA 1
ATOM 2609 C C . TYR A 1 324 ? -17.297 0.209 -3.176 1 98.38 324 TYR A C 1
ATOM 2611 O O . TYR A 1 324 ? -16.516 0.161 -4.129 1 98.38 324 TYR A O 1
ATOM 2619 N N . LEU A 1 325 ? -16.938 0.27 -1.872 1 98.5 325 LEU A N 1
ATOM 2620 C CA . LEU A 1 325 ? -15.547 0.241 -1.441 1 98.5 325 LEU A CA 1
ATOM 2621 C C . LEU A 1 325 ? -15.289 -0.947 -0.521 1 98.5 325 LEU A C 1
ATOM 2623 O O . LEU A 1 325 ? -16.172 -1.35 0.244 1 98.5 325 LEU A O 1
ATOM 2627 N N . THR A 1 326 ? -14.141 -1.484 -0.651 1 98.5 326 THR A N 1
ATOM 2628 C CA . THR A 1 326 ? -13.586 -2.412 0.329 1 98.5 326 THR A CA 1
ATOM 2629 C C . THR A 1 326 ? -12.195 -1.968 0.767 1 98.5 326 THR A C 1
ATOM 2631 O O . THR A 1 326 ? -11.344 -1.655 -0.071 1 98.5 326 THR A O 1
ATOM 2634 N N . PHE A 1 327 ? -11.984 -1.902 2.076 1 97.94 327 PHE A N 1
ATOM 2635 C CA . PHE A 1 327 ? -10.672 -1.508 2.582 1 97.94 327 PHE A CA 1
ATOM 2636 C C . PHE A 1 327 ? -9.891 -2.723 3.074 1 97.94 327 PHE A C 1
ATOM 2638 O O . PHE A 1 327 ? -10.445 -3.588 3.752 1 97.94 327 PHE A O 1
ATOM 2645 N N . THR A 1 328 ? -8.656 -2.729 2.66 1 97.69 328 THR A N 1
ATOM 2646 C CA . THR A 1 328 ? -7.77 -3.816 3.062 1 97.69 328 THR A CA 1
ATOM 2647 C C . THR A 1 328 ? -6.609 -3.287 3.902 1 97.69 328 THR A C 1
ATOM 2649 O O . THR A 1 328 ? -6.441 -2.074 4.043 1 97.69 328 THR A O 1
ATOM 2652 N N . LYS A 1 329 ? -5.887 -4.191 4.566 1 96.56 329 LYS A N 1
ATOM 2653 C CA . LYS A 1 329 ? -4.676 -3.895 5.332 1 96.56 329 LYS A CA 1
ATOM 2654 C C . LYS A 1 329 ? -4.988 -3.012 6.535 1 96.56 329 LYS A C 1
ATOM 2656 O O . LYS A 1 329 ? -4.223 -2.104 6.859 1 96.56 329 LYS A O 1
ATOM 2661 N N . LEU A 1 330 ? -6.105 -3.24 7.074 1 96.38 330 LEU A N 1
ATOM 2662 C CA . LEU A 1 330 ? -6.43 -2.49 8.281 1 96.38 330 LEU A CA 1
ATOM 2663 C C . LEU A 1 330 ? -5.469 -2.842 9.414 1 96.38 330 LEU A C 1
ATOM 2665 O O . LEU A 1 330 ? -5.289 -2.059 10.352 1 96.38 330 LEU A O 1
ATOM 2669 N N . ASP A 1 331 ? -4.84 -3.992 9.289 1 95.5 331 ASP A N 1
ATOM 2670 C CA . ASP A 1 331 ? -3.869 -4.457 10.281 1 95.5 331 ASP A CA 1
ATOM 2671 C C . ASP A 1 331 ? -2.527 -3.748 10.109 1 95.5 331 ASP A C 1
ATOM 2673 O O . ASP A 1 331 ? -1.624 -3.908 10.93 1 95.5 331 ASP A O 1
ATOM 2677 N N . GLU A 1 332 ? -2.416 -2.912 9.109 1 96.06 332 GLU A N 1
ATOM 2678 C CA . GLU A 1 332 ? -1.12 -2.311 8.812 1 96.06 332 GLU A CA 1
ATOM 2679 C C . GLU A 1 332 ? -1.139 -0.805 9.062 1 96.06 332 GLU A C 1
ATOM 2681 O O . GLU A 1 332 ? -0.305 -0.071 8.523 1 96.06 332 GLU A O 1
ATOM 2686 N N . THR A 1 333 ? -2.066 -0.367 9.797 1 95.94 333 THR A N 1
ATOM 2687 C CA . THR A 1 333 ? -2.123 1.04 10.18 1 95.94 333 THR A CA 1
ATOM 2688 C C . THR A 1 333 ? -2.801 1.207 11.531 1 95.94 333 THR A C 1
ATOM 2690 O O . THR A 1 333 ? -3.494 0.302 12 1 95.94 333 THR A O 1
ATOM 2693 N N . ARG A 1 334 ? -2.541 2.365 12.094 1 94.12 334 ARG A N 1
ATOM 2694 C CA . ARG A 1 334 ? -3.211 2.709 13.344 1 94.12 334 ARG A CA 1
ATOM 2695 C C . ARG A 1 334 ? -4.008 4.004 13.195 1 94.12 334 ARG A C 1
ATOM 2697 O O . ARG A 1 334 ? -4.516 4.535 14.188 1 94.12 334 ARG A O 1
ATOM 2704 N N . SER A 1 335 ? -4.074 4.496 12.062 1 93.44 335 SER A N 1
ATOM 2705 C CA . SER A 1 335 ? -4.883 5.676 11.758 1 93.44 335 SER A CA 1
ATOM 2706 C C . SER A 1 335 ? -5.961 5.359 10.734 1 93.44 335 SER A C 1
ATOM 2708 O O . SER A 1 335 ? -5.668 4.844 9.648 1 93.44 335 SER A O 1
ATOM 2710 N N . PHE A 1 336 ? -7.191 5.695 11.062 1 94.44 336 PHE A N 1
ATOM 2711 C CA . PHE A 1 336 ? -8.312 5.238 10.25 1 94.44 336 PHE A CA 1
ATOM 2712 C C . PHE A 1 336 ? -9.172 6.418 9.797 1 94.44 336 PHE A C 1
ATOM 2714 O O . PHE A 1 336 ? -10.148 6.238 9.07 1 94.44 336 PHE A O 1
ATOM 2721 N N . GLY A 1 337 ? -8.82 7.59 10.219 1 92.44 337 GLY A N 1
ATOM 2722 C CA . GLY A 1 337 ? -9.594 8.773 9.883 1 92.44 337 GLY 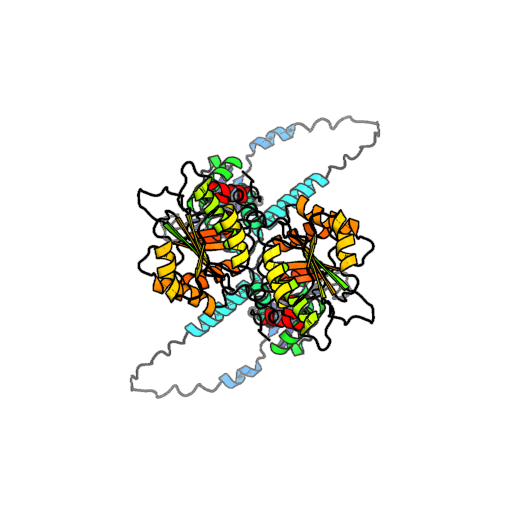A CA 1
ATOM 2723 C C . GLY A 1 337 ? -9.672 9.039 8.391 1 92.44 337 GLY A C 1
ATOM 2724 O O . GLY A 1 337 ? -10.703 9.484 7.883 1 92.44 337 GLY A O 1
ATOM 2725 N N . ASN A 1 338 ? -8.641 8.711 7.727 1 91.19 338 ASN A N 1
ATOM 2726 C CA . ASN A 1 338 ? -8.602 8.93 6.285 1 91.19 338 ASN A CA 1
ATOM 2727 C C . ASN A 1 338 ? -9.633 8.07 5.562 1 91.19 338 ASN A C 1
ATOM 2729 O O . ASN A 1 338 ? -10.219 8.5 4.566 1 91.19 338 ASN A O 1
ATOM 2733 N N . LEU A 1 339 ? -9.859 6.902 6.07 1 94.75 339 LEU A N 1
ATOM 2734 C CA . LEU A 1 339 ? -10.836 6.004 5.457 1 94.75 339 LEU A CA 1
ATOM 2735 C C . LEU A 1 339 ? -12.25 6.555 5.609 1 94.75 339 LEU A C 1
ATOM 2737 O O . LEU A 1 339 ? -13.039 6.527 4.66 1 94.75 339 LEU A O 1
ATOM 2741 N N . ILE A 1 340 ? -12.469 7.047 6.785 1 93.31 340 ILE A N 1
ATOM 2742 C CA . ILE A 1 340 ? -13.789 7.594 7.082 1 93.31 340 ILE A CA 1
ATOM 2743 C C . ILE A 1 340 ? -14.039 8.828 6.223 1 93.31 340 ILE A C 1
ATOM 2745 O O . ILE A 1 340 ? -15.086 8.938 5.57 1 93.31 340 ILE A O 1
ATOM 2749 N N . SER A 1 341 ? -13.102 9.711 6.234 1 92.31 341 SER A N 1
ATOM 2750 C CA . SER A 1 341 ? -13.219 10.922 5.434 1 92.31 341 SER A CA 1
ATOM 2751 C C . SER A 1 341 ? -13.367 10.594 3.951 1 92.31 341 SER A C 1
ATOM 2753 O O . SER A 1 341 ? -14.156 11.227 3.244 1 92.31 341 SER A O 1
ATOM 2755 N N . PHE A 1 342 ? -12.656 9.633 3.473 1 95.94 342 PHE A N 1
ATOM 2756 C CA . PHE A 1 342 ? -12.664 9.227 2.072 1 95.94 342 PHE A CA 1
ATOM 2757 C C . PHE A 1 342 ? -14.023 8.672 1.678 1 95.94 342 PHE A C 1
ATOM 2759 O O . PHE A 1 342 ? -14.594 9.07 0.655 1 95.94 342 PHE A O 1
ATOM 2766 N N . ALA A 1 343 ? -14.516 7.73 2.471 1 95.69 343 ALA A N 1
ATOM 2767 C CA . ALA A 1 343 ? -15.82 7.133 2.199 1 95.69 343 ALA A CA 1
ATOM 2768 C C . ALA A 1 343 ? -16.922 8.195 2.191 1 95.69 343 ALA A C 1
ATOM 2770 O O . ALA A 1 343 ? -17.797 8.172 1.332 1 95.69 343 ALA A O 1
ATOM 2771 N N . HIS A 1 344 ? -16.828 9.086 3.107 1 92.25 344 HIS A N 1
ATOM 2772 C CA . HIS A 1 344 ? -17.812 10.156 3.191 1 92.25 344 HIS A CA 1
ATOM 2773 C C . HIS A 1 344 ? -17.75 11.07 1.971 1 92.25 344 HIS A C 1
ATOM 2775 O O . HIS A 1 344 ? -18.781 11.422 1.392 1 92.25 344 HIS A O 1
ATOM 2781 N N . LYS A 1 345 ? -16.609 11.453 1.643 1 91.62 345 LYS A N 1
ATOM 2782 C CA . LYS A 1 345 ? -16.391 12.375 0.533 1 91.62 345 LYS A CA 1
ATOM 2783 C C . LYS A 1 345 ? -16.859 11.773 -0.787 1 91.62 345 LYS A C 1
ATOM 2785 O O . LYS A 1 345 ? -17.422 12.469 -1.629 1 91.62 345 LYS A O 1
ATOM 2790 N N . THR A 1 346 ? -16.609 10.484 -1.014 1 95.25 346 THR A N 1
ATOM 2791 C CA . THR A 1 346 ? -16.969 9.82 -2.266 1 95.25 346 THR A CA 1
ATOM 2792 C C . THR A 1 346 ? -18.422 9.359 -2.248 1 95.25 346 THR A C 1
ATOM 2794 O O . THR A 1 346 ? -18.969 8.992 -3.287 1 95.25 346 THR A O 1
ATOM 2797 N N . LYS A 1 347 ? -19.062 9.297 -1.051 1 94.81 347 LYS A N 1
ATOM 2798 C CA . LYS A 1 347 ? -20.438 8.852 -0.84 1 94.81 347 LYS A CA 1
ATOM 2799 C C . LYS A 1 347 ? -20.609 7.398 -1.274 1 94.81 347 LYS A C 1
ATOM 2801 O O . LYS A 1 347 ? -21.672 7.02 -1.773 1 94.81 347 LYS A O 1
ATOM 2806 N N . LYS A 1 348 ? -19.531 6.707 -1.253 1 97.19 348 LYS A N 1
ATOM 2807 C CA . LYS A 1 348 ? -19.594 5.285 -1.571 1 97.19 348 LYS A CA 1
ATOM 2808 C C . LYS A 1 348 ? -19.594 4.438 -0.302 1 97.19 348 LYS A C 1
ATOM 2810 O O . LYS A 1 348 ? -18.844 4.703 0.635 1 97.19 348 LYS A O 1
ATOM 2815 N N . SER A 1 349 ? -20.469 3.475 -0.292 1 97.94 349 SER A N 1
ATOM 2816 C CA . SER A 1 349 ? -20.594 2.615 0.88 1 97.94 349 SER A CA 1
ATOM 2817 C C . SER A 1 349 ? -19.484 1.587 0.944 1 97.94 349 SER A C 1
ATOM 2819 O O . SER A 1 349 ? -18.969 1.145 -0.09 1 97.94 349 SER A O 1
ATOM 2821 N N . ILE A 1 350 ? -19.141 1.251 2.164 1 98.12 350 ILE A N 1
ATOM 2822 C CA . ILE A 1 350 ? -18.109 0.242 2.424 1 98.12 350 ILE A CA 1
ATOM 2823 C C . ILE A 1 350 ? -18.766 -1.128 2.58 1 98.12 350 ILE A C 1
ATOM 2825 O O . ILE A 1 350 ? -19.766 -1.268 3.297 1 98.12 350 ILE A O 1
ATOM 2829 N N . THR A 1 351 ? -18.172 -2.186 1.945 1 97.69 351 THR A N 1
ATOM 2830 C CA . THR A 1 351 ? -18.766 -3.514 1.982 1 97.69 351 THR A CA 1
ATOM 2831 C C . THR A 1 351 ? -18.031 -4.418 2.957 1 97.69 351 THR A C 1
ATOM 2833 O O . THR A 1 351 ? -18.641 -5.148 3.736 1 97.69 351 THR A O 1
ATOM 2836 N N . TYR A 1 352 ? -16.641 -4.449 2.857 1 97.12 352 TYR A N 1
ATOM 2837 C CA . TYR A 1 352 ? -15.852 -5.352 3.68 1 97.12 352 TYR A CA 1
ATOM 2838 C C . TYR A 1 352 ? -14.586 -4.668 4.172 1 97.12 352 TYR A C 1
ATOM 2840 O O . TYR A 1 352 ? -14.164 -3.65 3.617 1 97.12 352 TYR A O 1
ATOM 2848 N N . PHE A 1 353 ? -14.07 -5.25 5.246 1 96.75 353 PHE A N 1
ATOM 2849 C CA . PHE A 1 353 ? -12.742 -4.934 5.758 1 96.75 353 PHE A CA 1
ATOM 2850 C C . PHE A 1 353 ? -11.867 -6.18 5.793 1 96.75 353 PHE A C 1
ATOM 2852 O O . PHE A 1 353 ? -12.273 -7.215 6.316 1 96.75 353 PHE A O 1
ATOM 2859 N N . SER A 1 354 ? -10.734 -6.066 5.16 1 96.75 354 SER A N 1
ATOM 2860 C CA . SER A 1 354 ? -9.742 -7.113 5.348 1 96.75 354 SER A CA 1
ATOM 2861 C C . SER A 1 354 ? -8.734 -6.73 6.43 1 96.75 354 SER A C 1
ATOM 2863 O O . SER A 1 354 ? -8.117 -5.664 6.367 1 96.75 354 SER A O 1
ATOM 2865 N N . ILE A 1 355 ? -8.445 -7.594 7.43 1 95.56 355 ILE A N 1
ATOM 2866 C CA . ILE A 1 355 ? -7.676 -7.23 8.609 1 95.56 355 ILE A CA 1
ATOM 2867 C C . ILE A 1 355 ? -6.438 -8.117 8.711 1 95.56 355 ILE A C 1
ATOM 2869 O O . ILE A 1 355 ? -5.859 -8.266 9.789 1 95.56 355 ILE A O 1
ATOM 2873 N N . GLY A 1 356 ? -6.066 -8.805 7.672 1 92.88 356 GLY A N 1
ATOM 2874 C CA . GLY A 1 356 ? -4.91 -9.688 7.66 1 92.88 356 GLY A CA 1
ATOM 2875 C C . GLY A 1 356 ? -4.82 -10.531 6.406 1 92.88 356 GLY A C 1
ATOM 2876 O O . GLY A 1 356 ? -5.551 -10.305 5.438 1 92.88 356 GLY A O 1
ATOM 2877 N N . GLN A 1 357 ? -4 -11.578 6.477 1 89.62 357 GLN A N 1
ATOM 2878 C CA . GLN A 1 357 ? -3.688 -12.344 5.273 1 89.62 357 GLN A CA 1
ATOM 2879 C C . GLN A 1 357 ? -4.379 -13.703 5.293 1 89.62 357 GLN A C 1
ATOM 2881 O O . GLN A 1 357 ? -4.449 -14.383 4.266 1 89.62 357 GLN A O 1
ATOM 2886 N N . ASN A 1 358 ? -4.871 -14.047 6.391 1 91.31 358 ASN A N 1
ATOM 2887 C CA . ASN A 1 358 ? -5.418 -15.391 6.504 1 91.31 358 ASN A CA 1
ATOM 2888 C C . ASN A 1 358 ? -6.699 -15.547 5.695 1 91.31 358 ASN A C 1
ATOM 2890 O O . ASN A 1 358 ? -7.605 -14.719 5.789 1 91.31 358 ASN A O 1
ATOM 2894 N N . VAL A 1 359 ? -6.734 -16.547 4.902 1 91.88 359 VAL A N 1
ATOM 2895 C CA . VAL A 1 359 ? -7.914 -16.922 4.141 1 91.88 359 VAL A CA 1
ATOM 2896 C C . VAL A 1 359 ? -8.578 -18.141 4.793 1 91.88 359 VAL A C 1
ATOM 2898 O O . VAL A 1 359 ? -7.957 -19.203 4.926 1 91.88 359 VAL A O 1
ATOM 2901 N N . PRO A 1 360 ? -9.766 -18.062 5.316 1 91.44 360 PRO A N 1
ATOM 2902 C CA . PRO A 1 360 ? -10.742 -17 5.035 1 91.44 360 PRO A CA 1
ATOM 2903 C C . PRO A 1 360 ? -10.922 -16.031 6.203 1 91.44 360 PRO A C 1
ATOM 2905 O O . PRO A 1 360 ? -11.625 -15.031 6.078 1 91.44 360 PRO A O 1
ATOM 2908 N N . ASP A 1 361 ? -10.25 -16.094 7.223 1 92.25 361 ASP A N 1
ATOM 2909 C CA . ASP A 1 361 ? -10.695 -15.609 8.523 1 92.25 361 ASP A CA 1
ATOM 2910 C C . ASP A 1 361 ? -10.422 -14.117 8.672 1 92.25 361 ASP A C 1
ATOM 2912 O O . ASP A 1 361 ? -11.047 -13.445 9.5 1 92.25 361 ASP A O 1
ATOM 2916 N N . ASP A 1 362 ? -9.594 -13.594 7.91 1 94.5 362 ASP A N 1
ATOM 2917 C CA . ASP A 1 362 ? -9.227 -12.195 8.094 1 94.5 362 ASP A CA 1
ATOM 2918 C C . ASP A 1 362 ? -10.102 -11.281 7.242 1 94.5 362 ASP A C 1
ATOM 2920 O O . ASP A 1 362 ? -9.594 -10.391 6.555 1 94.5 362 ASP A O 1
ATOM 2924 N N . LEU A 1 363 ? -11.383 -11.516 7.273 1 96.12 363 LEU A N 1
ATOM 2925 C CA . LEU A 1 363 ? -12.359 -10.703 6.566 1 96.12 363 LEU A CA 1
ATOM 2926 C C . LEU A 1 363 ? -13.555 -10.383 7.469 1 96.12 363 LEU A C 1
ATOM 2928 O O . LEU A 1 363 ? -14.109 -11.281 8.102 1 96.12 363 LEU A O 1
ATOM 2932 N N . ILE A 1 364 ? -13.883 -9.062 7.512 1 94.31 364 ILE A N 1
ATOM 2933 C CA . ILE A 1 364 ? -15 -8.609 8.328 1 94.31 364 ILE A CA 1
ATOM 2934 C C . ILE A 1 364 ? -16.031 -7.922 7.449 1 94.31 364 ILE A C 1
ATOM 2936 O O . ILE A 1 364 ? -15.688 -7.117 6.582 1 94.31 364 ILE A O 1
ATOM 2940 N N . VAL A 1 365 ? -17.297 -8.328 7.715 1 94.12 365 VAL A N 1
ATOM 2941 C CA . VAL A 1 365 ? -18.359 -7.562 7.094 1 94.12 365 VAL A CA 1
ATOM 2942 C C . VAL A 1 365 ? -18.375 -6.145 7.664 1 94.12 365 VAL A C 1
ATOM 2944 O O . VAL A 1 365 ? -18.234 -5.953 8.875 1 94.12 365 VAL A O 1
ATOM 2947 N N . SER A 1 366 ? -18.516 -5.23 6.723 1 90.12 366 SER A N 1
ATOM 2948 C CA . SER A 1 366 ? -18.391 -3.84 7.148 1 90.12 366 SER A CA 1
ATOM 2949 C C . SER A 1 366 ? -19.453 -3.486 8.188 1 90.12 366 SER A C 1
ATOM 2951 O 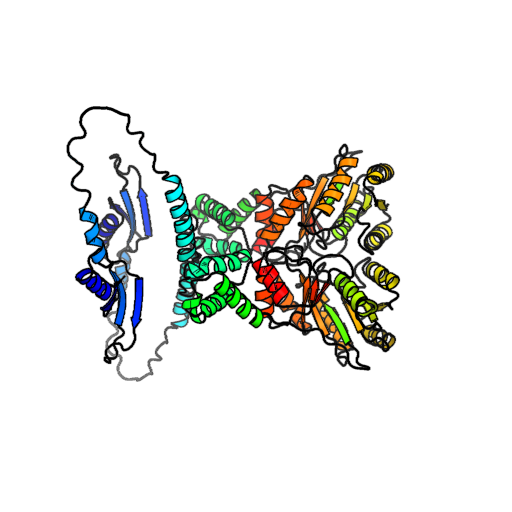O . SER A 1 366 ? -20.609 -3.895 8.062 1 90.12 366 SER A O 1
ATOM 2953 N N . ASP A 1 367 ? -18.953 -2.74 9.164 1 91.31 367 ASP A N 1
ATOM 2954 C CA . ASP A 1 367 ? -19.719 -2.209 10.289 1 91.31 367 ASP A CA 1
ATOM 2955 C C . ASP A 1 367 ? -19.141 -0.883 10.773 1 91.31 367 ASP A C 1
ATOM 2957 O O . ASP A 1 367 ? -17.938 -0.79 11.055 1 91.31 367 ASP A O 1
ATOM 2961 N N . ALA A 1 368 ? -20.047 0.006 10.797 1 92.88 368 ALA A N 1
ATOM 2962 C CA . ALA A 1 368 ? -19.578 1.327 11.195 1 92.88 368 ALA A CA 1
ATOM 2963 C C . ALA A 1 368 ? -18.938 1.282 12.586 1 92.88 368 ALA A C 1
ATOM 2965 O O . ALA A 1 368 ? -17.922 1.936 12.828 1 92.88 368 ALA A O 1
ATOM 2966 N N . THR A 1 369 ? -19.531 0.53 13.414 1 92.75 369 THR A N 1
ATOM 2967 C CA . THR A 1 369 ? -19.031 0.434 14.789 1 92.75 369 THR A CA 1
ATOM 2968 C C . THR A 1 369 ? -17.625 -0.128 14.82 1 92.75 369 THR A C 1
ATOM 2970 O O . THR A 1 369 ? -16.781 0.319 15.609 1 92.75 369 THR A O 1
ATOM 2973 N N . TYR A 1 370 ? -17.359 -1.04 13.984 1 94 370 TYR A N 1
ATOM 2974 C CA . TYR A 1 370 ? -16.031 -1.626 13.938 1 94 370 TYR A CA 1
ATOM 2975 C C . TYR A 1 370 ? -14.984 -0.575 13.578 1 94 370 TYR A C 1
ATOM 2977 O O . TYR A 1 370 ? -13.961 -0.455 14.258 1 94 370 TYR A O 1
ATOM 2985 N N . LEU A 1 371 ? -15.266 0.159 12.531 1 93.94 371 LEU A N 1
ATOM 2986 C CA . LEU A 1 371 ? -14.328 1.174 12.07 1 93.94 371 LEU A CA 1
ATOM 2987 C C . LEU A 1 371 ? -14.156 2.277 13.109 1 93.94 371 LEU A C 1
ATOM 2989 O O . LEU A 1 371 ? -13.055 2.777 13.312 1 93.94 371 LEU A O 1
ATOM 2993 N N . ILE A 1 372 ? -15.242 2.602 13.773 1 92.88 372 ILE A N 1
ATOM 2994 C CA . ILE A 1 372 ? -15.211 3.627 14.805 1 92.88 372 ILE A CA 1
ATOM 2995 C C . ILE A 1 372 ? -14.359 3.15 15.977 1 92.88 372 ILE A C 1
ATOM 2997 O O . ILE A 1 372 ? -13.578 3.92 16.531 1 92.88 372 ILE A O 1
ATOM 3001 N N . ASP A 1 373 ? -14.547 1.928 16.297 1 92.62 373 ASP A N 1
ATOM 3002 C CA . ASP A 1 373 ? -13.742 1.368 17.375 1 92.62 373 ASP A CA 1
ATOM 3003 C C . ASP A 1 373 ? -12.258 1.385 17.016 1 92.62 373 ASP A C 1
ATOM 3005 O O . ASP A 1 373 ? -11.414 1.696 17.859 1 92.62 373 ASP A O 1
ATOM 3009 N N . CYS A 1 374 ? -11.984 1.03 15.828 1 93.12 374 CYS A N 1
ATOM 3010 C CA . CYS A 1 374 ? -10.602 1.117 15.367 1 93.12 374 CYS A CA 1
ATOM 3011 C C . CYS A 1 374 ? -10.078 2.547 15.469 1 93.12 374 CYS A C 1
ATOM 3013 O O . CYS A 1 374 ? -8.961 2.773 15.93 1 93.12 374 CYS A O 1
ATOM 3015 N N . PHE A 1 375 ? -10.906 3.49 15.055 1 91.62 375 PHE A N 1
ATOM 3016 C CA . PHE A 1 375 ? -10.586 4.914 15.078 1 91.62 375 PHE A CA 1
ATOM 3017 C C . PHE A 1 375 ? -10.305 5.379 16.5 1 91.62 375 PHE A C 1
ATOM 3019 O O . PHE A 1 375 ? -9.289 6.023 16.766 1 91.62 375 PHE A O 1
ATOM 3026 N N . MET A 1 376 ? -11.148 4.973 17.375 1 89.19 376 MET A N 1
ATOM 3027 C CA . MET A 1 376 ? -11.062 5.418 18.766 1 89.19 376 MET A CA 1
ATOM 3028 C C . MET A 1 376 ? -9.875 4.781 19.469 1 89.19 376 MET A C 1
ATOM 3030 O O . MET A 1 376 ? -9.188 5.434 20.25 1 89.19 376 MET A O 1
ATOM 3034 N N . ASN A 1 377 ? -9.641 3.551 19.172 1 88.94 377 ASN A N 1
ATOM 3035 C CA . ASN A 1 377 ? -8.609 2.803 19.875 1 88.94 377 ASN A CA 1
ATOM 3036 C C . ASN A 1 377 ? -7.273 2.846 19.141 1 88.94 377 ASN A C 1
ATOM 3038 O O . ASN A 1 377 ? -6.266 2.352 19.641 1 88.94 377 ASN A O 1
ATOM 3042 N N . GLN A 1 378 ? -7.289 3.395 17.953 1 87.56 378 GLN A N 1
ATOM 3043 C CA . GLN A 1 378 ? -6.109 3.453 17.094 1 87.56 378 GLN A CA 1
ATOM 3044 C C . GLN A 1 378 ? -5.488 2.072 16.906 1 87.56 378 GLN A C 1
ATOM 3046 O O . GLN A 1 378 ? -4.27 1.913 17.031 1 87.56 378 GLN A O 1
ATOM 3051 N N . GLU A 1 379 ? -6.375 1.134 16.828 1 87.38 379 GLU A N 1
ATOM 3052 C CA . GLU A 1 379 ? -5.961 -0.246 16.594 1 87.38 379 GLU A CA 1
ATOM 3053 C C . GLU A 1 379 ? -7.121 -1.086 16.062 1 87.38 379 GLU A C 1
ATOM 3055 O O . GLU A 1 379 ? -8.273 -0.875 16.453 1 87.38 379 GLU A O 1
ATOM 3060 N N . CYS A 1 380 ? -6.707 -1.913 15.086 1 82 380 CYS A N 1
ATOM 3061 C CA . CYS A 1 380 ? -7.723 -2.818 14.562 1 82 380 CYS A CA 1
ATOM 3062 C C . CYS A 1 380 ? -7.973 -3.975 15.516 1 82 380 CYS A C 1
ATOM 3064 O O . CYS A 1 380 ? -7.035 -4.652 15.945 1 82 380 CYS A O 1
ATOM 3066 N N . ALA A 1 381 ? -9.211 -4.008 16.078 1 67.88 381 ALA A N 1
ATOM 3067 C CA . ALA A 1 381 ? -9.57 -5.066 17.016 1 67.88 381 ALA A CA 1
ATOM 3068 C C . ALA A 1 381 ? -9.711 -6.41 16.297 1 67.88 381 ALA A C 1
ATOM 3070 O O . ALA A 1 381 ? -10.258 -6.48 15.195 1 67.88 381 ALA A O 1
ATOM 3071 N N . ARG A 1 382 ? -8.906 -7.348 16.594 1 66.62 382 ARG A N 1
ATOM 3072 C CA . ARG A 1 382 ? -9.164 -8.68 16.062 1 66.62 382 ARG A CA 1
ATOM 3073 C C . ARG A 1 382 ? -10.375 -9.32 16.734 1 66.62 382 ARG A C 1
ATOM 3075 O O . ARG A 1 382 ? -10.539 -9.211 17.953 1 66.62 382 ARG A O 1
ATOM 3082 N N . LYS A 1 383 ? -11.57 -9.273 16.062 1 55.66 383 LYS A N 1
ATOM 3083 C CA . LYS A 1 383 ? -12.711 -9.961 16.656 1 55.66 383 LYS A CA 1
ATOM 3084 C C . LYS A 1 383 ? -12.445 -11.453 16.781 1 55.66 383 LYS A C 1
ATOM 3086 O O . LYS A 1 383 ? -11.758 -12.039 15.945 1 55.66 383 LYS A O 1
ATOM 3091 N N . MET B 1 1 ? 14.555 54.156 -3.387 1 51.16 1 MET B N 1
ATOM 3092 C CA . MET B 1 1 ? 13.914 53.906 -2.104 1 51.16 1 MET B CA 1
ATOM 3093 C C . MET B 1 1 ? 14.922 54 -0.96 1 51.16 1 MET B C 1
ATOM 3095 O O . MET B 1 1 ? 15.922 53.312 -0.937 1 51.16 1 MET B O 1
ATOM 3099 N N . ASN B 1 2 ? 14.945 55.156 -0.345 1 66.31 2 ASN B N 1
ATOM 3100 C CA . ASN B 1 2 ? 15.883 55.406 0.746 1 66.31 2 ASN B CA 1
ATOM 3101 C C . ASN B 1 2 ? 15.422 54.719 2.037 1 66.31 2 ASN B C 1
ATOM 3103 O O . ASN B 1 2 ? 14.266 54.875 2.436 1 66.31 2 ASN B O 1
ATOM 3107 N N . LYS B 1 3 ? 16.234 53.781 2.557 1 74.69 3 LYS B N 1
ATOM 3108 C CA . LYS B 1 3 ? 15.945 53.062 3.801 1 74.69 3 LYS B CA 1
ATOM 3109 C C . LYS B 1 3 ? 16.547 53.812 5 1 74.69 3 LYS B C 1
ATOM 3111 O O . LYS B 1 3 ? 17.719 54.219 4.953 1 74.69 3 LYS B O 1
ATOM 3116 N N . LEU B 1 4 ? 15.711 54.188 5.949 1 79.44 4 LEU B N 1
ATOM 3117 C CA . LEU B 1 4 ? 16.188 54.812 7.184 1 79.44 4 LEU B CA 1
ATOM 3118 C C . LEU B 1 4 ? 16 53.875 8.367 1 79.44 4 LEU B C 1
ATOM 3120 O O . LEU B 1 4 ? 14.969 53.188 8.477 1 79.44 4 LEU B O 1
ATOM 3124 N N . SER B 1 5 ? 17.094 53.719 9.219 1 81.94 5 SER B N 1
ATOM 3125 C CA . SER B 1 5 ? 17.062 52.875 10.398 1 81.94 5 SER B CA 1
ATOM 3126 C C . SER B 1 5 ? 16.859 53.688 11.672 1 81.94 5 SER B C 1
ATOM 3128 O O . SER B 1 5 ? 17.484 54.719 11.852 1 81.94 5 SER B O 1
ATOM 3130 N N . PHE B 1 6 ? 15.922 53.219 12.531 1 82.06 6 PHE B N 1
ATOM 3131 C CA . PHE B 1 6 ? 15.625 53.875 13.805 1 82.06 6 PHE B CA 1
ATOM 3132 C C . PHE B 1 6 ? 15.789 52.906 14.969 1 82.06 6 PHE B C 1
ATOM 3134 O O . PHE B 1 6 ? 15.336 51.75 14.891 1 82.06 6 PHE B O 1
ATOM 3141 N N . LEU B 1 7 ? 16.516 53.344 16.047 1 80.38 7 LEU B N 1
ATOM 3142 C CA . LEU B 1 7 ? 16.797 52.5 17.219 1 80.38 7 LEU B CA 1
ATOM 3143 C C . LEU B 1 7 ? 15.922 52.938 18.391 1 80.38 7 LEU B C 1
ATOM 3145 O O . LEU B 1 7 ? 15.688 54.125 18.594 1 80.38 7 LEU B O 1
ATOM 3149 N N . GLY B 1 8 ? 15.359 51.969 19.078 1 80.69 8 GLY B N 1
ATOM 3150 C CA . GLY B 1 8 ? 14.594 52.219 20.281 1 80.69 8 GLY B CA 1
ATOM 3151 C C . GLY B 1 8 ? 14.719 51.125 21.312 1 80.69 8 GLY B C 1
ATOM 3152 O O . GLY B 1 8 ? 15.07 50 20.969 1 80.69 8 GLY B O 1
ATOM 3153 N N . GLU B 1 9 ? 14.539 51.438 22.547 1 80 9 GLU B N 1
ATOM 3154 C CA . GLU B 1 9 ? 14.609 50.469 23.641 1 80 9 GLU B CA 1
ATOM 3155 C C . GLU B 1 9 ? 13.484 49.438 23.531 1 80 9 GLU B C 1
ATOM 3157 O O . GLU B 1 9 ? 13.617 48.312 24.047 1 80 9 GLU B O 1
ATOM 3162 N N . THR B 1 10 ? 12.414 49.781 22.859 1 77.31 10 THR B N 1
ATOM 3163 C CA . THR B 1 10 ? 11.289 48.938 22.516 1 77.31 10 THR B CA 1
ATOM 3164 C C . THR B 1 10 ? 10.891 49.125 21.062 1 77.31 10 THR B C 1
ATOM 3166 O O . THR B 1 10 ? 11.18 50.188 20.469 1 77.31 10 THR B O 1
ATOM 3169 N N . PRO B 1 11 ? 10.297 48.156 20.438 1 76.06 11 PRO B N 1
ATOM 3170 C CA . PRO B 1 11 ? 9.828 48.312 19.047 1 76.06 11 PRO B CA 1
ATOM 3171 C C . PRO B 1 11 ? 8.867 49.5 18.906 1 76.06 11 PRO B C 1
ATOM 3173 O O . PRO B 1 11 ? 8.906 50.188 17.891 1 76.06 11 PRO B O 1
ATOM 3176 N N . THR B 1 12 ? 8.078 49.844 19.844 1 77.44 12 THR B N 1
ATOM 3177 C CA . THR B 1 12 ? 7.113 50.938 19.812 1 77.44 12 THR B CA 1
ATOM 3178 C C . THR B 1 12 ? 7.828 52.281 19.797 1 77.44 12 THR B C 1
ATOM 3180 O O . THR B 1 12 ? 7.426 53.188 19.078 1 77.44 12 THR B O 1
ATOM 3183 N N . ILE B 1 13 ? 8.844 52.375 20.562 1 80 13 ILE B N 1
ATOM 3184 C CA . ILE B 1 13 ? 9.633 53.594 20.625 1 80 13 ILE B CA 1
ATOM 3185 C C . ILE B 1 13 ? 10.375 53.812 19.297 1 80 13 ILE B C 1
ATOM 3187 O O . ILE B 1 13 ? 10.406 54.906 18.75 1 80 13 ILE B O 1
ATOM 3191 N N . ALA B 1 14 ? 10.922 52.656 18.75 1 80 14 ALA B N 1
ATOM 3192 C CA . ALA B 1 14 ? 11.625 52.719 17.469 1 80 14 ALA B CA 1
ATOM 3193 C C . ALA B 1 14 ? 10.664 53.094 16.344 1 80 14 ALA B C 1
ATOM 3195 O O . ALA B 1 14 ? 11.008 53.875 15.469 1 80 14 ALA B O 1
ATOM 3196 N N . LEU B 1 15 ? 9.531 52.625 16.438 1 79.56 15 LEU B N 1
ATOM 3197 C CA . LEU B 1 15 ? 8.5 52.906 15.445 1 79.56 15 LEU B CA 1
ATOM 3198 C C . LEU B 1 15 ? 8.031 54.375 15.562 1 79.56 15 LEU B C 1
ATOM 3200 O O . LEU B 1 15 ? 7.844 55.031 14.547 1 79.56 15 LEU B O 1
ATOM 3204 N N . ARG B 1 16 ? 7.805 54.875 16.672 1 78.75 16 ARG B N 1
ATOM 3205 C CA . ARG B 1 16 ? 7.414 56.281 16.906 1 78.75 16 ARG B CA 1
ATOM 3206 C C . ARG B 1 16 ? 8.469 57.219 16.359 1 78.75 16 ARG B C 1
ATOM 3208 O O . ARG B 1 16 ? 8.125 58.219 15.727 1 78.75 16 ARG B O 1
ATOM 3215 N N . LYS B 1 17 ? 9.688 56.844 16.469 1 80.81 17 LYS B N 1
ATOM 3216 C CA . LYS B 1 17 ? 10.797 57.625 15.945 1 80.81 17 LYS B CA 1
ATOM 3217 C C . LYS B 1 17 ? 10.797 57.625 14.414 1 80.81 17 LYS B C 1
ATOM 3219 O O . LYS B 1 17 ? 11.016 58.656 13.789 1 80.81 17 LYS B O 1
ATOM 3224 N N . ALA B 1 18 ? 10.516 56.5 13.93 1 78.19 18 ALA B N 1
ATOM 3225 C CA . ALA B 1 18 ? 10.43 56.375 12.477 1 78.19 18 ALA B CA 1
ATOM 3226 C C . ALA B 1 18 ? 9.258 57.156 11.922 1 78.19 18 ALA B C 1
ATOM 3228 O O . ALA B 1 18 ? 9.391 57.844 10.906 1 78.19 18 ALA B O 1
ATOM 3229 N N . GLN B 1 19 ? 8.188 57.125 12.617 1 78.5 19 GLN B N 1
ATOM 3230 C CA . GLN B 1 19 ? 6.996 57.875 12.195 1 78.5 19 GLN B CA 1
ATOM 3231 C C . GLN B 1 19 ? 7.168 59.375 12.367 1 78.5 19 GLN B C 1
ATOM 3233 O O . GLN B 1 19 ? 6.711 60.156 11.531 1 78.5 19 GLN B O 1
ATOM 3238 N N . GLU B 1 20 ? 7.867 59.781 13.289 1 79.19 20 GLU B N 1
ATOM 3239 C CA . GLU B 1 20 ? 8.156 61.188 13.539 1 79.19 20 GLU B CA 1
ATOM 3240 C C . GLU B 1 20 ? 9.078 61.781 12.461 1 79.19 20 GLU B C 1
ATOM 3242 O O . GLU B 1 20 ? 8.914 62.906 12.039 1 79.19 20 GLU B O 1
ATOM 3247 N N . GLU B 1 21 ? 9.977 60.906 11.961 1 78.31 21 GLU B N 1
ATOM 3248 C CA . GLU B 1 21 ? 10.961 61.375 10.992 1 78.31 21 GLU B CA 1
ATOM 3249 C C . GLU B 1 21 ? 10.508 61.125 9.562 1 78.31 21 GLU B C 1
ATOM 3251 O O . GLU B 1 21 ? 10.773 61.938 8.664 1 78.31 21 GLU B O 1
ATOM 3256 N N . CYS B 1 22 ? 9.773 60 9.43 1 74.69 22 CYS B N 1
ATOM 3257 C CA . CYS B 1 22 ? 9.492 59.594 8.055 1 74.69 22 CYS B CA 1
ATOM 3258 C C . CYS B 1 22 ? 8.008 59.719 7.742 1 74.69 22 CYS B C 1
ATOM 3260 O O . CYS B 1 22 ? 7.59 59.5 6.605 1 74.69 22 CYS B O 1
ATOM 3262 N N . GLY B 1 23 ? 7.168 60.25 8.672 1 73.56 23 GLY B N 1
ATOM 3263 C CA . GLY B 1 23 ? 5.734 60.406 8.508 1 73.56 23 GLY B CA 1
ATOM 3264 C C . GLY B 1 23 ? 4.938 59.188 8.875 1 73.56 23 GLY B C 1
ATOM 3265 O O . GLY B 1 23 ? 5.5 58.094 9 1 73.56 23 GLY B O 1
ATOM 3266 N N . GLU B 1 24 ? 3.666 59.344 9.102 1 70.56 24 GLU B N 1
ATOM 3267 C CA . GLU B 1 24 ? 2.746 58.281 9.547 1 70.56 24 GLU B CA 1
ATOM 3268 C C . GLU B 1 24 ? 2.547 57.219 8.469 1 70.56 24 GLU B C 1
ATOM 3270 O O . GLU B 1 24 ? 2.193 56.094 8.773 1 70.56 24 GLU B O 1
ATOM 3275 N N . ASP B 1 25 ? 2.9 57.531 7.312 1 63.28 25 ASP B N 1
ATOM 3276 C CA . ASP B 1 25 ? 2.676 56.656 6.18 1 63.28 25 ASP B CA 1
ATOM 3277 C C . ASP B 1 25 ? 3.943 55.875 5.844 1 63.28 25 ASP B C 1
ATOM 3279 O O . ASP B 1 25 ? 4.016 55.219 4.797 1 63.28 25 ASP B O 1
ATOM 3283 N N . ALA B 1 26 ? 4.969 55.875 6.527 1 63.28 26 ALA B N 1
ATOM 3284 C CA . ALA B 1 26 ? 6.223 55.188 6.285 1 63.28 26 ALA B CA 1
ATOM 3285 C C . ALA B 1 26 ? 6.031 53.656 6.379 1 63.28 26 ALA B C 1
ATOM 3287 O O . ALA B 1 26 ? 5.418 53.156 7.332 1 63.28 26 ALA B O 1
ATOM 3288 N N . ILE B 1 27 ? 6.402 52.969 5.363 1 67.81 27 ILE B N 1
ATOM 3289 C CA . ILE B 1 27 ? 6.258 51.531 5.297 1 67.81 27 ILE B CA 1
ATOM 3290 C C . ILE B 1 27 ? 7.402 50.844 6.059 1 67.81 27 ILE B C 1
ATOM 3292 O O . ILE B 1 27 ? 8.578 51.062 5.742 1 67.81 27 ILE B O 1
ATOM 3296 N N . VAL B 1 28 ? 7.109 50.156 7.137 1 70.81 28 VAL B N 1
ATOM 3297 C CA . VAL B 1 28 ? 8.094 49.406 7.918 1 70.81 28 VAL B CA 1
ATOM 3298 C C . VAL B 1 28 ? 8.516 48.156 7.152 1 70.81 28 VAL B C 1
ATOM 3300 O O . VAL B 1 28 ? 7.676 47.344 6.766 1 70.81 28 VAL B O 1
ATOM 3303 N N . ILE B 1 29 ? 9.789 48.031 6.922 1 68.81 29 ILE B N 1
ATOM 3304 C CA . ILE B 1 29 ? 10.367 46.938 6.141 1 68.81 29 ILE B CA 1
ATOM 3305 C C . ILE B 1 29 ? 10.836 45.844 7.074 1 68.81 29 ILE B C 1
ATOM 3307 O O . ILE B 1 29 ? 10.656 44.656 6.781 1 68.81 29 ILE B O 1
ATOM 3311 N N . SER B 1 30 ? 11.508 46.219 8.18 1 73.31 30 SER B N 1
ATOM 3312 C CA . SER B 1 30 ? 12.055 45.219 9.086 1 73.31 30 SER B CA 1
ATOM 3313 C C . SER B 1 30 ? 12.125 45.75 10.516 1 73.31 30 SER B C 1
ATOM 3315 O O . SER B 1 30 ? 12.281 46.969 10.727 1 73.31 30 SER B O 1
ATOM 3317 N N . THR B 1 31 ? 11.859 44.906 11.516 1 70.31 31 THR B N 1
ATOM 3318 C CA . THR B 1 31 ? 12.117 45.125 12.93 1 70.31 31 THR B CA 1
ATOM 3319 C C . THR B 1 31 ? 13.094 44.094 13.484 1 70.31 31 THR B C 1
ATOM 3321 O O . THR B 1 31 ? 12.859 42.906 13.375 1 70.31 31 THR B O 1
ATOM 3324 N N . LYS B 1 32 ? 14.219 44.5 13.875 1 73.62 32 LYS B N 1
ATOM 3325 C CA . LYS B 1 32 ? 15.266 43.625 14.391 1 73.62 32 LYS B CA 1
ATOM 3326 C C . LYS B 1 32 ? 15.656 44 15.812 1 73.62 32 LYS B C 1
ATOM 3328 O O . LYS B 1 32 ? 15.797 45.188 16.125 1 73.62 32 LYS B O 1
ATOM 3333 N N . LYS B 1 33 ? 15.797 43 16.672 1 72.75 33 LYS B N 1
ATOM 3334 C CA . LYS B 1 33 ? 16.422 43.188 17.984 1 72.75 33 LYS B CA 1
ATOM 3335 C C . LYS B 1 33 ? 17.953 43.188 17.859 1 72.75 33 LYS B C 1
ATOM 3337 O O . LYS B 1 33 ? 18.531 42.25 17.312 1 72.75 33 LYS B O 1
ATOM 3342 N N . ILE B 1 34 ? 18.688 44.219 18.266 1 69.81 34 ILE B N 1
ATOM 3343 C CA . ILE B 1 34 ? 20.141 44.312 18.266 1 69.81 34 ILE B CA 1
ATOM 3344 C C . ILE B 1 34 ? 20.656 44.25 19.703 1 69.81 34 ILE B C 1
ATOM 3346 O O . ILE B 1 34 ? 20.297 45.062 20.547 1 69.81 34 ILE B O 1
ATOM 3350 N N . ALA B 1 35 ? 21.422 43.25 19.859 1 71.19 35 ALA B N 1
ATOM 3351 C CA . ALA B 1 35 ? 22.125 43.125 21.125 1 71.19 35 ALA B CA 1
ATOM 3352 C C . ALA B 1 35 ? 23.344 44.031 21.188 1 71.19 35 ALA B C 1
ATOM 3354 O O . ALA B 1 35 ? 24.078 44.188 20.203 1 71.19 35 ALA B O 1
ATOM 3355 N N . ASN B 1 36 ? 23.547 44.625 22.375 1 61.03 36 ASN B N 1
ATOM 3356 C CA . ASN B 1 36 ? 24.688 45.438 22.781 1 61.03 36 ASN B CA 1
ATOM 3357 C C . ASN B 1 36 ? 24.938 46.594 21.781 1 61.03 36 ASN B C 1
ATOM 3359 O O . ASN B 1 36 ? 26.078 46.812 21.375 1 61.03 36 ASN B O 1
ATOM 3363 N N . ALA B 1 37 ? 23.922 47.25 21.172 1 54.06 37 ALA B N 1
ATOM 3364 C CA . ALA B 1 37 ? 24.062 48.219 20.062 1 54.06 37 ALA B CA 1
ATOM 3365 C C . ALA B 1 37 ? 24.969 49.375 20.453 1 54.06 37 ALA B C 1
ATOM 3367 O O . ALA B 1 37 ? 25.75 49.844 19.625 1 54.06 37 ALA B O 1
ATOM 3368 N N . ASN B 1 38 ? 24.812 50 21.562 1 57.91 38 ASN B N 1
ATOM 3369 C CA . ASN B 1 38 ? 25.609 51.156 21.922 1 57.91 38 ASN B CA 1
ATOM 3370 C C . ASN B 1 38 ? 26.625 50.844 23.016 1 57.91 38 ASN B C 1
ATOM 3372 O O . ASN B 1 38 ? 27.078 51.75 23.734 1 57.91 38 ASN B O 1
ATOM 3376 N N . GLY B 1 39 ? 27.266 49.625 23.172 1 56.5 39 GLY B N 1
ATOM 3377 C CA . GLY B 1 39 ? 28.203 49.281 24.234 1 56.5 39 GLY B CA 1
ATOM 3378 C C . GLY B 1 39 ? 27.547 49.156 25.594 1 56.5 39 GLY B C 1
ATOM 3379 O O . GLY B 1 39 ? 28.203 48.781 26.578 1 56.5 39 GLY B O 1
ATOM 3380 N N . LEU B 1 40 ? 26.453 49.906 25.797 1 55.31 40 LEU B N 1
ATOM 3381 C CA . LEU B 1 40 ? 25.875 49.875 27.141 1 55.31 40 LEU B CA 1
ATOM 3382 C C . LEU B 1 40 ? 24.875 48.75 27.281 1 55.31 40 LEU B C 1
ATOM 3384 O O . LEU B 1 40 ? 23.812 48.75 26.656 1 55.31 40 LEU B O 1
ATOM 3388 N N . ASN B 1 41 ? 25.297 47.438 27.656 1 57.69 41 ASN B N 1
ATOM 3389 C CA . ASN B 1 41 ? 24.703 46.156 28.016 1 57.69 41 ASN B CA 1
ATOM 3390 C C . ASN B 1 41 ? 23.172 46.188 27.875 1 57.69 41 ASN B C 1
ATOM 3392 O O . ASN B 1 41 ? 22.469 45.5 28.594 1 57.69 41 ASN B O 1
ATOM 3396 N N . LYS B 1 42 ? 22.5 47.094 27.062 1 65.25 42 LYS B N 1
ATOM 3397 C CA . LYS B 1 42 ? 21.047 47.094 26.859 1 65.25 42 LYS B CA 1
ATOM 3398 C C . LYS B 1 42 ? 20.688 46.719 25.422 1 65.25 42 LYS B C 1
ATOM 3400 O O . LYS B 1 42 ? 21.281 47.219 24.469 1 65.25 42 LYS B O 1
ATOM 3405 N N . ASP B 1 43 ? 19.75 45.75 25.266 1 70.31 43 ASP B N 1
ATOM 3406 C CA . ASP B 1 43 ? 19.234 45.312 23.969 1 70.31 43 ASP B CA 1
ATOM 3407 C C . ASP B 1 43 ? 18.375 46.406 23.328 1 70.31 43 ASP B C 1
ATOM 3409 O O . ASP B 1 43 ? 17.609 47.094 24.016 1 70.31 43 ASP B O 1
ATOM 3413 N N . MET B 1 44 ? 18.609 46.844 22.016 1 76.75 44 MET B N 1
ATOM 3414 C CA . MET B 1 44 ? 17.828 47.812 21.297 1 76.75 44 MET B CA 1
ATOM 3415 C C . MET B 1 44 ? 17.125 47.219 20.094 1 76.75 44 MET B C 1
ATOM 3417 O O . MET B 1 44 ? 17.562 46.156 19.594 1 76.75 44 MET B O 1
ATOM 3421 N N . TYR B 1 45 ? 16.016 47.75 19.75 1 79.94 45 TYR B N 1
ATOM 3422 C CA . TYR B 1 45 ? 15.281 47.344 18.562 1 79.94 45 TYR B CA 1
ATOM 3423 C C . TYR B 1 45 ? 15.492 48.312 17.406 1 79.94 45 TYR B C 1
ATOM 3425 O O . TYR B 1 45 ? 15.484 49.531 17.609 1 79.94 45 TYR B O 1
ATOM 3433 N N . GLU B 1 46 ? 15.836 47.781 16.234 1 81.06 46 GLU B N 1
ATOM 3434 C CA . GLU B 1 46 ? 16.016 48.562 15.008 1 81.06 46 GLU B CA 1
ATOM 3435 C C . GLU B 1 46 ? 14.812 48.375 14.07 1 81.06 46 GLU B C 1
ATOM 3437 O O . GLU B 1 46 ? 14.422 47.25 13.758 1 81.06 46 GLU B O 1
ATOM 3442 N N . ILE B 1 47 ? 14.242 49.5 13.703 1 79.62 47 ILE B N 1
ATOM 3443 C CA . ILE B 1 47 ? 13.188 49.5 12.695 1 79.62 47 ILE B CA 1
ATOM 3444 C C . ILE B 1 47 ? 13.695 50.188 11.43 1 79.62 47 ILE B C 1
ATOM 3446 O O . ILE B 1 47 ? 14.203 51.312 11.484 1 79.62 47 ILE B O 1
ATOM 3450 N N . VAL B 1 48 ? 13.648 49.5 10.266 1 79.44 48 VAL B N 1
ATOM 3451 C CA . VAL B 1 48 ? 14.039 50.062 8.977 1 79.44 48 VAL B CA 1
ATOM 3452 C C . VAL B 1 48 ? 12.797 50.438 8.172 1 79.44 48 VAL B C 1
ATOM 3454 O O . VAL B 1 48 ? 11.898 49.625 7.984 1 79.44 48 VAL B O 1
ATOM 3457 N N . VAL B 1 49 ? 12.734 51.688 7.715 1 77.56 49 VAL B N 1
ATOM 3458 C CA . VAL B 1 49 ? 11.609 52.219 6.949 1 77.56 49 VAL B CA 1
ATOM 3459 C C . VAL B 1 49 ? 12.086 52.625 5.559 1 77.56 49 VAL B C 1
ATOM 3461 O O . VAL B 1 49 ? 13.219 53.094 5.395 1 77.56 49 VAL B O 1
ATOM 3464 N N . ALA B 1 50 ? 11.32 52.344 4.492 1 69.81 50 ALA B N 1
ATOM 3465 C CA . ALA B 1 50 ? 11.594 52.812 3.133 1 69.81 50 ALA B CA 1
ATOM 3466 C C . ALA B 1 50 ? 10.875 54.094 2.83 1 69.81 50 ALA B C 1
ATOM 3468 O O . ALA B 1 50 ? 9.68 54.25 3.127 1 69.81 50 ALA B O 1
ATOM 3469 N N . ILE B 1 51 ? 11.641 55.156 2.457 1 59.94 51 ILE B N 1
ATOM 3470 C CA . ILE B 1 51 ? 11.078 56.438 2.025 1 59.94 51 ILE B CA 1
ATOM 3471 C C . ILE B 1 51 ? 11.188 56.562 0.508 1 59.94 51 ILE B C 1
ATOM 3473 O O . ILE B 1 51 ? 12.25 56.281 -0.067 1 59.94 51 ILE B O 1
ATOM 3477 N N . GLU B 1 52 ? 10.125 56.656 -0.169 1 51.38 52 GLU B N 1
ATOM 3478 C CA . GLU B 1 52 ? 10.141 56.969 -1.598 1 51.38 52 GLU B CA 1
ATOM 3479 C C . GLU B 1 52 ? 10.797 58.312 -1.869 1 51.38 52 GLU B C 1
ATOM 3481 O O . GLU B 1 52 ? 10.562 59.281 -1.144 1 51.38 52 GLU B O 1
ATOM 3486 N N . ASP B 1 53 ? 11.789 58.406 -2.627 1 43.56 53 ASP B N 1
ATOM 3487 C CA . ASP B 1 53 ? 12.5 59.625 -3.037 1 43.56 53 ASP B CA 1
ATOM 3488 C C . ASP B 1 53 ? 11.547 60.656 -3.652 1 43.56 53 ASP B C 1
ATOM 3490 O O . ASP B 1 53 ? 10.617 60.281 -4.379 1 43.56 53 ASP B O 1
ATOM 3494 N N . GLU B 1 54 ? 11.555 61.75 -3.148 1 37.75 54 GLU B N 1
ATOM 3495 C CA . GLU B 1 54 ? 10.805 62.938 -3.609 1 37.75 54 GLU B CA 1
ATOM 3496 C C . GLU B 1 54 ? 11.055 63.188 -5.094 1 37.75 54 GLU B C 1
ATOM 3498 O O . GLU B 1 54 ? 10.453 64.125 -5.676 1 37.75 54 GLU B O 1
ATOM 3503 N N . GLU B 1 55 ? 12.195 62.812 -5.66 1 36.22 55 GLU B N 1
ATOM 3504 C CA . GLU B 1 55 ? 12.367 63.469 -6.965 1 36.22 55 GLU B CA 1
ATOM 3505 C C . GLU B 1 55 ? 11.219 63.094 -7.906 1 36.22 55 GLU B C 1
ATOM 3507 O O . GLU B 1 55 ? 11.141 63.625 -9.023 1 36.22 55 GLU B O 1
ATOM 3512 N N . THR B 1 56 ? 10.586 62 -7.703 1 32.41 56 THR B N 1
ATOM 3513 C CA . THR B 1 56 ? 9.57 61.812 -8.734 1 32.41 56 THR B CA 1
ATOM 3514 C C . THR B 1 56 ? 8.375 62.719 -8.508 1 32.41 56 THR B C 1
ATOM 3516 O O . THR B 1 56 ? 7.234 62.344 -8.781 1 32.41 56 THR B O 1
ATOM 3519 N N . LYS B 1 57 ? 8.57 63.656 -7.609 1 33.88 57 LYS B N 1
ATOM 3520 C CA . LYS B 1 57 ? 7.418 64.562 -7.527 1 33.88 57 LYS B CA 1
ATOM 3521 C C . LYS B 1 57 ? 7.281 65.375 -8.797 1 33.88 57 LYS B C 1
ATOM 3523 O O . LYS B 1 57 ? 6.348 66.188 -8.922 1 33.88 57 LYS B O 1
ATOM 3528 N N . LYS B 1 58 ? 8.43 65.688 -9.391 1 32.41 58 LYS B N 1
ATOM 3529 C CA . LYS B 1 58 ? 8.32 66.812 -10.281 1 32.41 58 LYS B CA 1
ATOM 3530 C C . LYS B 1 58 ? 7.34 66.562 -11.414 1 32.41 58 LYS B C 1
ATOM 3532 O O . LYS B 1 58 ? 6.844 67.5 -12.055 1 32.41 58 LYS B O 1
ATOM 3537 N N . ASN B 1 59 ? 7.438 65.375 -11.961 1 27.88 59 ASN B N 1
ATOM 3538 C CA . ASN B 1 59 ? 6.793 65.375 -13.266 1 27.88 59 ASN B CA 1
ATOM 3539 C C . ASN B 1 59 ? 5.277 65.5 -13.148 1 27.88 59 ASN B C 1
ATOM 3541 O O . ASN B 1 59 ? 4.555 65.188 -14.102 1 27.88 59 ASN B O 1
ATOM 3545 N N . LEU B 1 60 ? 4.75 65.562 -11.867 1 26.66 60 LEU B N 1
ATOM 3546 C CA . LEU B 1 60 ? 3.295 65.688 -11.891 1 26.66 60 LEU B CA 1
ATOM 3547 C C . LEU B 1 60 ? 2.84 67.062 -12.375 1 26.66 60 LEU B C 1
ATOM 3549 O O . LEU B 1 60 ? 1.667 67.375 -12.234 1 26.66 60 LEU B O 1
ATOM 3553 N N . VAL B 1 61 ? 3.783 67.938 -12.742 1 26.47 61 VAL B N 1
ATOM 3554 C CA . VAL B 1 61 ? 3.324 69.312 -12.969 1 26.47 61 VAL B CA 1
ATOM 3555 C C . VAL B 1 61 ? 2.332 69.312 -14.125 1 26.47 61 VAL B C 1
ATOM 3557 O O . VAL B 1 61 ? 1.513 70.25 -14.227 1 26.47 61 VAL B O 1
ATOM 3560 N N . TYR B 1 62 ? 2.689 68.625 -15.203 1 24.09 62 TYR B N 1
ATOM 3561 C CA . TYR B 1 62 ? 2.297 69.188 -16.484 1 24.09 62 TYR B CA 1
ATOM 3562 C C . TYR B 1 62 ? 0.78 69.188 -16.625 1 24.09 62 TYR B C 1
ATOM 3564 O O . TYR B 1 62 ? 0.253 69.75 -17.609 1 24.09 62 TYR B O 1
ATOM 3572 N N . THR B 1 63 ? 0.027 68.312 -16.062 1 24.39 63 THR B N 1
ATOM 3573 C CA . THR B 1 63 ? -1.26 68.188 -16.734 1 24.39 63 THR B CA 1
ATOM 3574 C C . THR B 1 63 ? -2.197 69.312 -16.391 1 24.39 63 THR B C 1
ATOM 3576 O O . THR B 1 63 ? -3.42 69.188 -16.422 1 24.39 63 THR B O 1
ATOM 3579 N N . LYS B 1 64 ? -1.635 70.438 -16 1 24.31 64 LYS B N 1
ATOM 3580 C CA . LYS B 1 64 ? -2.59 71.5 -15.562 1 24.31 64 LYS B CA 1
ATOM 3581 C C . LYS B 1 64 ? -3.506 71.875 -16.703 1 24.31 64 LYS B C 1
ATOM 3583 O O . LYS B 1 64 ? -4.629 72.312 -16.469 1 24.31 64 LYS B O 1
ATOM 3588 N N . SER B 1 65 ? -2.818 72.188 -17.875 1 25.27 65 SER B N 1
ATOM 3589 C CA . SER B 1 65 ? -3.33 73.25 -18.719 1 25.27 65 SER B CA 1
ATOM 3590 C C . SER B 1 65 ? -4.676 72.875 -19.328 1 25.27 65 SER B C 1
ATOM 3592 O O . SER B 1 65 ? -5.344 73.688 -19.938 1 25.27 65 SER B O 1
ATOM 3594 N N . ALA B 1 66 ? -4.809 71.625 -19.719 1 24.08 66 ALA B N 1
ATOM 3595 C CA . ALA B 1 66 ? -5.742 71.438 -20.812 1 24.08 66 ALA B CA 1
ATOM 3596 C C . ALA B 1 66 ? -7.18 71.688 -20.375 1 24.08 66 ALA B C 1
ATOM 3598 O O . ALA B 1 66 ? -8.117 71.062 -20.922 1 24.08 66 ALA B O 1
ATOM 3599 N N . ILE B 1 67 ? -7.355 72.312 -19.266 1 24.36 67 ILE B N 1
ATOM 3600 C CA . ILE B 1 67 ? -8.742 72.375 -18.812 1 24.36 67 ILE B CA 1
ATOM 3601 C C . ILE B 1 67 ? -9.578 73.188 -19.766 1 24.36 67 ILE B C 1
ATOM 3603 O O . ILE B 1 67 ? -10.781 73.375 -19.562 1 24.36 67 ILE B O 1
ATOM 3607 N N . THR B 1 68 ? -8.789 73.938 -20.578 1 22.97 68 THR B N 1
ATOM 3608 C CA . THR B 1 68 ? -9.633 75.062 -20.922 1 22.97 68 THR B CA 1
ATOM 3609 C C . THR B 1 68 ? -10.898 74.625 -21.641 1 22.97 68 THR B C 1
ATOM 3611 O O . THR B 1 68 ? -12 75.062 -21.312 1 22.97 68 THR B O 1
ATOM 3614 N N . LYS B 1 69 ? -10.812 74.625 -23 1 25.27 69 LYS B N 1
ATOM 3615 C CA . LYS B 1 69 ? -11.852 75.062 -23.906 1 25.27 69 LYS B CA 1
ATOM 3616 C C . LYS B 1 69 ? -12.875 74 -24.188 1 25.27 69 LYS B C 1
ATOM 3618 O O . LYS B 1 69 ? -13.633 74.062 -25.156 1 25.27 69 LYS B O 1
ATOM 3623 N N . ALA B 1 70 ? -12.781 72.812 -23.594 1 24.94 70 ALA B N 1
ATOM 3624 C CA . ALA B 1 70 ? -13.484 71.75 -24.25 1 24.94 70 ALA B CA 1
ATOM 3625 C C . ALA B 1 70 ? -14.992 71.938 -24.188 1 24.94 70 ALA B C 1
ATOM 3627 O O . ALA B 1 70 ? -15.602 71.812 -23.125 1 24.94 70 ALA B O 1
ATOM 3628 N N . ASN B 1 71 ? -15.453 72.75 -24.969 1 23.92 71 ASN B N 1
ATOM 3629 C CA . ASN B 1 71 ? -16.875 73.125 -25.094 1 23.92 71 ASN B CA 1
ATOM 3630 C C . ASN B 1 71 ? -17.734 71.875 -25.188 1 23.92 71 ASN B C 1
ATOM 3632 O O . ASN B 1 71 ? -18.641 71.625 -24.391 1 23.92 71 ASN B O 1
ATOM 3636 N N . GLU B 1 72 ? -18.5 71.688 -26.359 1 24.42 72 GLU B N 1
ATOM 3637 C CA . GLU B 1 72 ? -19.906 71.312 -26.578 1 24.42 72 GLU B CA 1
ATOM 3638 C C . GLU B 1 72 ? -20.141 69.812 -26.562 1 24.42 72 GLU B C 1
ATOM 3640 O O . GLU B 1 72 ? -21.25 69.375 -26.297 1 24.42 72 GLU B O 1
ATOM 3645 N N . ASN B 1 73 ? -19.359 69.062 -27.438 1 27.41 73 ASN B N 1
ATOM 3646 C CA . ASN B 1 73 ? -20.016 67.875 -27.969 1 27.41 73 ASN B CA 1
ATOM 3647 C C . ASN B 1 73 ? -20.109 66.75 -26.922 1 27.41 73 ASN B C 1
ATOM 3649 O O . ASN B 1 73 ? -19.141 66.438 -26.266 1 27.41 73 ASN B O 1
ATOM 3653 N N . GLN B 1 74 ? -21.312 66.375 -26.344 1 24.5 74 GLN B N 1
ATOM 3654 C CA . GLN B 1 74 ? -21.844 65.438 -25.328 1 24.5 74 GLN B CA 1
ATOM 3655 C C . GLN B 1 74 ? -21.328 64.062 -25.531 1 24.5 74 GLN B C 1
ATOM 3657 O O . GLN B 1 74 ? -22.094 63.156 -25.859 1 24.5 74 GLN B O 1
ATOM 3662 N N . GLU B 1 75 ? -20.25 63.812 -26.297 1 26.62 75 GLU B N 1
ATOM 3663 C CA . GLU B 1 75 ? -20.109 62.406 -26.547 1 26.62 75 GLU B CA 1
ATOM 3664 C C . GLU B 1 75 ? -19.969 61.594 -25.25 1 26.62 75 GLU B C 1
ATOM 3666 O O . GLU B 1 75 ? -19.281 62.062 -24.328 1 26.62 75 GLU B O 1
ATOM 3671 N N . ALA B 1 76 ? -20.781 60.531 -25.078 1 28.08 76 ALA B N 1
ATOM 3672 C CA . ALA B 1 76 ? -21.031 59.625 -23.984 1 28.08 76 ALA B CA 1
ATOM 3673 C C . ALA B 1 76 ? -19.719 59 -23.469 1 28.08 76 ALA B C 1
ATOM 3675 O O . ALA B 1 76 ? -18.922 58.469 -24.266 1 28.08 76 ALA B O 1
ATOM 3676 N N . ILE B 1 77 ? -19.156 59.562 -22.5 1 28.53 77 ILE B N 1
ATOM 3677 C CA . ILE B 1 77 ? -18.016 59.062 -21.75 1 28.53 77 ILE B CA 1
ATOM 3678 C C . ILE B 1 77 ? -18.219 57.594 -21.453 1 28.53 77 ILE B C 1
ATOM 3680 O O . ILE B 1 77 ? -19.141 57.219 -20.719 1 28.53 77 ILE B O 1
ATOM 3684 N N . LYS B 1 78 ? -18.094 56.781 -22.531 1 28.94 78 LYS B N 1
ATOM 3685 C CA . LYS B 1 78 ? -18.031 55.344 -22.25 1 28.94 78 LYS B CA 1
ATOM 3686 C C . LYS B 1 78 ? -17.047 55.062 -21.109 1 28.94 78 LYS B C 1
ATOM 3688 O O . LYS B 1 78 ? -15.859 55.344 -21.219 1 28.94 78 LYS B O 1
ATOM 3693 N N . ALA B 1 79 ? -17.562 55.156 -19.938 1 28.45 79 ALA B N 1
ATOM 3694 C CA . ALA B 1 79 ? -16.969 54.75 -18.656 1 28.45 79 ALA B CA 1
ATOM 3695 C C . ALA B 1 79 ? -16.188 53.438 -18.812 1 28.45 79 ALA B C 1
ATOM 3697 O O . ALA B 1 79 ? -16.766 52.406 -19.156 1 28.45 79 ALA B O 1
ATOM 3698 N N . GLN B 1 80 ? -14.992 53.5 -19.328 1 29.36 80 GLN B N 1
ATOM 3699 C CA . GLN B 1 80 ? -14.055 52.375 -19.281 1 29.36 80 GLN B CA 1
ATOM 3700 C C . GLN B 1 80 ? -14.086 51.719 -17.906 1 29.36 80 GLN B C 1
ATOM 3702 O O . GLN B 1 80 ? -13.734 52.312 -16.906 1 29.36 80 GLN B O 1
ATOM 3707 N N . VAL B 1 81 ? -15.047 50.906 -17.672 1 29.36 81 VAL B N 1
ATOM 3708 C CA . VAL B 1 81 ? -15.125 49.906 -16.594 1 29.36 81 VAL B CA 1
ATOM 3709 C C . VAL B 1 81 ? -13.742 49.312 -16.344 1 29.36 81 VAL B C 1
ATOM 3711 O O . VAL B 1 81 ? -13.203 48.625 -17.219 1 29.36 81 VAL B O 1
ATOM 3714 N N . TYR B 1 82 ? -12.859 50.125 -15.773 1 31.47 82 TYR B N 1
ATOM 3715 C CA . TYR B 1 82 ? -11.609 49.625 -15.211 1 31.47 82 TYR B CA 1
ATOM 3716 C C . TYR B 1 82 ? -11.781 48.219 -14.664 1 31.47 82 TYR B C 1
ATOM 3718 O O . TYR B 1 82 ? -12.734 47.938 -13.938 1 31.47 82 TYR B O 1
ATOM 3726 N N . ASP B 1 83 ? -11.398 47.281 -15.453 1 32.56 83 ASP B N 1
ATOM 3727 C CA . ASP B 1 83 ? -11.445 45.844 -15.195 1 32.56 83 ASP B CA 1
ATOM 3728 C C . ASP B 1 83 ? -10.914 45.531 -13.797 1 32.56 83 ASP B C 1
ATOM 3730 O O . ASP B 1 83 ? -9.703 45.375 -13.609 1 32.56 83 ASP B O 1
ATOM 3734 N N . PHE B 1 84 ? -11.594 46.125 -12.742 1 34.41 84 PHE B N 1
ATOM 3735 C CA . PHE B 1 84 ? -11.469 45.75 -11.344 1 34.41 84 PHE B CA 1
ATOM 3736 C C . PHE B 1 84 ? -11.266 44.219 -11.203 1 34.41 84 PHE B C 1
ATOM 3738 O O . PHE B 1 84 ? -10.828 43.75 -10.148 1 34.41 84 PHE B O 1
ATOM 3745 N N . LYS B 1 85 ? -11.555 43.5 -12.359 1 39.34 85 LYS B N 1
ATOM 3746 C CA . LYS B 1 85 ? -11.406 42.062 -12.281 1 39.34 85 LYS B CA 1
ATOM 3747 C C . LYS B 1 85 ? -9.938 41.656 -12.156 1 39.34 85 LYS B C 1
ATOM 3749 O O . LYS B 1 85 ? -9.594 40.781 -11.352 1 39.34 85 LYS B O 1
ATOM 3754 N N . GLU B 1 86 ? -9.078 42.312 -12.867 1 44.28 86 GLU B N 1
ATOM 3755 C CA . GLU B 1 86 ? -7.664 41.969 -12.812 1 44.28 86 GLU B CA 1
ATOM 3756 C C . GLU B 1 86 ? -7.039 42.375 -11.484 1 44.28 86 GLU B C 1
ATOM 3758 O O . GLU B 1 86 ? -6.215 41.656 -10.93 1 44.28 86 GLU B O 1
ATOM 3763 N N . GLU B 1 87 ? -7.484 43.5 -10.945 1 42.84 87 GLU B N 1
ATOM 3764 C CA . GLU B 1 87 ? -6.93 43.938 -9.664 1 42.84 87 GLU B CA 1
ATOM 3765 C C . GLU B 1 87 ? -7.449 43.062 -8.516 1 42.84 87 GLU B C 1
ATOM 3767 O O . GLU B 1 87 ? -6.699 42.719 -7.605 1 42.84 87 GLU B O 1
ATOM 3772 N N . ILE B 1 88 ? -8.656 42.562 -8.609 1 44.72 88 ILE B N 1
ATOM 3773 C CA . ILE B 1 88 ? -9.242 41.656 -7.637 1 44.72 88 ILE B CA 1
ATOM 3774 C C . ILE B 1 88 ? -8.547 40.281 -7.727 1 44.72 88 ILE B C 1
ATOM 3776 O O . ILE B 1 88 ? -8.227 39.688 -6.703 1 44.72 88 ILE B O 1
ATOM 3780 N N . LEU B 1 89 ? -8.156 39.875 -8.898 1 45.53 89 LEU B N 1
ATOM 3781 C CA . LEU B 1 89 ? -7.445 38.625 -9.078 1 45.53 89 LEU B CA 1
ATOM 3782 C C . LEU B 1 89 ? -6.02 38.719 -8.547 1 45.53 89 LEU B C 1
ATOM 3784 O O . LEU B 1 89 ? -5.52 37.781 -7.914 1 45.53 89 LEU B O 1
ATOM 3788 N N . LYS B 1 90 ? -5.422 39.875 -8.68 1 47.78 90 LYS B N 1
ATOM 3789 C CA . LYS B 1 90 ? -4.09 40.094 -8.125 1 47.78 90 LYS B CA 1
ATOM 3790 C C . LYS B 1 90 ? -4.137 40.219 -6.605 1 47.78 90 LYS B C 1
ATOM 3792 O O . LYS B 1 90 ? -3.281 39.656 -5.914 1 47.78 90 LYS B O 1
ATOM 3797 N N . MET B 1 91 ? -5.117 40.812 -6.055 1 43.72 91 MET B N 1
ATOM 3798 C CA . MET B 1 91 ? -5.281 40.906 -4.605 1 43.72 91 MET B CA 1
ATOM 3799 C C . MET B 1 91 ? -5.648 39.531 -4.027 1 43.72 91 MET B C 1
ATOM 3801 O O . MET B 1 91 ? -5.141 39.125 -2.979 1 43.72 91 MET B O 1
ATOM 3805 N N . GLN B 1 92 ? -6.504 38.781 -4.691 1 44.75 92 GLN B N 1
ATOM 3806 C CA . GLN B 1 92 ? -6.832 37.406 -4.27 1 44.75 92 GLN B CA 1
ATOM 3807 C C . GLN B 1 92 ? -5.598 36.531 -4.289 1 44.75 92 GLN B C 1
ATOM 3809 O O . GLN B 1 92 ? -5.383 35.719 -3.365 1 44.75 92 GLN B O 1
ATOM 3814 N N . HIS B 1 93 ? -4.785 36.688 -5.273 1 47.81 93 HIS B N 1
ATOM 3815 C CA . HIS B 1 93 ? -3.516 35.969 -5.305 1 47.81 93 HIS B CA 1
ATOM 3816 C C . HIS B 1 93 ? -2.574 36.469 -4.211 1 47.81 93 HIS B C 1
ATOM 3818 O O . HIS B 1 93 ? -1.896 35.688 -3.564 1 47.81 93 HIS B O 1
ATOM 3824 N N . LEU B 1 94 ? -2.467 37.781 -3.998 1 42.75 94 LEU B N 1
ATOM 3825 C CA . LEU B 1 94 ? -1.664 38.344 -2.916 1 42.75 94 LEU B CA 1
ATOM 3826 C C . LEU B 1 94 ? -2.225 37.938 -1.558 1 42.75 94 LEU B C 1
ATOM 3828 O O . LEU B 1 94 ? -1.471 37.594 -0.654 1 42.75 94 LEU B O 1
ATOM 3832 N N . LEU B 1 95 ? -3.529 38.062 -1.392 1 41.75 95 LEU B N 1
ATOM 3833 C CA . LEU B 1 95 ? -4.176 37.594 -0.165 1 41.75 95 LEU B CA 1
ATOM 3834 C C . LEU B 1 95 ? -3.98 36.094 0.027 1 41.75 95 LEU B C 1
ATOM 3836 O O . LEU B 1 95 ? -3.719 35.625 1.142 1 41.75 95 LEU B O 1
ATOM 3840 N N . GLU B 1 96 ? -4.098 35.312 -0.988 1 44.44 96 GLU B N 1
ATOM 3841 C CA . GLU B 1 96 ? -3.752 33.875 -0.943 1 44.44 96 GLU B CA 1
ATOM 3842 C C . GLU B 1 96 ? -2.281 33.688 -0.586 1 44.44 96 GLU B C 1
ATOM 3844 O O . GLU B 1 96 ? -1.941 32.781 0.18 1 44.44 96 GLU B O 1
ATOM 3849 N N . GLN B 1 97 ? -1.455 34.594 -1.129 1 42.97 97 GLN B N 1
ATOM 3850 C CA . GLN B 1 97 ? -0.035 34.594 -0.794 1 42.97 97 GLN B CA 1
ATOM 3851 C C . GLN B 1 97 ? 0.196 35.062 0.636 1 42.97 97 GLN B C 1
ATOM 3853 O O . GLN B 1 97 ? 0.999 34.469 1.369 1 42.97 97 GLN B O 1
ATOM 3858 N N . VAL B 1 98 ? -0.293 36.25 1.007 1 40.34 98 VAL B N 1
ATOM 3859 C CA . VAL B 1 98 ? -0.206 36.75 2.373 1 40.34 98 VAL B CA 1
ATOM 3860 C C . VAL B 1 98 ? -0.857 35.75 3.334 1 40.34 98 VAL B C 1
ATOM 3862 O O . VAL B 1 98 ? -0.304 35.469 4.395 1 40.34 98 VAL B O 1
ATOM 3865 N N . GLN B 1 99 ? -2.037 35.281 3.023 1 39 99 GLN B N 1
ATOM 3866 C CA . GLN B 1 99 ? -2.693 34.281 3.83 1 39 99 GLN B CA 1
ATOM 3867 C C . GLN B 1 99 ? -1.865 33 3.867 1 39 99 GLN B C 1
ATOM 3869 O O . GLN B 1 99 ? -1.798 32.312 4.902 1 39 99 GLN B O 1
ATOM 3874 N N . LYS B 1 100 ? -1.252 32.562 2.824 1 40.31 100 LYS B N 1
ATOM 3875 C CA . LYS B 1 100 ? -0.262 31.484 2.805 1 40.31 100 LYS B CA 1
ATOM 3876 C C . LYS B 1 100 ? 0.996 31.875 3.572 1 40.31 100 LYS B C 1
ATOM 3878 O O . LYS B 1 100 ? 1.635 31.031 4.207 1 40.31 100 LYS B O 1
ATOM 3883 N N . SER B 1 101 ? 1.587 33.062 3.463 1 37.53 101 SER B N 1
ATOM 3884 C CA . SER B 1 101 ? 2.729 33.562 4.223 1 37.53 101 SER B CA 1
ATOM 3885 C C . SER B 1 101 ? 2.402 33.656 5.707 1 37.53 101 SER B C 1
ATOM 3887 O O . SER B 1 101 ? 3.262 33.406 6.555 1 37.53 101 SER B O 1
ATOM 3889 N N . ILE B 1 102 ? 1.401 34.375 6.121 1 35.47 102 ILE B N 1
ATOM 3890 C CA . ILE B 1 102 ? 1.046 34.562 7.527 1 35.47 102 ILE B CA 1
ATOM 3891 C C . ILE B 1 102 ? 0.556 33.25 8.109 1 35.47 102 ILE B C 1
ATOM 3893 O O . ILE B 1 102 ? 0.812 32.938 9.281 1 35.47 102 ILE B O 1
ATOM 3897 N N . TRP B 1 103 ? -0.334 32.438 7.391 1 33.81 103 TRP B N 1
ATOM 3898 C CA . TRP B 1 103 ? -1.406 31.609 7.93 1 33.81 103 TRP B CA 1
ATOM 3899 C C . TRP B 1 103 ? -0.87 30.266 8.398 1 33.81 103 TRP B C 1
ATOM 3901 O O . TRP B 1 103 ? -1.622 29.438 8.914 1 33.81 103 TRP B O 1
ATOM 3911 N N . ASN B 1 104 ? 0.078 29.516 7.707 1 37 104 ASN B N 1
ATOM 3912 C CA . ASN B 1 104 ? 0.021 28.188 8.32 1 37 104 ASN B CA 1
ATOM 3913 C C . ASN B 1 104 ? 0.476 28.234 9.781 1 37 104 ASN B C 1
ATOM 3915 O O . ASN B 1 104 ? 1.641 28.516 10.062 1 37 104 ASN B O 1
ATOM 3919 N N . PRO B 1 105 ? -0.426 28.312 10.719 1 36.16 105 PRO B N 1
ATOM 3920 C CA . PRO B 1 105 ? -0.063 28.359 12.141 1 36.16 105 PRO B CA 1
ATOM 3921 C C . PRO B 1 105 ? 1.094 27.406 12.469 1 36.16 105 PRO B C 1
ATOM 3923 O O . PRO B 1 105 ? 1.837 27.656 13.43 1 36.16 105 PRO B O 1
ATOM 3926 N N . LYS B 1 106 ? 1.042 26.219 11.984 1 39.66 106 LYS B N 1
ATOM 3927 C CA . LYS B 1 106 ? 2.219 25.422 12.305 1 39.66 106 LYS B CA 1
ATOM 3928 C C . LYS B 1 106 ? 3.502 26.156 11.922 1 39.66 106 LYS B C 1
ATOM 3930 O O . LYS B 1 106 ? 4.578 25.844 12.445 1 39.66 106 LYS B O 1
ATOM 3935 N N . SER B 1 107 ? 3.447 26.828 10.844 1 36.88 107 SER B N 1
ATOM 3936 C CA . SER B 1 107 ? 4.645 27.578 10.453 1 36.88 107 SER B CA 1
ATOM 3937 C C . SER B 1 107 ? 4.863 28.781 11.352 1 36.88 107 SER B C 1
ATOM 3939 O O . SER B 1 107 ? 5.75 29.609 11.102 1 36.88 107 SER B O 1
ATOM 3941 N N . GLN B 1 108 ? 3.83 29.312 11.922 1 38.69 108 GLN B N 1
ATOM 3942 C CA . GLN B 1 108 ? 4.383 30.188 12.953 1 38.69 108 GLN B CA 1
ATOM 3943 C C . GLN B 1 108 ? 5.492 29.484 13.734 1 38.69 108 GLN B C 1
ATOM 3945 O O . GLN B 1 108 ? 5.984 30 14.734 1 38.69 108 GLN B O 1
ATOM 3950 N N . LEU B 1 109 ? 5.402 28.125 13.695 1 39.81 109 LEU B N 1
ATOM 3951 C CA . LEU B 1 109 ? 6.453 27.422 14.414 1 39.81 109 LEU B CA 1
ATOM 3952 C C . LEU B 1 109 ? 7.746 28.234 14.422 1 39.81 109 LEU B C 1
ATOM 3954 O O . LEU B 1 109 ? 8.391 28.375 15.469 1 39.81 109 LEU B O 1
ATOM 3958 N N . PHE B 1 110 ? 8.68 28.125 13.297 1 45.75 110 PHE B N 1
ATOM 3959 C CA . PHE B 1 110 ? 10.062 28.438 13.625 1 45.75 110 PHE B CA 1
ATOM 3960 C C . PHE B 1 110 ? 10.383 29.891 13.297 1 45.75 110 PHE B C 1
ATOM 3962 O O . PHE B 1 110 ? 11.539 30.234 13.055 1 45.75 110 PHE B O 1
ATOM 3969 N N . ASP B 1 111 ? 9.422 30.859 13.555 1 53.44 111 ASP B N 1
ATOM 3970 C CA . ASP B 1 111 ? 9.867 32.25 13.438 1 53.44 111 ASP B CA 1
ATOM 3971 C C . ASP B 1 111 ? 10.469 32.5 12.062 1 53.44 111 ASP B C 1
ATOM 3973 O O . ASP B 1 111 ? 11.359 33.344 11.922 1 53.44 111 ASP B O 1
ATOM 3977 N N . LEU B 1 112 ? 10.195 31.594 11.047 1 61.69 112 LEU B N 1
ATOM 3978 C CA . LEU B 1 112 ? 10.812 31.844 9.742 1 61.69 112 LEU B CA 1
ATOM 3979 C C . LEU B 1 112 ? 9.859 32.594 8.82 1 61.69 112 LEU B C 1
ATOM 3981 O O . LEU B 1 112 ? 8.727 32.156 8.617 1 61.69 112 LEU B O 1
ATOM 3985 N N . THR B 1 113 ? 10.078 33.812 8.531 1 71 113 THR B N 1
ATOM 3986 C CA . THR B 1 113 ? 9.406 34.562 7.461 1 71 113 THR B CA 1
ATOM 3987 C C . THR B 1 113 ? 9.914 34.125 6.094 1 71 113 THR B C 1
ATOM 3989 O O . THR B 1 113 ? 11.109 34.219 5.805 1 71 113 THR B O 1
ATOM 3992 N N . ILE B 1 114 ? 8.984 33.562 5.223 1 76.5 114 ILE B N 1
ATOM 3993 C CA . ILE B 1 114 ? 9.383 33.094 3.902 1 76.5 114 ILE B CA 1
ATOM 3994 C C . ILE B 1 114 ? 9.258 34.219 2.887 1 76.5 114 ILE B C 1
ATOM 3996 O O . ILE B 1 114 ? 8.148 34.656 2.574 1 76.5 114 ILE B O 1
ATOM 4000 N N . PRO B 1 115 ? 10.367 34.688 2.359 1 80.69 115 PRO B N 1
ATOM 4001 C CA . PRO B 1 115 ? 10.289 35.688 1.293 1 80.69 115 PRO B CA 1
ATOM 4002 C C . PRO B 1 115 ? 9.477 35.219 0.093 1 80.69 115 PRO B C 1
ATOM 4004 O O . PRO B 1 115 ? 9.477 34.031 -0.218 1 80.69 115 PRO B O 1
ATOM 4007 N N . PRO B 1 116 ? 8.758 36.094 -0.515 1 80.44 116 PRO B N 1
ATOM 4008 C CA . PRO B 1 116 ? 7.875 35.75 -1.629 1 80.44 116 PRO B CA 1
ATOM 4009 C C . PRO B 1 116 ? 8.586 34.969 -2.725 1 80.44 116 PRO B C 1
ATOM 4011 O O . PRO B 1 116 ? 7.969 34.125 -3.398 1 80.44 116 PRO B O 1
ATOM 4014 N N . GLU B 1 117 ? 9.875 35.25 -2.879 1 82.25 117 GLU B N 1
ATOM 4015 C CA . GLU B 1 117 ? 10.641 34.594 -3.932 1 82.25 117 GLU B CA 1
ATOM 4016 C C . GLU B 1 117 ? 10.719 33.094 -3.688 1 82.25 117 GLU B C 1
ATOM 4018 O O . GLU B 1 117 ? 10.922 32.312 -4.625 1 82.25 117 GLU B O 1
ATOM 4023 N N . PHE B 1 118 ? 10.445 32.719 -2.43 1 85.69 118 PHE B N 1
ATOM 4024 C CA . PHE B 1 118 ? 10.617 31.328 -2.061 1 85.69 118 PHE B CA 1
ATOM 4025 C C . PHE B 1 118 ? 9.266 30.641 -1.882 1 85.69 118 PHE B C 1
ATOM 4027 O O . PHE B 1 118 ? 9.195 29.453 -1.604 1 85.69 118 PHE B O 1
ATOM 4034 N N . ALA B 1 119 ? 8.234 31.328 -2.074 1 82 119 ALA B N 1
ATOM 4035 C CA . ALA B 1 119 ? 6.883 30.812 -1.864 1 82 119 ALA B CA 1
ATOM 4036 C C . ALA B 1 119 ? 6.598 29.641 -2.785 1 82 119 ALA B C 1
ATOM 4038 O O . ALA B 1 119 ? 6.031 28.625 -2.354 1 82 119 ALA B O 1
ATOM 4039 N N . PRO B 1 120 ? 7.047 29.75 -4.008 1 84.19 120 PRO B N 1
ATOM 4040 C CA . PRO B 1 120 ? 6.789 28.609 -4.887 1 84.19 120 PRO B CA 1
ATOM 4041 C C . PRO B 1 120 ? 7.477 27.328 -4.414 1 84.19 120 PRO B C 1
ATOM 4043 O O . PRO B 1 120 ? 6.914 26.234 -4.535 1 84.19 120 PRO B O 1
ATOM 4046 N N . MET B 1 121 ? 8.602 27.5 -3.9 1 84.31 121 MET B N 1
ATOM 4047 C CA . MET B 1 121 ? 9.328 26.344 -3.379 1 84.31 121 MET B CA 1
ATOM 4048 C C . MET B 1 121 ? 8.609 25.734 -2.182 1 84.31 121 MET B C 1
ATOM 4050 O O . MET B 1 121 ? 8.5 24.516 -2.068 1 84.31 121 MET B O 1
ATOM 4054 N N . TYR B 1 122 ? 8.195 26.578 -1.39 1 84.44 122 TYR B N 1
ATOM 4055 C CA . TYR B 1 122 ? 7.449 26.109 -0.225 1 84.44 122 TYR B CA 1
ATOM 4056 C C . TYR B 1 122 ? 6.199 25.359 -0.648 1 84.44 122 TYR B C 1
ATOM 4058 O O . TYR B 1 122 ? 5.855 24.328 -0.047 1 84.44 122 TYR B O 1
ATOM 4066 N N . ASP B 1 123 ? 5.574 25.844 -1.609 1 85.56 123 ASP B N 1
ATOM 4067 C CA . ASP B 1 123 ? 4.379 25.188 -2.131 1 85.56 123 ASP B CA 1
ATOM 4068 C C . ASP B 1 123 ? 4.688 23.766 -2.615 1 85.56 123 ASP B C 1
ATOM 4070 O O . ASP B 1 123 ? 3.885 22.859 -2.43 1 85.56 123 ASP B O 1
ATOM 4074 N N . ILE B 1 124 ? 5.797 23.594 -3.182 1 87.38 124 ILE B N 1
ATOM 4075 C CA . ILE B 1 124 ? 6.199 22.281 -3.674 1 87.38 124 ILE B CA 1
ATOM 4076 C C . ILE B 1 124 ? 6.383 21.328 -2.498 1 87.38 124 ILE B C 1
ATOM 4078 O O . ILE B 1 124 ? 5.992 20.156 -2.574 1 87.38 124 ILE B O 1
ATOM 4082 N N . PHE B 1 125 ? 6.961 21.844 -1.432 1 87.12 125 PHE B N 1
ATOM 4083 C CA . PHE B 1 125 ? 7.133 21.016 -0.236 1 87.12 125 PHE B CA 1
ATOM 4084 C C . PHE B 1 125 ? 5.785 20.578 0.311 1 87.12 125 PHE B C 1
ATOM 4086 O O . PHE B 1 125 ? 5.602 19.391 0.639 1 87.12 125 PHE B O 1
ATOM 4093 N N . GLU B 1 126 ? 4.883 21.438 0.314 1 82.06 126 GLU B N 1
ATOM 4094 C CA . GLU B 1 126 ? 3.562 21.156 0.864 1 82.06 126 GLU B CA 1
ATOM 4095 C C . GLU B 1 126 ? 2.812 20.141 0.001 1 82.06 126 GLU B C 1
ATOM 4097 O O . GLU B 1 126 ? 2.246 19.172 0.517 1 82.06 126 GLU B O 1
ATOM 4102 N N . LYS B 1 127 ? 2.891 20.312 -1.196 1 85.25 127 LYS B N 1
ATOM 4103 C CA . LYS B 1 127 ? 2.17 19.453 -2.129 1 85.25 127 LYS B CA 1
ATOM 4104 C C . LYS B 1 127 ? 2.766 18.047 -2.146 1 85.25 127 LYS B C 1
ATOM 4106 O O . LYS B 1 127 ? 2.07 17.078 -2.455 1 85.25 127 LYS B O 1
ATOM 4111 N N . ASN B 1 128 ? 3.975 18 -1.769 1 89.44 128 ASN B N 1
ATOM 4112 C CA . ASN B 1 128 ? 4.672 16.719 -1.796 1 89.44 128 ASN B CA 1
ATOM 4113 C C . ASN B 1 128 ? 4.664 16.062 -0.425 1 89.44 128 ASN B C 1
ATOM 4115 O O . ASN B 1 128 ? 5.32 15.031 -0.228 1 89.44 128 ASN B O 1
ATOM 4119 N N . GLU B 1 129 ? 4.016 16.578 0.482 1 84.31 129 GLU B N 1
ATOM 4120 C CA . GLU B 1 129 ? 3.859 16.031 1.82 1 84.31 129 GLU B CA 1
ATOM 4121 C C . GLU B 1 129 ? 5.211 15.836 2.502 1 84.31 129 GLU B C 1
ATOM 4123 O O . GLU B 1 129 ? 5.48 14.773 3.072 1 84.31 129 GLU B O 1
ATOM 4128 N N . PHE B 1 130 ? 6.004 16.859 2.373 1 86.31 130 PHE B N 1
ATOM 4129 C CA . PHE B 1 130 ? 7.309 16.875 3.025 1 86.31 130 PHE B CA 1
ATOM 4130 C C . PHE B 1 130 ? 7.164 17.109 4.523 1 86.31 130 PHE B C 1
ATOM 4132 O O . PHE B 1 130 ? 6.23 17.781 4.965 1 86.31 130 PHE B O 1
ATOM 4139 N N . ASP B 1 131 ? 8.039 16.484 5.219 1 85.19 131 ASP B N 1
ATOM 4140 C CA . ASP B 1 131 ? 8.07 16.703 6.66 1 85.19 131 ASP B CA 1
ATOM 4141 C C . ASP B 1 131 ? 8.219 18.172 6.992 1 85.19 131 ASP B C 1
ATOM 4143 O O . ASP B 1 131 ? 9.047 18.875 6.398 1 85.19 131 ASP B O 1
ATOM 4147 N N . GLN B 1 132 ? 7.496 18.594 7.938 1 80.31 132 GLN B N 1
ATOM 4148 C CA . GLN B 1 132 ? 7.445 20.031 8.242 1 80.31 132 GLN B CA 1
ATOM 4149 C C . GLN B 1 132 ? 8.773 20.516 8.828 1 80.31 132 GLN B C 1
ATOM 4151 O O . GLN B 1 132 ? 9.273 21.578 8.445 1 80.31 132 GLN B O 1
ATOM 4156 N N . GLU B 1 133 ? 9.273 19.766 9.719 1 83.06 133 GLU B N 1
ATOM 4157 C CA . GLU B 1 133 ? 10.531 20.141 10.344 1 83.06 133 GLU B CA 1
ATOM 4158 C C . GLU B 1 133 ? 11.664 20.203 9.32 1 83.06 133 GLU B C 1
ATOM 4160 O O . GLU B 1 133 ? 12.469 21.141 9.336 1 83.06 133 GLU B O 1
ATOM 4165 N N . MET B 1 134 ? 11.672 19.266 8.492 1 84.88 134 MET B N 1
ATOM 4166 C CA . MET B 1 134 ? 12.703 19.234 7.461 1 84.88 134 MET B CA 1
ATOM 4167 C C . MET B 1 134 ? 12.508 20.375 6.461 1 84.88 134 MET B C 1
ATOM 4169 O O . MET B 1 134 ? 13.477 20.953 5.98 1 84.88 134 MET B O 1
ATOM 4173 N N . THR B 1 135 ? 11.289 20.578 6.129 1 86 135 THR B N 1
ATOM 4174 C CA . THR B 1 135 ? 10.984 21.703 5.242 1 86 135 THR B CA 1
ATOM 4175 C C . THR B 1 135 ? 11.555 23 5.805 1 86 135 THR B C 1
ATOM 4177 O O . THR B 1 135 ? 12.227 23.75 5.094 1 86 135 THR B O 1
ATOM 4180 N N . TYR B 1 136 ? 11.32 23.156 7.012 1 83.19 136 TYR B N 1
ATOM 4181 C CA . TYR B 1 136 ? 11.805 24.359 7.68 1 83.19 136 TYR B CA 1
ATOM 4182 C C . TYR B 1 136 ? 13.328 24.438 7.617 1 83.19 136 TYR B C 1
ATOM 4184 O O . TYR B 1 136 ? 13.883 25.484 7.27 1 83.19 136 TYR B O 1
ATOM 4192 N N . THR B 1 137 ? 13.906 23.375 7.953 1 83.62 137 THR B N 1
ATOM 4193 C CA . THR B 1 137 ? 15.367 23.328 7.977 1 83.62 137 THR B CA 1
ATOM 4194 C C . THR B 1 137 ? 15.938 23.625 6.59 1 83.62 137 THR B C 1
ATOM 4196 O O . THR B 1 137 ? 16.875 24.406 6.445 1 83.62 137 THR B O 1
ATOM 4199 N N . ILE B 1 138 ? 15.336 23.016 5.648 1 84.56 138 ILE B N 1
ATOM 4200 C CA . ILE B 1 138 ? 15.82 23.172 4.281 1 84.56 138 ILE B CA 1
ATOM 4201 C C . ILE B 1 138 ? 15.547 24.609 3.805 1 84.56 138 ILE B C 1
ATOM 4203 O O . ILE B 1 138 ? 16.406 25.234 3.186 1 84.56 138 ILE B O 1
ATOM 4207 N N . MET B 1 139 ? 14.375 25.094 4.082 1 85.38 139 MET B N 1
ATOM 4208 C CA . MET B 1 139 ? 14.016 26.453 3.684 1 85.38 139 MET B CA 1
ATOM 4209 C C . MET B 1 139 ? 14.93 27.469 4.352 1 85.38 139 MET B C 1
ATOM 4211 O O . MET B 1 139 ? 15.414 28.406 3.701 1 85.38 139 MET B O 1
ATOM 4215 N N . LYS B 1 140 ? 15.102 27.297 5.586 1 83.19 140 LYS B N 1
ATOM 4216 C CA . LYS B 1 140 ? 15.984 28.188 6.328 1 83.19 140 LYS B CA 1
ATOM 4217 C C . LYS B 1 140 ? 17.391 28.188 5.742 1 83.19 140 LYS B C 1
ATOM 4219 O O . LYS B 1 140 ? 17.984 29.25 5.531 1 83.19 140 LYS B O 1
ATOM 4224 N N . LYS B 1 141 ? 17.859 27.047 5.5 1 83.81 141 LYS B N 1
ATOM 4225 C CA . LYS B 1 141 ? 19.203 26.906 4.926 1 83.81 141 LYS B CA 1
ATOM 4226 C C . LYS B 1 141 ? 19.281 27.547 3.541 1 83.81 141 LYS B C 1
ATOM 4228 O O . LYS B 1 141 ? 20.25 28.219 3.215 1 83.81 141 LYS B O 1
ATOM 4233 N N . THR B 1 142 ? 18.312 27.344 2.773 1 83.19 142 THR B N 1
ATOM 4234 C CA . THR B 1 142 ? 18.266 27.891 1.421 1 83.19 142 THR B CA 1
ATOM 4235 C C . THR B 1 142 ? 18.203 29.406 1.455 1 83.19 142 THR B C 1
ATOM 4237 O O . THR B 1 142 ? 18.953 30.094 0.732 1 83.19 142 THR B O 1
ATOM 4240 N N . ILE B 1 143 ? 17.359 29.938 2.301 1 82.62 143 ILE B N 1
ATOM 4241 C CA . ILE B 1 143 ? 17.172 31.391 2.402 1 82.62 143 ILE B CA 1
ATOM 4242 C C . ILE B 1 143 ? 18.453 32.031 2.93 1 82.62 143 ILE B C 1
ATOM 4244 O O . ILE B 1 143 ? 18.859 33.094 2.447 1 82.62 143 ILE B O 1
ATOM 4248 N N . LYS B 1 144 ? 19.094 31.375 3.807 1 83.38 144 LYS B N 1
ATOM 4249 C CA . LYS B 1 144 ? 20.281 31.922 4.438 1 83.38 144 LYS B CA 1
ATOM 4250 C C . LYS B 1 144 ? 21.5 31.812 3.516 1 83.38 144 LYS B C 1
ATOM 4252 O O . LYS B 1 144 ? 22.312 32.719 3.445 1 83.38 144 LYS B O 1
ATOM 4257 N N . GLN B 1 145 ? 21.547 30.734 2.84 1 83.25 145 GLN B N 1
ATOM 4258 C CA . GLN B 1 145 ? 22.781 30.438 2.123 1 83.25 145 GLN B CA 1
ATOM 4259 C C . GLN B 1 145 ? 22.734 30.969 0.693 1 83.25 145 GLN B C 1
ATOM 4261 O O . GLN B 1 145 ? 23.781 31.125 0.046 1 83.25 145 GLN B O 1
ATOM 4266 N N . LEU B 1 146 ? 21.594 31.172 0.189 1 81.44 146 LEU B N 1
ATOM 4267 C CA . LEU B 1 146 ? 21.5 31.672 -1.178 1 81.44 146 LEU B CA 1
ATOM 4268 C C . LEU B 1 146 ? 21.906 33.125 -1.246 1 81.44 146 LEU B C 1
ATOM 4270 O O . LEU B 1 146 ? 21.359 33.969 -0.535 1 81.44 146 LEU B O 1
ATOM 4274 N N . PRO B 1 147 ? 22.906 33.375 -2.074 1 78.44 147 PRO B N 1
ATOM 4275 C CA . PRO B 1 147 ? 23.297 34.781 -2.256 1 78.44 147 PRO B CA 1
ATOM 4276 C C . PRO B 1 147 ? 22.141 35.656 -2.734 1 78.44 147 PRO B C 1
ATOM 4278 O O . PRO B 1 147 ? 21.312 35.188 -3.527 1 78.44 147 PRO B O 1
ATOM 4281 N N . ILE B 1 148 ? 22.141 36.812 -2.32 1 76.5 148 ILE B N 1
ATOM 4282 C CA . ILE B 1 148 ? 21.062 37.781 -2.582 1 76.5 148 ILE B CA 1
ATOM 4283 C C . ILE B 1 148 ? 20.891 37.969 -4.09 1 76.5 148 ILE B C 1
ATOM 4285 O O . ILE B 1 148 ? 19.766 38.094 -4.582 1 76.5 148 ILE B O 1
ATOM 4289 N N . SER B 1 149 ? 21.984 37.938 -4.812 1 77.75 149 SER B N 1
ATOM 4290 C CA . SER B 1 149 ? 21.953 38.156 -6.258 1 77.75 149 SER B CA 1
ATOM 4291 C C . SER B 1 149 ? 21.188 37.031 -6.961 1 77.75 149 SER B C 1
ATOM 4293 O O . SER B 1 149 ? 20.672 37.219 -8.062 1 77.75 149 SER B O 1
ATOM 4295 N N . LEU B 1 150 ? 21.062 35.969 -6.27 1 77.62 150 LEU B N 1
ATOM 4296 C CA . LEU B 1 150 ? 20.453 34.781 -6.898 1 77.62 150 LEU B CA 1
ATOM 4297 C C . LEU B 1 150 ? 19 34.625 -6.441 1 77.62 150 LEU B C 1
ATOM 4299 O O . LEU B 1 150 ? 18.234 33.906 -7.062 1 77.62 150 LEU B O 1
ATOM 4303 N N . LYS B 1 151 ? 18.641 35.406 -5.492 1 77.06 151 LYS B N 1
ATOM 4304 C CA . LYS B 1 151 ? 17.328 35.25 -4.875 1 77.06 151 LYS B CA 1
ATOM 4305 C C . LYS B 1 151 ? 16.219 35.781 -5.777 1 77.06 151 LYS B C 1
ATOM 4307 O O . LYS B 1 151 ? 15.047 35.438 -5.605 1 77.06 151 LYS B O 1
ATOM 4312 N N . SER B 1 152 ? 16.656 36.531 -6.824 1 78.44 152 SER B N 1
ATOM 4313 C CA . SER B 1 152 ? 15.648 37.125 -7.707 1 78.44 152 SER B CA 1
ATOM 4314 C C . SER B 1 152 ? 15.352 36.219 -8.891 1 78.44 152 SER B C 1
ATOM 4316 O O . SER B 1 152 ? 14.391 36.438 -9.625 1 78.44 152 SER B O 1
ATOM 4318 N N . ASN B 1 153 ? 16.062 35.188 -9.008 1 82.44 153 ASN B N 1
ATOM 4319 C CA . ASN B 1 153 ? 15.891 34.25 -10.125 1 82.44 153 ASN B CA 1
ATOM 4320 C C . ASN B 1 153 ? 15.32 32.906 -9.656 1 82.44 153 ASN B C 1
ATOM 4322 O O . ASN B 1 153 ? 16.016 32.125 -9.031 1 82.44 153 ASN B O 1
ATOM 4326 N N . PRO B 1 154 ? 14.117 32.688 -10.031 1 83 154 PRO B N 1
ATOM 4327 C CA . PRO B 1 154 ? 13.461 31.438 -9.594 1 83 154 PRO B CA 1
ATOM 4328 C C . PRO B 1 154 ? 14.219 30.188 -10.016 1 83 154 PRO B C 1
ATOM 4330 O O . PRO B 1 154 ? 14.234 29.188 -9.281 1 83 154 PRO B O 1
ATOM 4333 N N . ASN B 1 155 ? 14.82 30.266 -11.164 1 86.81 155 ASN B N 1
ATOM 4334 C CA . ASN B 1 155 ? 15.555 29.094 -11.641 1 86.81 155 ASN B CA 1
ATOM 4335 C C . ASN B 1 155 ? 16.766 28.812 -10.773 1 86.81 155 ASN B C 1
ATOM 4337 O O . ASN B 1 155 ? 17.109 27.641 -10.531 1 86.81 155 ASN B O 1
ATOM 4341 N N . LYS B 1 156 ? 17.438 29.812 -10.375 1 85.5 156 LYS B N 1
ATOM 4342 C CA . LYS B 1 156 ? 18.609 29.656 -9.523 1 85.5 156 LYS B CA 1
ATOM 4343 C C . LYS B 1 156 ? 18.203 29.172 -8.133 1 85.5 156 LYS B C 1
ATOM 4345 O O . LYS B 1 156 ? 18.938 28.391 -7.504 1 85.5 156 LYS B O 1
ATOM 4350 N N . ILE B 1 157 ? 17.125 29.672 -7.707 1 84.25 157 ILE B N 1
ATOM 4351 C CA . ILE B 1 157 ? 16.594 29.203 -6.438 1 84.25 157 ILE B CA 1
ATOM 4352 C C . ILE B 1 157 ? 16.328 27.703 -6.516 1 84.25 157 ILE B C 1
ATOM 4354 O O . ILE B 1 157 ? 16.734 26.938 -5.633 1 84.25 157 ILE B O 1
ATOM 4358 N N . ASN B 1 158 ? 15.758 27.25 -7.59 1 86.81 158 ASN B N 1
ATOM 4359 C CA . ASN B 1 158 ? 15.461 25.844 -7.801 1 86.81 158 ASN B CA 1
ATOM 4360 C C . ASN B 1 158 ? 16.734 25 -7.863 1 86.81 158 ASN B C 1
ATOM 4362 O O . ASN B 1 158 ? 16.797 23.922 -7.297 1 86.81 158 ASN B O 1
ATOM 4366 N N . ASP B 1 159 ? 17.656 25.547 -8.547 1 87.88 159 ASP B N 1
ATOM 4367 C CA . ASP B 1 159 ? 18.922 24.844 -8.672 1 87.88 159 ASP B CA 1
ATOM 4368 C C . ASP B 1 159 ? 19.594 24.656 -7.312 1 87.88 159 ASP B C 1
ATOM 4370 O O . ASP B 1 159 ? 20.125 23.594 -7.02 1 87.88 159 ASP B O 1
ATOM 4374 N N . PHE B 1 160 ? 19.594 25.688 -6.574 1 85.12 160 PHE B N 1
ATOM 4375 C CA . PHE B 1 160 ? 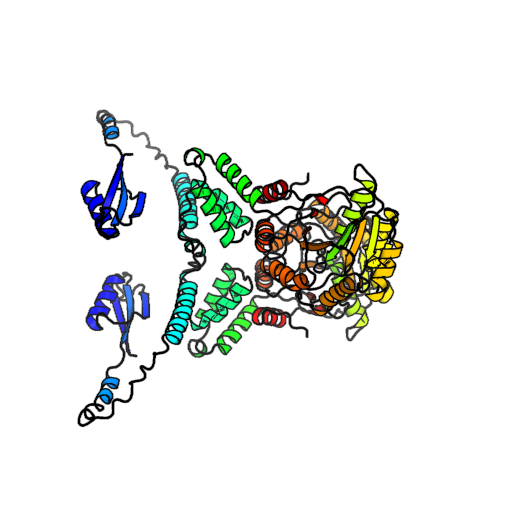20.188 25.625 -5.246 1 85.12 160 PHE B CA 1
ATOM 4376 C C . PHE B 1 160 ? 19.438 24.641 -4.355 1 85.12 160 PHE B C 1
ATOM 4378 O O . PHE B 1 160 ? 20.062 23.859 -3.613 1 85.12 160 PHE B O 1
ATOM 4385 N N . PHE B 1 161 ? 18.188 24.688 -4.527 1 86 161 PHE B N 1
ATOM 4386 C CA . PHE B 1 161 ? 17.344 23.766 -3.777 1 86 161 PHE B CA 1
ATOM 4387 C C . PHE B 1 161 ? 17.672 22.312 -4.145 1 86 161 PHE B C 1
ATOM 4389 O O . PHE B 1 161 ? 17.781 21.453 -3.266 1 86 161 PHE B O 1
ATOM 4396 N N . LYS B 1 162 ? 17.797 22.047 -5.375 1 90.12 162 LYS B N 1
ATOM 4397 C CA . LYS B 1 162 ? 18.141 20.719 -5.855 1 90.12 162 LYS B CA 1
ATOM 4398 C C . LYS B 1 162 ? 19.484 20.25 -5.281 1 90.12 162 LYS B C 1
ATOM 4400 O O . LYS B 1 162 ? 19.641 19.078 -4.934 1 90.12 162 LYS B O 1
ATOM 4405 N N . LEU B 1 163 ? 20.344 21.172 -5.164 1 89.88 163 LEU B N 1
ATOM 4406 C CA . LEU B 1 163 ? 21.656 20.875 -4.605 1 89.88 163 LEU B CA 1
ATOM 4407 C C . LEU B 1 163 ? 21.547 20.469 -3.139 1 89.88 163 LEU B C 1
ATOM 4409 O O . LEU B 1 163 ? 22.203 19.531 -2.695 1 89.88 163 LEU B O 1
ATOM 4413 N N . ILE B 1 164 ? 20.766 21.188 -2.449 1 87.75 164 ILE B N 1
ATOM 4414 C CA . ILE B 1 164 ? 20.578 20.891 -1.034 1 87.75 164 ILE B CA 1
ATOM 4415 C C . ILE B 1 164 ? 19.922 19.516 -0.875 1 87.75 164 ILE B C 1
ATOM 4417 O O . ILE B 1 164 ? 20.359 18.719 -0.041 1 87.75 164 ILE B O 1
ATOM 4421 N N . LEU B 1 165 ? 18.906 19.266 -1.648 1 90.5 165 LEU B N 1
ATOM 4422 C CA . LEU B 1 165 ? 18.203 17.984 -1.568 1 90.5 165 LEU B CA 1
ATOM 4423 C C . LEU B 1 165 ? 19.125 16.828 -1.91 1 90.5 165 LEU B C 1
ATOM 4425 O O . LEU B 1 165 ? 19.031 15.75 -1.309 1 90.5 165 LEU B O 1
ATOM 4429 N N . ARG B 1 166 ? 19.969 17.047 -2.867 1 92.31 166 ARG B N 1
ATOM 4430 C CA . ARG B 1 166 ? 20.922 16.016 -3.258 1 92.31 166 ARG B CA 1
ATOM 4431 C C . ARG B 1 166 ? 21.812 15.609 -2.088 1 92.31 166 ARG B C 1
ATOM 4433 O O . ARG B 1 166 ? 22.188 14.445 -1.954 1 92.31 166 ARG B O 1
ATOM 4440 N N . ARG B 1 167 ? 22.062 16.547 -1.267 1 89.94 167 ARG B N 1
ATOM 4441 C CA . ARG B 1 167 ? 22.953 16.312 -0.133 1 89.94 167 ARG B CA 1
ATOM 4442 C C . ARG B 1 167 ? 22.219 15.594 1 1 89.94 167 ARG B C 1
ATOM 4444 O O . ARG B 1 167 ? 22.828 14.898 1.805 1 89.94 167 ARG B O 1
ATOM 4451 N N . VAL B 1 168 ? 20.969 15.766 1.034 1 89.06 168 VAL B N 1
ATOM 4452 C CA . VAL B 1 168 ? 20.203 15.242 2.166 1 89.06 168 VAL B CA 1
ATOM 4453 C C . VAL B 1 168 ? 19.703 13.836 1.853 1 89.06 168 VAL B C 1
ATOM 4455 O O . VAL B 1 168 ? 19.391 13.062 2.764 1 89.06 168 VAL B O 1
ATOM 4458 N N . ILE B 1 169 ? 19.625 13.398 0.608 1 93.81 169 ILE B N 1
ATOM 4459 C CA . ILE B 1 169 ? 19.109 12.102 0.2 1 93.81 169 ILE B CA 1
ATOM 4460 C C . ILE B 1 169 ? 20.234 11.062 0.22 1 93.81 169 ILE B C 1
ATOM 4462 O O . ILE B 1 169 ? 21.156 11.125 -0.595 1 93.81 169 ILE B O 1
ATOM 4466 N N . PRO B 1 170 ? 20.172 10.156 1.135 1 95.94 170 PRO B N 1
ATOM 4467 C CA . PRO B 1 170 ? 21.188 9.109 1.141 1 95.94 170 PRO B CA 1
ATOM 4468 C C . PRO B 1 170 ? 20.984 8.086 0.027 1 95.94 170 PRO B C 1
ATOM 4470 O O . PRO B 1 170 ? 19.922 7.469 -0.067 1 95.94 170 PRO B O 1
ATOM 4473 N N . ILE B 1 171 ? 22.016 7.906 -0.742 1 95.69 171 ILE B N 1
ATOM 4474 C CA . ILE B 1 171 ? 21.969 6.996 -1.878 1 95.69 171 ILE B CA 1
ATOM 4475 C C . ILE B 1 171 ? 23.078 5.961 -1.765 1 95.6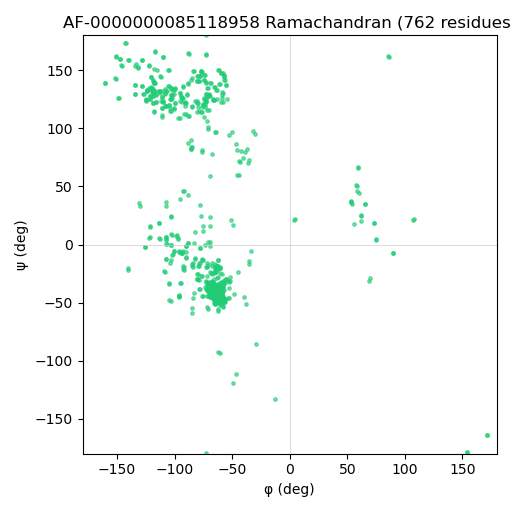9 171 ILE B C 1
ATOM 4477 O O . ILE B 1 171 ? 24.203 6.293 -1.394 1 95.69 171 ILE B O 1
ATOM 4481 N N . LYS B 1 172 ? 22.656 4.715 -1.992 1 95.06 172 LYS B N 1
ATOM 4482 C CA . LYS B 1 172 ? 23.641 3.65 -2.143 1 95.06 172 LYS B CA 1
ATOM 4483 C C . LYS B 1 172 ? 23.859 3.303 -3.611 1 95.06 172 LYS B C 1
ATOM 4485 O O . LYS B 1 172 ? 22.953 2.793 -4.273 1 95.06 172 LYS B O 1
ATOM 4490 N N . HIS B 1 173 ? 25.031 3.508 -4.07 1 90.94 173 HIS B N 1
ATOM 4491 C CA . HIS B 1 173 ? 25.344 3.236 -5.469 1 90.94 173 HIS B CA 1
ATOM 4492 C C . HIS B 1 173 ? 25.609 1.75 -5.695 1 90.94 173 HIS B C 1
ATOM 4494 O O . HIS B 1 173 ? 26.109 1.059 -4.805 1 90.94 173 HIS B O 1
ATOM 4500 N N . GLU B 1 174 ? 25.188 1.348 -6.848 1 89.75 174 GLU B N 1
ATOM 4501 C CA . GLU B 1 174 ? 25.484 -0.023 -7.262 1 89.75 174 GLU B CA 1
ATOM 4502 C C . GLU B 1 174 ? 26.953 -0.197 -7.605 1 89.75 174 GLU B C 1
ATOM 4504 O O . GLU B 1 174 ? 27.516 0.578 -8.383 1 89.75 174 GLU B O 1
ATOM 4509 N N . VAL B 1 175 ? 27.562 -1.2 -6.961 1 87.06 175 VAL B N 1
ATOM 4510 C CA . VAL B 1 175 ? 28.969 -1.487 -7.211 1 87.06 175 VAL B CA 1
ATOM 4511 C C . VAL B 1 175 ? 29.125 -2.898 -7.773 1 87.06 175 VAL B C 1
ATOM 4513 O O . VAL B 1 175 ? 28.547 -3.852 -7.238 1 87.06 175 VAL B O 1
ATOM 4516 N N . PRO B 1 176 ? 29.906 -3 -8.875 1 88.44 176 PRO B N 1
ATOM 4517 C CA . PRO B 1 176 ? 30.141 -4.34 -9.414 1 88.44 176 PRO B CA 1
ATOM 4518 C C . PRO B 1 176 ? 30.859 -5.258 -8.43 1 88.44 176 PRO B C 1
ATOM 4520 O O . PRO B 1 176 ? 31.672 -4.789 -7.629 1 88.44 176 PRO B O 1
ATOM 4523 N N . LEU B 1 177 ? 30.547 -6.465 -8.594 1 91.06 177 LEU B N 1
ATOM 4524 C CA . LEU B 1 177 ? 31.188 -7.453 -7.723 1 91.06 177 LEU B CA 1
ATOM 4525 C C . LEU B 1 177 ? 32.625 -7.684 -8.125 1 91.06 177 LEU B C 1
ATOM 4527 O O . LEU B 1 177 ? 32.969 -7.695 -9.312 1 91.06 177 LEU B O 1
ATOM 4531 N N . ARG B 1 178 ? 33.438 -7.852 -7.055 1 87.81 178 ARG B N 1
ATOM 4532 C CA . ARG B 1 178 ? 34.781 -8.336 -7.301 1 87.81 178 ARG B CA 1
ATOM 4533 C C . ARG B 1 178 ? 34.781 -9.812 -7.684 1 87.81 178 ARG B C 1
ATOM 4535 O O . ARG B 1 178 ? 33.812 -10.516 -7.445 1 87.81 178 ARG B O 1
ATOM 4542 N N . PRO B 1 179 ? 35.969 -10.164 -8.273 1 84.69 179 PRO B N 1
ATOM 4543 C CA . PRO B 1 179 ? 36.031 -11.586 -8.617 1 84.69 179 PRO B CA 1
ATOM 4544 C C . PRO B 1 179 ? 35.844 -12.492 -7.402 1 84.69 179 PRO B C 1
ATOM 4546 O O . PRO B 1 179 ? 36.375 -12.219 -6.324 1 84.69 179 PRO B O 1
ATOM 4549 N N . GLN B 1 180 ? 35 -13.484 -7.43 1 85.06 180 GLN B N 1
ATOM 4550 C CA . GLN B 1 180 ? 34.719 -14.516 -6.438 1 85.06 180 GLN B CA 1
ATOM 4551 C C . GLN B 1 180 ? 33.906 -13.961 -5.285 1 85.06 180 GLN B C 1
ATOM 4553 O O . GLN B 1 180 ? 33.625 -14.672 -4.309 1 85.06 180 GLN B O 1
ATOM 4558 N N . GLN B 1 181 ? 33.562 -12.727 -5.504 1 90.56 181 GLN B N 1
ATOM 4559 C CA . GLN B 1 181 ? 32.688 -12.148 -4.477 1 90.56 181 GLN B CA 1
ATOM 4560 C C . GLN B 1 181 ? 31.234 -12.57 -4.676 1 90.56 181 GLN B C 1
ATOM 4562 O O . GLN B 1 181 ? 30.781 -12.734 -5.809 1 90.56 181 GLN B O 1
ATOM 4567 N N . ARG B 1 182 ? 30.656 -12.82 -3.543 1 94.75 182 ARG B N 1
ATOM 4568 C CA . ARG B 1 182 ? 29.234 -13.148 -3.559 1 94.75 182 ARG B CA 1
ATOM 4569 C C . ARG B 1 182 ? 28.422 -12.117 -2.781 1 94.75 182 ARG B C 1
ATOM 4571 O O . ARG B 1 182 ? 28.875 -11.625 -1.745 1 94.75 182 ARG B O 1
ATOM 4578 N N . LYS B 1 183 ? 27.328 -11.812 -3.336 1 96.88 183 LYS B N 1
ATOM 4579 C CA . LYS B 1 183 ? 26.422 -10.883 -2.664 1 96.88 183 LYS B CA 1
ATOM 4580 C C . LYS B 1 183 ? 25.078 -11.539 -2.359 1 96.88 183 LYS B C 1
ATOM 4582 O O . LYS B 1 183 ? 24.422 -12.07 -3.26 1 96.88 183 LYS B O 1
ATOM 4587 N N . ILE B 1 184 ? 24.734 -11.555 -1.069 1 98.12 184 ILE B N 1
ATOM 4588 C CA . ILE B 1 184 ? 23.453 -12.094 -0.628 1 98.12 184 ILE B CA 1
ATOM 4589 C C . ILE B 1 184 ? 22.547 -10.969 -0.132 1 98.12 184 ILE B C 1
ATOM 4591 O O . ILE B 1 184 ? 22.938 -10.211 0.763 1 98.12 184 ILE B O 1
ATOM 4595 N N . ILE B 1 185 ? 21.375 -10.859 -0.732 1 98.19 185 ILE B N 1
ATOM 4596 C CA . ILE B 1 185 ? 20.438 -9.789 -0.408 1 98.19 185 ILE B CA 1
ATOM 4597 C C . ILE B 1 185 ? 19.125 -10.375 0.068 1 98.19 185 ILE B C 1
ATOM 4599 O O . ILE B 1 185 ? 18.547 -11.25 -0.59 1 98.19 185 ILE B O 1
ATOM 4603 N N . MET B 1 186 ? 18.703 -9.93 1.178 1 98.56 186 MET B N 1
ATOM 4604 C CA . MET B 1 186 ? 17.391 -10.305 1.709 1 98.56 186 MET B CA 1
ATOM 4605 C C . MET B 1 186 ? 16.438 -9.117 1.696 1 98.56 186 MET B C 1
ATOM 4607 O O . MET B 1 186 ? 16.766 -8.047 2.215 1 98.56 186 MET B O 1
ATOM 4611 N N . MET B 1 187 ? 15.305 -9.344 1.102 1 98.38 187 MET B N 1
ATOM 4612 C CA . MET B 1 187 ? 14.305 -8.281 1.083 1 98.38 187 MET B CA 1
ATOM 4613 C C . MET B 1 187 ? 13.203 -8.555 2.104 1 98.38 187 MET B C 1
ATOM 4615 O O . MET B 1 187 ? 12.641 -9.648 2.143 1 98.38 187 MET B O 1
ATOM 4619 N N . VAL B 1 188 ? 12.961 -7.539 2.904 1 98.44 188 VAL B N 1
ATOM 4620 C CA . VAL B 1 188 ? 11.945 -7.629 3.951 1 98.44 188 VAL B CA 1
ATOM 4621 C C . VAL B 1 188 ? 11 -6.441 3.854 1 98.44 188 VAL B C 1
ATOM 4623 O O . VAL B 1 188 ? 11.312 -5.438 3.209 1 98.44 188 VAL B O 1
ATOM 4626 N N . GLY B 1 189 ? 9.828 -6.605 4.414 1 98 189 GLY B N 1
ATOM 4627 C CA . GLY B 1 189 ? 8.836 -5.543 4.402 1 98 189 GLY B CA 1
ATOM 4628 C C . GLY B 1 189 ? 7.414 -6.055 4.504 1 98 189 GLY B C 1
ATOM 4629 O O . GLY B 1 189 ? 7.188 -7.266 4.566 1 98 189 GLY B O 1
ATOM 4630 N N . PRO B 1 190 ? 6.488 -5.137 4.469 1 96.94 190 PRO B N 1
ATOM 4631 C CA . PRO B 1 190 ? 5.082 -5.512 4.656 1 96.94 190 PRO B CA 1
ATOM 4632 C C . PRO B 1 190 ? 4.5 -6.234 3.447 1 96.94 190 PRO B C 1
ATOM 4634 O O . PRO B 1 190 ? 5.207 -6.473 2.465 1 96.94 190 PRO B O 1
ATOM 4637 N N . THR B 1 191 ? 3.23 -6.559 3.631 1 93.94 191 THR B N 1
ATOM 4638 C CA . THR B 1 191 ? 2.537 -7.344 2.611 1 93.94 191 THR B CA 1
ATOM 4639 C C . THR B 1 191 ? 2.25 -6.492 1.379 1 93.94 191 THR B C 1
ATOM 4641 O O . THR B 1 191 ? 1.897 -5.316 1.499 1 93.94 191 THR B O 1
ATOM 4644 N N . GLY B 1 192 ? 2.432 -7.09 0.208 1 92.06 192 GLY B N 1
ATOM 4645 C CA . GLY B 1 192 ? 1.948 -6.492 -1.027 1 92.06 192 GLY B CA 1
ATOM 4646 C C . GLY B 1 192 ? 2.762 -5.293 -1.469 1 92.06 192 GLY B C 1
ATOM 4647 O O . GLY B 1 192 ? 2.314 -4.508 -2.307 1 92.06 192 GLY B O 1
ATOM 4648 N N . VAL B 1 193 ? 3.969 -5.125 -0.973 1 95.75 193 VAL B N 1
ATOM 4649 C CA . VAL B 1 193 ? 4.734 -3.92 -1.276 1 95.75 193 VAL B CA 1
ATOM 4650 C C . VAL B 1 193 ? 5.566 -4.141 -2.537 1 95.75 193 VAL B C 1
ATOM 4652 O O . VAL B 1 193 ? 6.164 -3.201 -3.068 1 95.75 193 VAL B O 1
ATOM 4655 N N . GLY B 1 194 ? 5.645 -5.41 -2.996 1 94.5 194 GLY B N 1
ATOM 4656 C CA . GLY B 1 194 ? 6.336 -5.684 -4.246 1 94.5 194 GLY B CA 1
ATOM 4657 C C . GLY B 1 194 ? 7.668 -6.379 -4.051 1 94.5 194 GLY B C 1
ATOM 4658 O O . GLY B 1 194 ? 8.555 -6.285 -4.902 1 94.5 194 GLY B O 1
ATOM 4659 N N . LYS B 1 195 ? 7.914 -7.039 -2.965 1 96.62 195 LYS B N 1
ATOM 4660 C CA . LYS B 1 195 ? 9.172 -7.715 -2.668 1 96.62 195 LYS B CA 1
ATOM 4661 C C . LYS B 1 195 ? 9.5 -8.758 -3.732 1 96.62 195 LYS B C 1
ATOM 4663 O O . LYS B 1 195 ? 10.578 -8.719 -4.332 1 96.62 195 LYS B O 1
ATOM 4668 N N . THR B 1 196 ? 8.562 -9.633 -3.986 1 94.19 196 THR B N 1
ATOM 4669 C CA . THR B 1 196 ? 8.766 -10.727 -4.93 1 94.19 196 THR B CA 1
ATOM 4670 C C . THR B 1 196 ? 9.016 -10.188 -6.336 1 94.19 196 THR B C 1
ATOM 4672 O O . THR B 1 196 ? 9.906 -10.664 -7.039 1 94.19 196 THR B O 1
ATOM 4675 N N . THR B 1 197 ? 8.242 -9.203 -6.699 1 94.56 197 THR B N 1
ATOM 4676 C CA . THR B 1 197 ? 8.398 -8.609 -8.023 1 94.56 197 THR B CA 1
ATOM 4677 C C . THR B 1 197 ? 9.734 -7.883 -8.133 1 94.56 197 THR B C 1
ATOM 4679 O O . THR B 1 197 ? 10.398 -7.949 -9.172 1 94.56 197 THR B O 1
ATOM 4682 N N . THR B 1 198 ? 10.109 -7.195 -7.086 1 97.06 198 THR B N 1
ATOM 4683 C CA . THR B 1 198 ? 11.383 -6.484 -7.078 1 97.06 198 THR B CA 1
ATOM 4684 C C . THR B 1 198 ? 12.555 -7.465 -7.176 1 97.06 198 THR B C 1
ATOM 4686 O O . THR B 1 198 ? 13.492 -7.242 -7.934 1 97.06 198 THR B O 1
ATOM 4689 N N . ILE B 1 199 ? 12.484 -8.547 -6.461 1 97.75 199 ILE B N 1
ATOM 4690 C CA . ILE B 1 199 ? 13.516 -9.578 -6.523 1 97.75 199 ILE B CA 1
ATOM 4691 C C . ILE B 1 199 ? 13.594 -10.141 -7.941 1 97.75 199 ILE B C 1
ATOM 4693 O O . ILE B 1 199 ? 14.688 -10.359 -8.469 1 97.75 199 ILE B O 1
ATOM 4697 N N . SER B 1 200 ? 12.469 -10.359 -8.57 1 96.94 200 SER B N 1
ATOM 4698 C CA . SER B 1 200 ? 12.453 -10.867 -9.938 1 96.94 200 SER B CA 1
ATOM 4699 C C . SER B 1 200 ? 13.094 -9.875 -10.906 1 96.94 200 SER B C 1
ATOM 4701 O O . SER B 1 200 ? 13.828 -10.273 -11.812 1 96.94 200 SER B O 1
ATOM 4703 N N . LYS B 1 201 ? 12.836 -8.625 -10.711 1 97.19 201 LYS B N 1
ATOM 4704 C CA . LYS B 1 201 ? 13.461 -7.598 -11.547 1 97.19 201 LYS B CA 1
ATOM 4705 C C . LYS B 1 201 ? 14.969 -7.582 -11.367 1 97.19 201 LYS B C 1
ATOM 4707 O O . LYS B 1 201 ? 15.719 -7.516 -12.344 1 97.19 201 LYS B O 1
ATOM 4712 N N . LEU B 1 202 ? 15.375 -7.645 -10.133 1 97.81 202 LEU B N 1
ATOM 4713 C CA . LEU B 1 202 ? 16.797 -7.629 -9.828 1 97.81 202 LEU B CA 1
ATOM 4714 C C . LEU B 1 202 ? 17.484 -8.875 -10.375 1 97.81 202 LEU B C 1
ATOM 4716 O O . LEU B 1 202 ? 18.578 -8.789 -10.93 1 97.81 202 LEU B O 1
ATOM 4720 N N . ALA B 1 203 ? 16.844 -10.008 -10.18 1 98 203 ALA B N 1
ATOM 4721 C CA . ALA B 1 203 ? 17.391 -11.25 -10.719 1 98 203 ALA B CA 1
ATOM 4722 C C . ALA B 1 203 ? 17.578 -11.164 -12.227 1 98 203 ALA B C 1
ATOM 4724 O O . ALA B 1 203 ? 18.641 -11.523 -12.75 1 98 203 ALA B O 1
ATOM 4725 N N . ALA B 1 204 ? 16.578 -10.672 -12.906 1 97.25 204 ALA B N 1
ATOM 4726 C CA . ALA B 1 204 ? 16.672 -10.508 -14.359 1 97.25 204 ALA B CA 1
ATOM 4727 C C . ALA B 1 204 ? 17.781 -9.531 -14.734 1 97.25 204 ALA B C 1
ATOM 4729 O O . ALA B 1 204 ? 18.516 -9.773 -15.688 1 97.25 204 ALA B O 1
ATOM 4730 N N . ARG B 1 205 ? 17.844 -8.492 -14 1 96.25 205 ARG B N 1
ATOM 4731 C CA . ARG B 1 205 ? 18.844 -7.465 -14.273 1 96.25 205 ARG B CA 1
ATOM 4732 C C . ARG B 1 205 ? 20.266 -8.039 -14.18 1 96.25 205 ARG B C 1
ATOM 4734 O O . ARG B 1 205 ? 21.047 -7.922 -15.117 1 96.25 205 ARG B O 1
ATOM 4741 N N . TYR B 1 206 ? 20.562 -8.711 -13.125 1 96.5 206 TYR B N 1
ATOM 4742 C CA . TYR B 1 206 ? 21.922 -9.195 -12.883 1 96.5 206 TYR B CA 1
ATOM 4743 C C . TYR B 1 206 ? 22.234 -10.414 -13.734 1 96.5 206 TYR B C 1
ATOM 4745 O O . TYR B 1 206 ? 23.375 -10.625 -14.141 1 96.5 206 TYR B O 1
ATOM 4753 N N . ALA B 1 207 ? 21.203 -11.117 -14.055 1 97.06 207 ALA B N 1
ATOM 4754 C CA . ALA B 1 207 ? 21.422 -12.312 -14.859 1 97.06 207 ALA B CA 1
ATOM 4755 C C . ALA B 1 207 ? 21.578 -11.961 -16.344 1 97.06 207 ALA B C 1
ATOM 4757 O O . ALA B 1 207 ? 22.312 -12.641 -17.062 1 97.06 207 ALA B O 1
ATOM 4758 N N . TYR B 1 208 ? 20.906 -10.836 -16.781 1 96 208 TYR B N 1
ATOM 4759 C CA . TYR B 1 208 ? 20.797 -10.75 -18.234 1 96 208 TYR B CA 1
ATOM 4760 C C . TYR B 1 208 ? 20.984 -9.32 -18.719 1 96 208 TYR B C 1
ATOM 4762 O O . TYR B 1 208 ? 21.234 -9.078 -19.891 1 96 208 TYR B O 1
ATOM 4770 N N . LYS B 1 209 ? 20.828 -8.305 -17.922 1 93.19 209 LYS B N 1
ATOM 4771 C CA . LYS B 1 209 ? 20.656 -6.953 -18.438 1 93.19 209 LYS B CA 1
ATOM 4772 C C . LYS B 1 209 ? 21.938 -6.145 -18.281 1 93.19 209 LYS B C 1
ATOM 4774 O O . LYS B 1 209 ? 22.078 -5.062 -18.859 1 93.19 209 LYS B O 1
ATOM 4779 N N . LEU B 1 210 ? 22.703 -6.688 -17.5 1 90.62 210 LEU B N 1
ATOM 4780 C CA . LEU B 1 210 ? 23.953 -5.949 -17.312 1 90.62 210 LEU B CA 1
ATOM 4781 C C . LEU B 1 210 ? 24.984 -6.352 -18.359 1 90.62 210 LEU B C 1
ATOM 4783 O O . LEU B 1 210 ? 24.734 -7.238 -19.188 1 90.62 210 LEU B O 1
ATOM 4787 N N . GLY B 1 211 ? 26.047 -5.562 -18.531 1 84.81 211 GLY B N 1
ATOM 4788 C CA . GLY B 1 211 ? 27.109 -5.875 -19.484 1 84.81 211 GLY B CA 1
ATOM 4789 C C . GLY B 1 211 ? 27.719 -7.25 -19.266 1 84.81 211 GLY B C 1
ATOM 4790 O O . GLY B 1 211 ? 28.125 -7.902 -20.219 1 84.81 211 GLY B O 1
ATOM 4791 N N . GLN B 1 212 ? 27.688 -7.645 -18.062 1 88.88 212 GLN B N 1
ATOM 4792 C CA . GLN B 1 212 ? 28.141 -8.977 -17.688 1 88.88 212 GLN B CA 1
ATOM 4793 C C . GLN B 1 212 ? 27 -9.781 -17.062 1 88.88 212 GLN B C 1
ATOM 4795 O O . GLN B 1 212 ? 26.188 -9.234 -16.312 1 88.88 212 GLN B O 1
ATOM 4800 N N . ASN B 1 213 ? 27 -11.117 -17.438 1 93.12 213 ASN B N 1
ATOM 4801 C CA . ASN B 1 213 ? 26.016 -12.008 -16.844 1 93.12 213 ASN B CA 1
ATOM 4802 C C . ASN B 1 213 ? 26.531 -12.633 -15.547 1 93.12 213 ASN B C 1
ATOM 4804 O O . ASN B 1 213 ? 27.641 -13.18 -15.516 1 93.12 213 ASN B O 1
ATOM 4808 N N . TYR B 1 214 ? 25.766 -12.523 -14.602 1 95.88 214 TYR B N 1
ATOM 4809 C CA . TYR B 1 214 ? 26.109 -13.141 -13.328 1 95.88 214 TYR B CA 1
ATOM 4810 C C . TYR B 1 214 ? 25.266 -14.398 -13.086 1 95.88 214 TYR B C 1
ATOM 4812 O O . TYR B 1 214 ? 24.156 -14.516 -13.617 1 95.88 214 TYR B O 1
ATOM 4820 N N . LYS B 1 215 ? 25.891 -15.289 -12.375 1 97.06 215 LYS B N 1
ATOM 4821 C CA . LYS B 1 215 ? 25.109 -16.406 -11.875 1 97.06 215 LYS B CA 1
ATOM 4822 C C . LYS B 1 215 ? 24.234 -15.984 -10.703 1 97.06 215 LYS B C 1
ATOM 4824 O O . LYS B 1 215 ? 24.75 -15.547 -9.664 1 97.06 215 LYS B O 1
ATOM 4829 N N . VAL B 1 216 ? 22.891 -16.172 -10.898 1 98.25 216 VAL B N 1
ATOM 4830 C CA . VAL B 1 216 ? 21.953 -15.664 -9.906 1 98.25 216 VAL B CA 1
ATOM 4831 C C . VAL B 1 216 ? 21.141 -16.828 -9.336 1 98.25 216 VAL B C 1
ATOM 4833 O O . VAL B 1 216 ? 20.734 -17.734 -10.07 1 98.25 216 VAL B O 1
ATOM 4836 N N . GLY B 1 217 ? 20.984 -16.859 -8 1 98.69 217 GLY B N 1
ATOM 4837 C CA . GLY B 1 217 ? 20.109 -17.797 -7.309 1 98.69 217 GLY B CA 1
ATOM 4838 C C . GLY B 1 217 ? 19.062 -17.109 -6.457 1 98.69 217 GLY B C 1
ATOM 4839 O O . GLY B 1 217 ? 19.266 -15.977 -6 1 98.69 217 GLY B O 1
ATOM 4840 N N . ILE B 1 218 ? 17.922 -17.828 -6.242 1 98.62 218 ILE B N 1
ATOM 4841 C CA . ILE B 1 218 ? 16.828 -17.25 -5.465 1 98.62 218 ILE B CA 1
ATOM 4842 C C . ILE B 1 218 ? 16.422 -18.219 -4.367 1 98.62 218 ILE B C 1
ATOM 4844 O O . ILE B 1 218 ? 16.344 -19.438 -4.598 1 98.62 218 ILE B O 1
ATOM 4848 N N . VAL B 1 219 ? 16.203 -17.688 -3.193 1 98.44 219 VAL B N 1
ATOM 4849 C CA . VAL B 1 219 ? 15.664 -18.422 -2.061 1 98.44 219 VAL B CA 1
ATOM 4850 C C . VAL B 1 219 ? 14.352 -17.781 -1.614 1 98.44 219 VAL B C 1
ATOM 4852 O O . VAL B 1 219 ? 14.25 -16.562 -1.51 1 98.44 219 VAL B O 1
ATOM 4855 N N . THR B 1 220 ? 13.344 -18.562 -1.428 1 97.88 220 THR B N 1
ATOM 4856 C CA . THR B 1 220 ? 12.117 -18.016 -0.87 1 97.88 220 THR B CA 1
ATOM 4857 C C . THR B 1 220 ? 11.844 -18.594 0.513 1 97.88 220 THR B C 1
ATOM 4859 O O . THR B 1 220 ? 12.023 -19.797 0.732 1 97.88 220 THR B O 1
ATOM 4862 N N . LEU B 1 221 ? 11.547 -17.719 1.397 1 96.94 221 LEU B N 1
ATOM 4863 C CA . LEU B 1 221 ? 11.133 -18.094 2.746 1 96.94 221 LEU B CA 1
ATOM 4864 C C . LEU B 1 221 ? 9.625 -17.953 2.912 1 96.94 221 LEU B C 1
ATOM 4866 O O . LEU B 1 221 ? 9.094 -18.141 4.012 1 96.94 221 LEU B O 1
ATOM 4870 N N . ASP B 1 222 ? 8.969 -17.516 1.848 1 90.5 222 ASP B N 1
ATOM 4871 C CA . ASP B 1 222 ? 7.52 -17.359 1.866 1 90.5 222 ASP B CA 1
ATOM 4872 C C . ASP B 1 222 ? 6.816 -18.672 1.545 1 90.5 222 ASP B C 1
ATOM 4874 O O . ASP B 1 222 ? 6.355 -18.875 0.42 1 90.5 222 ASP B O 1
ATOM 4878 N N . SER B 1 223 ? 6.656 -19.484 2.564 1 82 223 SER B N 1
ATOM 4879 C CA . SER B 1 223 ? 6.051 -20.797 2.326 1 82 223 SER B CA 1
ATOM 4880 C C . SER B 1 223 ? 4.629 -20.859 2.869 1 82 223 SER B C 1
ATOM 4882 O O . SER B 1 223 ? 3.936 -21.859 2.701 1 82 223 SER B O 1
ATOM 4884 N N . PHE B 1 224 ? 4.145 -19.719 3.334 1 80.88 224 PHE B N 1
ATOM 4885 C CA . PHE B 1 224 ? 2.85 -19.781 3.998 1 80.88 224 PHE B CA 1
ATOM 4886 C C . PHE B 1 224 ? 1.756 -19.219 3.102 1 80.88 224 PHE B C 1
ATOM 4888 O O . PHE B 1 224 ? 0.605 -19.656 3.164 1 80.88 224 PHE B O 1
ATOM 4895 N N . ARG B 1 225 ? 2.127 -18.281 2.365 1 83.88 225 ARG B N 1
ATOM 4896 C CA . ARG B 1 225 ? 1.135 -17.703 1.46 1 83.88 225 ARG B CA 1
ATOM 4897 C C . ARG B 1 225 ? 0.834 -18.656 0.307 1 83.88 225 ARG B C 1
ATOM 4899 O O . ARG B 1 225 ? 1.747 -19.109 -0.389 1 83.88 225 ARG B O 1
ATOM 4906 N N . VAL B 1 226 ? -0.374 -18.891 0.098 1 85.75 226 VAL B N 1
ATOM 4907 C CA . VAL B 1 226 ? -0.801 -19.781 -0.978 1 85.75 226 VAL B CA 1
ATOM 4908 C C . VAL B 1 226 ? -0.443 -19.156 -2.328 1 85.75 226 VAL B C 1
ATOM 4910 O O . VAL B 1 226 ? -0.74 -17.984 -2.584 1 85.75 226 VAL B O 1
ATOM 4913 N N . GLY B 1 227 ? 0.305 -19.922 -3.107 1 84.06 227 GLY B N 1
ATOM 4914 C CA . GLY B 1 227 ? 0.609 -19.5 -4.465 1 84.06 227 GLY B CA 1
ATOM 4915 C C . GLY B 1 227 ? 1.871 -18.672 -4.559 1 84.06 227 GLY B C 1
ATOM 4916 O O . GLY B 1 227 ? 2.309 -18.312 -5.656 1 84.06 227 GLY B O 1
ATOM 4917 N N . ALA B 1 228 ? 2.441 -18.312 -3.424 1 84.56 228 ALA B N 1
ATOM 4918 C CA . ALA B 1 228 ? 3.621 -17.453 -3.428 1 84.56 228 ALA B CA 1
ATOM 4919 C C . ALA B 1 228 ? 4.801 -18.141 -4.109 1 84.56 228 ALA B C 1
ATOM 4921 O O . ALA B 1 228 ? 5.496 -17.531 -4.926 1 84.56 228 ALA B O 1
ATOM 4922 N N . VAL B 1 229 ? 4.992 -19.375 -3.811 1 89.62 229 VAL B N 1
ATOM 4923 C CA . VAL B 1 229 ? 6.098 -20.141 -4.383 1 89.62 229 VAL B CA 1
ATOM 4924 C C . VAL B 1 229 ? 5.895 -20.297 -5.887 1 89.62 229 VAL B C 1
ATOM 4926 O O . VAL B 1 229 ? 6.828 -20.109 -6.668 1 89.62 229 VAL B O 1
ATOM 4929 N N . GLU B 1 230 ? 4.66 -20.547 -6.242 1 88.62 230 GLU B N 1
ATOM 4930 C CA . GLU B 1 230 ? 4.34 -20.75 -7.652 1 88.62 230 GLU B CA 1
ATOM 4931 C C . GLU B 1 230 ? 4.586 -19.484 -8.461 1 88.62 230 GLU B C 1
ATOM 4933 O O . GLU B 1 230 ? 5.055 -19.531 -9.602 1 88.62 230 GLU B O 1
ATOM 4938 N N . GLN B 1 231 ? 4.289 -18.422 -7.875 1 87.69 231 GLN B N 1
ATOM 4939 C CA . GLN B 1 231 ? 4.52 -17.156 -8.555 1 87.69 231 GLN B CA 1
ATOM 4940 C C . GLN B 1 231 ? 6.008 -16.938 -8.82 1 87.69 231 GLN B C 1
ATOM 4942 O O . GLN B 1 231 ? 6.402 -16.625 -9.953 1 87.69 231 GLN B O 1
ATOM 4947 N N . LEU B 1 232 ? 6.777 -17.141 -7.809 1 92.5 232 LEU B N 1
ATOM 4948 C CA . LEU B 1 232 ? 8.219 -16.953 -7.953 1 92.5 232 LEU B CA 1
ATOM 4949 C C . LEU B 1 232 ? 8.812 -17.984 -8.891 1 92.5 232 LEU B C 1
ATOM 4951 O O . LEU B 1 232 ? 9.734 -17.688 -9.656 1 92.5 232 LEU B O 1
ATOM 4955 N N . GLN B 1 233 ? 8.266 -19.125 -8.836 1 93.81 233 GLN B N 1
ATOM 4956 C CA . GLN B 1 233 ? 8.727 -20.203 -9.695 1 93.81 233 GLN B CA 1
ATOM 4957 C C . GLN B 1 233 ? 8.477 -19.891 -11.164 1 93.81 233 GLN B C 1
ATOM 4959 O O . GLN B 1 233 ? 9.289 -20.234 -12.031 1 93.81 233 GLN B O 1
ATOM 4964 N N . ALA B 1 234 ? 7.371 -19.281 -11.422 1 91.88 234 ALA B N 1
ATOM 4965 C CA . ALA B 1 234 ? 7.082 -18.891 -12.797 1 91.88 234 ALA B CA 1
ATOM 4966 C C . ALA B 1 234 ? 8.164 -17.953 -13.336 1 91.88 234 ALA B C 1
ATOM 4968 O O . ALA B 1 234 ? 8.648 -18.141 -14.453 1 91.88 234 ALA B O 1
ATOM 4969 N N . TYR B 1 235 ? 8.602 -17.031 -12.562 1 93.81 235 TYR B N 1
ATOM 4970 C CA . TYR B 1 235 ? 9.656 -16.109 -12.969 1 93.81 235 TYR B CA 1
ATOM 4971 C C . TYR B 1 235 ? 10.984 -16.828 -13.148 1 93.81 235 TYR B C 1
ATOM 4973 O O . TYR B 1 235 ? 11.672 -16.641 -14.156 1 93.81 235 TYR B O 1
ATOM 4981 N N . THR B 1 236 ? 11.336 -17.672 -12.18 1 96.69 236 THR B N 1
ATOM 4982 C CA . THR B 1 236 ? 12.633 -18.328 -12.211 1 96.69 236 THR B CA 1
ATOM 4983 C C . THR B 1 236 ? 12.711 -19.312 -13.367 1 96.69 236 THR B C 1
ATOM 4985 O O . THR B 1 236 ? 13.781 -19.516 -13.953 1 96.69 236 THR B O 1
ATOM 4988 N N . ASN B 1 237 ? 11.562 -19.906 -13.711 1 95.88 237 ASN B N 1
ATOM 4989 C CA . ASN B 1 237 ? 11.531 -20.812 -14.859 1 95.88 237 ASN B CA 1
ATOM 4990 C C . ASN B 1 237 ? 11.781 -20.062 -16.156 1 95.88 237 ASN B C 1
ATOM 4992 O O . ASN B 1 237 ? 12.562 -20.5 -17 1 95.88 237 ASN B O 1
ATOM 4996 N N . ILE B 1 238 ? 11.188 -18.953 -16.266 1 94.19 238 ILE B N 1
ATOM 4997 C CA . ILE B 1 238 ? 11.367 -18.141 -17.469 1 94.19 238 ILE B CA 1
ATOM 4998 C C . ILE B 1 238 ? 12.82 -17.703 -17.594 1 94.19 238 ILE B C 1
ATOM 5000 O O . ILE B 1 238 ? 13.398 -17.719 -18.672 1 94.19 238 ILE B O 1
ATOM 5004 N N . MET B 1 239 ? 13.469 -17.453 -16.484 1 96.12 239 MET B N 1
ATOM 5005 C CA . MET B 1 239 ? 14.82 -16.922 -16.484 1 96.12 239 MET B CA 1
ATOM 5006 C C . MET B 1 239 ? 15.852 -18.031 -16.344 1 96.12 239 MET B C 1
ATOM 5008 O O . MET B 1 239 ? 17.062 -17.781 -16.359 1 96.12 239 MET B O 1
ATOM 5012 N N . ARG B 1 240 ? 15.414 -19.234 -16.141 1 97.38 240 ARG B N 1
ATOM 5013 C CA . ARG B 1 240 ? 16.281 -20.391 -15.961 1 97.38 240 ARG B CA 1
ATOM 5014 C C . ARG B 1 240 ? 17.234 -20.172 -14.797 1 97.38 240 ARG B C 1
ATOM 5016 O O . ARG B 1 240 ? 18.453 -20.359 -14.938 1 97.38 240 ARG B O 1
ATOM 5023 N N . LEU B 1 241 ? 16.688 -19.812 -13.711 1 98.19 241 LEU B N 1
ATOM 5024 C CA . LEU B 1 241 ? 17.453 -19.594 -12.492 1 98.19 241 LEU B CA 1
ATOM 5025 C C . LEU B 1 241 ? 17.109 -20.625 -11.438 1 98.19 241 LEU B C 1
ATOM 5027 O O . LEU B 1 241 ? 15.961 -21.078 -11.344 1 98.19 241 LEU B O 1
ATOM 5031 N N . PRO B 1 242 ? 18.094 -21.016 -10.664 1 98.38 242 PRO B N 1
ATOM 5032 C CA . PRO B 1 242 ? 17.781 -21.938 -9.57 1 98.38 242 PRO B CA 1
ATOM 5033 C C . PRO B 1 242 ? 16.953 -21.297 -8.461 1 98.38 242 PRO B C 1
ATOM 5035 O O . PRO B 1 242 ? 17.172 -20.125 -8.117 1 98.38 242 PRO B O 1
ATOM 5038 N N . LEU B 1 243 ? 15.984 -22.062 -7.965 1 98.06 243 LEU B N 1
ATOM 5039 C CA . LEU B 1 243 ? 15.109 -21.641 -6.887 1 98.06 243 LEU B CA 1
ATOM 5040 C C . LEU B 1 243 ? 15.133 -22.625 -5.73 1 98.06 243 LEU B C 1
ATOM 5042 O O . LEU B 1 243 ? 14.969 -23.828 -5.938 1 98.06 243 LEU B O 1
ATOM 5046 N N . GLU B 1 244 ? 15.445 -22.109 -4.566 1 98.06 244 GLU B N 1
ATOM 5047 C CA . GLU B 1 244 ? 15.391 -22.906 -3.348 1 98.06 244 GLU B CA 1
ATOM 5048 C C . GLU B 1 244 ? 14.211 -22.484 -2.469 1 98.06 244 GLU B C 1
ATOM 5050 O O . GLU B 1 244 ? 14.039 -21.297 -2.184 1 98.06 244 GLU B O 1
ATOM 5055 N N . VAL B 1 245 ? 13.438 -23.469 -2.053 1 97.25 245 VAL B N 1
ATOM 5056 C CA . VAL B 1 245 ? 12.312 -23.219 -1.165 1 97.25 245 VAL B CA 1
ATOM 5057 C C . VAL B 1 245 ? 12.656 -23.672 0.252 1 97.25 245 VAL B C 1
ATOM 5059 O O . VAL B 1 245 ? 12.969 -24.828 0.479 1 97.25 245 VAL B O 1
ATOM 5062 N N . VAL B 1 246 ? 12.617 -22.734 1.182 1 97.31 246 VAL B N 1
ATOM 5063 C CA . VAL B 1 246 ? 12.984 -23.031 2.564 1 97.31 246 VAL B CA 1
ATOM 5064 C C . VAL B 1 246 ? 11.773 -22.844 3.471 1 97.31 246 VAL B C 1
ATOM 5066 O O . VAL B 1 246 ? 11.18 -21.766 3.502 1 97.31 246 VAL B O 1
ATOM 5069 N N . LYS B 1 247 ? 11.453 -23.797 4.305 1 94 247 LYS B N 1
ATOM 5070 C CA . LYS B 1 247 ? 10.234 -23.75 5.109 1 94 247 LYS B CA 1
ATOM 5071 C C . LYS B 1 247 ? 10.555 -23.5 6.582 1 94 247 LYS B C 1
ATOM 5073 O O . LYS B 1 247 ? 9.719 -23 7.328 1 94 247 LYS B O 1
ATOM 5078 N N . LYS B 1 248 ? 11.828 -23.875 6.934 1 95.56 248 LYS B N 1
ATOM 5079 C CA . LYS B 1 248 ? 12.242 -23.719 8.328 1 95.56 248 LYS B CA 1
ATOM 5080 C C . LYS B 1 248 ? 13.602 -23.031 8.422 1 95.56 248 LYS B C 1
ATOM 5082 O O . LYS B 1 248 ? 14.453 -23.203 7.547 1 95.56 248 LYS B O 1
ATOM 5087 N N . PRO B 1 249 ? 13.773 -22.375 9.523 1 96.5 249 PRO B N 1
ATOM 5088 C CA . PRO B 1 249 ? 15.031 -21.641 9.695 1 96.5 249 PRO B CA 1
ATOM 5089 C C . PRO B 1 249 ? 16.266 -22.531 9.578 1 96.5 249 PRO B C 1
ATOM 5091 O O . PRO B 1 249 ? 17.266 -22.141 8.977 1 96.5 249 PRO B O 1
ATOM 5094 N N . ASP B 1 250 ? 16.172 -23.766 9.984 1 96 250 ASP B N 1
ATOM 5095 C CA . ASP B 1 250 ? 17.312 -24.672 10.023 1 96 250 ASP B CA 1
ATOM 5096 C C . ASP B 1 250 ? 17.75 -25.078 8.609 1 96 250 ASP B C 1
ATOM 5098 O O . ASP B 1 250 ? 18.875 -25.5 8.398 1 96 250 ASP B O 1
ATOM 5102 N N . ASP B 1 251 ? 16.922 -24.891 7.656 1 97.12 251 ASP B N 1
ATOM 5103 C CA . ASP B 1 251 ? 17.188 -25.344 6.293 1 97.12 251 ASP B CA 1
ATOM 5104 C C . ASP B 1 251 ? 17.812 -24.234 5.453 1 97.12 251 ASP B C 1
ATOM 5106 O O . ASP B 1 251 ? 18.25 -24.484 4.324 1 97.12 251 ASP B O 1
ATOM 5110 N N . LEU B 1 252 ? 17.906 -23.016 5.996 1 97.94 252 LEU B N 1
ATOM 5111 C CA . LEU B 1 252 ? 18.359 -21.891 5.207 1 97.94 252 LEU B CA 1
ATOM 5112 C C . LEU B 1 252 ? 19.844 -22.031 4.855 1 97.94 252 LEU B C 1
ATOM 5114 O O . LEU B 1 252 ? 20.234 -21.797 3.715 1 97.94 252 LEU B O 1
ATOM 5118 N N . ALA B 1 253 ? 20.641 -22.469 5.789 1 97.31 253 ALA B N 1
ATOM 5119 C CA . ALA B 1 253 ? 22.078 -22.625 5.566 1 97.31 253 ALA B CA 1
ATOM 5120 C C . ALA B 1 253 ? 22.359 -23.609 4.43 1 97.31 253 ALA B C 1
ATOM 5122 O O . ALA B 1 253 ? 23.188 -23.328 3.561 1 97.31 253 ALA B O 1
ATOM 5123 N N . GLU B 1 254 ? 21.672 -24.703 4.461 1 97.75 254 GLU B N 1
ATOM 5124 C CA . GLU B 1 254 ? 21.844 -25.719 3.424 1 97.75 254 GLU B CA 1
ATOM 5125 C C . GLU B 1 254 ? 21.422 -25.188 2.057 1 97.75 254 GLU B C 1
ATOM 5127 O O . GLU B 1 254 ? 22.078 -25.469 1.048 1 97.75 254 GLU B O 1
ATOM 5132 N N . ALA B 1 255 ? 20.328 -24.5 2.02 1 98.06 255 ALA B N 1
ATOM 5133 C CA . ALA B 1 255 ? 19.844 -23.906 0.769 1 98.06 255 ALA B CA 1
ATOM 5134 C C . ALA B 1 255 ? 20.875 -22.938 0.186 1 98.06 255 ALA B C 1
ATOM 5136 O O . ALA B 1 255 ? 21.125 -22.953 -1.022 1 98.06 255 ALA B O 1
ATOM 5137 N N . LEU B 1 256 ? 21.484 -22.156 1.038 1 98 256 LEU B N 1
ATOM 5138 C CA . LEU B 1 256 ? 22.5 -21.203 0.593 1 98 256 LEU B CA 1
ATOM 5139 C C . LEU B 1 256 ? 23.75 -21.922 0.119 1 98 256 LEU B C 1
ATOM 5141 O O . LEU B 1 256 ? 24.422 -21.469 -0.812 1 98 256 LEU B O 1
ATOM 5145 N N . LEU B 1 257 ? 24.062 -23.031 0.712 1 97.06 257 LEU B N 1
ATOM 5146 C CA . LEU B 1 257 ? 25.219 -23.844 0.295 1 97.06 257 LEU B CA 1
ATOM 5147 C C . LEU B 1 257 ? 25 -24.422 -1.101 1 97.06 257 LEU B C 1
ATOM 5149 O O . LEU B 1 257 ? 25.938 -24.5 -1.896 1 97.06 257 LEU B O 1
ATOM 5153 N N . ARG B 1 258 ? 23.797 -24.797 -1.368 1 97.94 258 ARG B N 1
ATOM 5154 C CA . ARG B 1 258 ? 23.469 -25.328 -2.688 1 97.94 258 ARG B CA 1
ATOM 5155 C C . ARG B 1 258 ? 23.625 -24.266 -3.764 1 97.94 258 ARG B C 1
ATOM 5157 O O . ARG B 1 258 ? 23.797 -24.578 -4.941 1 97.94 258 ARG B O 1
ATOM 5164 N N . LEU B 1 259 ? 23.531 -23 -3.295 1 97.88 259 LEU B N 1
ATOM 5165 C CA . LEU B 1 259 ? 23.672 -21.891 -4.23 1 97.88 259 LEU B CA 1
ATOM 5166 C C . LEU B 1 259 ? 25.047 -21.25 -4.121 1 97.88 259 LEU B C 1
ATOM 5168 O O . LEU B 1 259 ? 25.234 -20.078 -4.492 1 97.88 259 LEU B O 1
ATOM 5172 N N . LYS B 1 260 ? 26.031 -21.938 -3.648 1 94.94 260 LYS B N 1
ATOM 5173 C CA . LYS B 1 260 ? 27.359 -21.406 -3.336 1 94.94 260 LYS B CA 1
ATOM 5174 C C . LYS B 1 260 ? 28.062 -20.906 -4.598 1 94.94 260 LYS B C 1
ATOM 5176 O O . LYS B 1 260 ? 28.906 -20.016 -4.527 1 94.94 260 LYS B O 1
ATOM 5181 N N . ASP B 1 261 ? 27.656 -21.375 -5.746 1 95.75 261 ASP B N 1
ATOM 5182 C CA . ASP B 1 261 ? 28.328 -21.016 -6.996 1 95.75 261 ASP B CA 1
ATOM 5183 C C . ASP B 1 261 ? 27.703 -19.766 -7.613 1 95.75 261 ASP B C 1
ATOM 5185 O O . ASP B 1 261 ? 28.203 -19.266 -8.625 1 95.75 261 ASP B O 1
ATOM 5189 N N . CYS B 1 262 ? 26.703 -19.219 -7.004 1 97.19 262 CYS B N 1
ATOM 5190 C CA . CYS B 1 262 ? 26.047 -18.016 -7.512 1 97.19 262 CYS B CA 1
ATOM 5191 C C . CYS B 1 262 ? 26.766 -16.766 -7.043 1 97.19 262 CYS B C 1
ATOM 5193 O O . CYS B 1 262 ? 27.25 -16.703 -5.91 1 97.19 262 CYS B O 1
ATOM 5195 N N . ASN B 1 263 ? 26.828 -15.789 -7.953 1 97.19 263 ASN B N 1
ATOM 5196 C CA . ASN B 1 263 ? 27.375 -14.477 -7.605 1 97.19 263 ASN B CA 1
ATOM 5197 C C . ASN B 1 263 ? 26.391 -13.672 -6.762 1 97.19 263 ASN B C 1
ATOM 5199 O O . ASN B 1 263 ? 26.797 -13.008 -5.801 1 97.19 263 ASN B O 1
ATOM 5203 N N . TYR B 1 264 ? 25.188 -13.734 -7.199 1 97.75 264 TYR B N 1
ATOM 5204 C CA . TYR B 1 264 ? 24.109 -13.055 -6.492 1 97.75 264 TYR B CA 1
ATOM 5205 C C . TYR B 1 264 ? 23.078 -14.055 -5.984 1 97.75 264 TYR B C 1
ATOM 5207 O O . TYR B 1 264 ? 22.688 -14.977 -6.703 1 97.75 264 TYR B O 1
ATOM 5215 N N . ILE B 1 265 ? 22.734 -13.891 -4.727 1 98.56 265 ILE B N 1
ATOM 5216 C CA . ILE B 1 265 ? 21.641 -14.672 -4.145 1 98.56 265 ILE B CA 1
ATOM 5217 C C . ILE B 1 265 ? 20.594 -13.727 -3.543 1 98.56 265 ILE B C 1
ATOM 5219 O O . ILE B 1 265 ? 20.922 -12.875 -2.717 1 98.56 265 ILE B O 1
ATOM 5223 N N . PHE B 1 266 ? 19.375 -13.883 -3.992 1 98.69 266 PHE B N 1
ATOM 5224 C CA . PHE B 1 266 ? 18.281 -13.086 -3.463 1 98.69 266 PHE B CA 1
ATOM 5225 C C . PHE B 1 266 ? 17.375 -13.938 -2.574 1 98.69 266 PHE B C 1
ATOM 5227 O O . PHE B 1 266 ? 16.969 -15.031 -2.961 1 98.69 266 PHE B O 1
ATOM 5234 N N . ILE B 1 267 ? 17.078 -13.398 -1.429 1 98.5 267 ILE B N 1
ATOM 5235 C CA . ILE B 1 267 ? 16.203 -14.078 -0.48 1 98.5 267 ILE B CA 1
ATOM 5236 C C . ILE B 1 267 ? 14.883 -13.336 -0.371 1 98.5 267 ILE B C 1
ATOM 5238 O O . ILE B 1 267 ? 14.844 -12.195 0.099 1 98.5 267 ILE B O 1
ATOM 5242 N N . ASP B 1 268 ? 13.82 -14.008 -0.747 1 97.81 268 ASP B N 1
ATOM 5243 C CA . ASP B 1 268 ? 12.461 -13.477 -0.646 1 97.81 268 ASP B CA 1
ATOM 5244 C C . ASP B 1 268 ? 11.805 -13.898 0.667 1 97.81 268 ASP B C 1
ATOM 5246 O O . ASP B 1 268 ? 11.766 -15.086 0.995 1 97.81 268 ASP B O 1
ATOM 5250 N N . THR B 1 269 ? 11.336 -12.953 1.37 1 97.38 269 THR B N 1
ATOM 5251 C CA . THR B 1 269 ? 10.672 -13.266 2.631 1 97.38 269 THR B CA 1
ATOM 5252 C C . THR B 1 269 ? 9.172 -13 2.529 1 97.38 269 THR B C 1
ATOM 5254 O O . THR B 1 269 ? 8.727 -12.273 1.64 1 97.38 269 THR B O 1
ATOM 5257 N N . ALA B 1 270 ? 8.484 -13.609 3.445 1 94.06 270 ALA B N 1
ATOM 5258 C CA . ALA B 1 270 ? 7.055 -13.328 3.535 1 94.06 270 ALA B CA 1
ATOM 5259 C C . ALA B 1 270 ? 6.805 -11.922 4.07 1 94.06 270 ALA B C 1
ATOM 5261 O O . ALA B 1 270 ? 7.469 -11.477 5.008 1 94.06 270 ALA B O 1
ATOM 5262 N N . GLY B 1 271 ? 5.891 -11.266 3.395 1 93.62 271 GLY B N 1
ATOM 5263 C CA . GLY B 1 271 ? 5.473 -9.977 3.934 1 93.62 271 GLY B CA 1
ATOM 5264 C C . GLY B 1 271 ? 4.512 -10.109 5.102 1 93.62 271 GLY B C 1
ATOM 5265 O O . GLY B 1 271 ? 3.664 -11 5.117 1 93.62 271 GLY B O 1
ATOM 5266 N N . SER B 1 272 ? 4.629 -9.188 6.059 1 93.94 272 SER B N 1
ATOM 5267 C CA . SER B 1 272 ? 3.713 -9.18 7.195 1 93.94 272 SER B CA 1
ATOM 5268 C C . SER B 1 272 ? 3.447 -7.766 7.688 1 93.94 272 SER B C 1
ATOM 5270 O O . SER B 1 272 ? 4.23 -6.852 7.418 1 93.94 272 SER B O 1
ATOM 5272 N N . SER B 1 273 ? 2.33 -7.695 8.391 1 95.06 273 SER B N 1
ATOM 5273 C CA . SER B 1 273 ? 2.045 -6.434 9.07 1 95.06 273 SER B CA 1
ATOM 5274 C C . SER B 1 273 ? 3.184 -6.043 10.008 1 95.06 273 SER B C 1
ATOM 5276 O O . SER B 1 273 ? 3.773 -6.898 10.672 1 95.06 273 SER B O 1
ATOM 5278 N N . GLN B 1 274 ? 3.463 -4.742 10.047 1 96.38 274 GLN B N 1
ATOM 5279 C CA . GLN B 1 274 ? 4.492 -4.242 10.953 1 96.38 274 GLN B CA 1
ATOM 5280 C C . GLN B 1 274 ? 4.117 -4.504 12.406 1 96.38 274 GLN B C 1
ATOM 5282 O O . GLN B 1 274 ? 4.969 -4.414 13.297 1 96.38 274 GLN B O 1
ATOM 5287 N N . TYR B 1 275 ? 2.906 -4.848 12.625 1 95.12 275 TYR B N 1
ATOM 5288 C CA . TYR B 1 275 ? 2.465 -5.074 14 1 95.12 275 TYR B CA 1
ATOM 5289 C C . TYR B 1 275 ? 2.422 -6.562 14.32 1 95.12 275 TYR B C 1
ATOM 5291 O O . TYR B 1 275 ? 2.141 -6.953 15.453 1 95.12 275 TYR B O 1
ATOM 5299 N N . ASP B 1 276 ? 2.654 -7.375 13.359 1 94.06 276 ASP B N 1
ATOM 5300 C CA . ASP B 1 276 ? 2.807 -8.812 13.586 1 94.06 276 ASP B CA 1
ATOM 5301 C C . ASP B 1 276 ? 4.246 -9.156 13.969 1 94.06 276 ASP B C 1
ATOM 5303 O O . ASP B 1 276 ? 4.992 -9.703 13.156 1 94.06 276 ASP B O 1
ATOM 5307 N N . ILE B 1 277 ? 4.566 -8.992 15.164 1 95.25 277 ILE B N 1
ATOM 5308 C CA . ILE B 1 277 ? 5.934 -9.086 15.656 1 95.25 277 ILE B CA 1
ATOM 5309 C C . ILE B 1 277 ? 6.422 -10.531 15.547 1 95.25 277 ILE B C 1
ATOM 5311 O O . ILE B 1 277 ? 7.598 -10.773 15.266 1 95.25 277 ILE B O 1
ATOM 5315 N N . ASP B 1 278 ? 5.559 -11.477 15.695 1 95.12 278 ASP B N 1
ATOM 5316 C CA . ASP B 1 278 ? 5.934 -12.883 15.625 1 95.12 278 ASP B CA 1
ATOM 5317 C C . ASP B 1 278 ? 6.465 -13.242 14.234 1 95.12 278 ASP B C 1
ATOM 5319 O O . ASP B 1 278 ? 7.453 -13.969 14.117 1 95.12 278 ASP B O 1
ATOM 5323 N N . LYS B 1 279 ? 5.863 -12.781 13.258 1 94.5 279 LYS B N 1
ATOM 5324 C CA . LYS B 1 279 ? 6.301 -13.07 11.891 1 94.5 279 LYS B CA 1
ATOM 5325 C C . LYS B 1 279 ? 7.629 -12.383 11.586 1 94.5 279 LYS B C 1
ATOM 5327 O O . LYS B 1 279 ? 8.469 -12.945 10.875 1 94.5 279 LYS B O 1
ATOM 5332 N N . ILE B 1 280 ? 7.789 -11.188 12.102 1 96.56 280 ILE B N 1
ATOM 5333 C CA . ILE B 1 280 ? 9.047 -10.484 11.914 1 96.56 280 ILE B CA 1
ATOM 5334 C C . ILE B 1 280 ? 10.164 -11.211 12.656 1 96.56 280 ILE B C 1
ATOM 5336 O O . ILE B 1 280 ? 11.266 -11.383 12.125 1 96.56 280 ILE B O 1
ATOM 5340 N N . GLU B 1 281 ? 9.852 -11.734 13.82 1 96.75 281 GLU B N 1
ATOM 5341 C CA . GLU B 1 281 ? 10.82 -12.484 14.609 1 96.75 281 GLU B CA 1
ATOM 5342 C C . GLU B 1 281 ? 11.211 -13.789 13.914 1 96.75 281 GLU B C 1
ATOM 5344 O O . GLU B 1 281 ? 12.352 -14.234 14.023 1 96.75 281 GLU B O 1
ATOM 5349 N N . LEU B 1 282 ? 10.273 -14.328 13.227 1 96.5 282 LEU B N 1
ATOM 5350 C CA . LEU B 1 282 ? 10.586 -15.531 12.469 1 96.5 282 LEU B CA 1
ATOM 5351 C C . LEU B 1 282 ? 11.672 -15.266 11.43 1 96.5 282 LEU B C 1
ATOM 5353 O O . LEU B 1 282 ? 12.57 -16.094 11.234 1 96.5 282 LEU B O 1
ATOM 5357 N N . ILE B 1 283 ? 11.594 -14.141 10.758 1 96.94 283 ILE B N 1
ATOM 5358 C CA . ILE B 1 283 ? 12.641 -13.758 9.812 1 96.94 283 ILE B CA 1
ATOM 5359 C C . ILE B 1 283 ? 13.969 -13.602 10.539 1 96.94 283 ILE B C 1
ATOM 5361 O O . ILE B 1 283 ? 15.016 -14 10.023 1 96.94 283 ILE B O 1
ATOM 5365 N N . ASN B 1 284 ? 13.875 -13.031 11.688 1 96.69 284 ASN B N 1
ATOM 5366 C CA . ASN B 1 284 ? 15.07 -12.898 12.516 1 96.69 284 ASN B CA 1
ATOM 5367 C C . ASN B 1 284 ? 15.656 -14.258 12.875 1 96.69 284 ASN B C 1
ATOM 5369 O O . ASN B 1 284 ? 16.875 -14.406 12.938 1 96.69 284 ASN B O 1
ATOM 5373 N N . ASP B 1 285 ? 14.828 -15.227 13.102 1 97.12 285 ASP B N 1
ATOM 5374 C CA . ASP B 1 285 ? 15.281 -16.594 13.391 1 97.12 285 ASP B CA 1
ATOM 5375 C C . ASP B 1 285 ? 16.047 -17.172 12.203 1 97.12 285 ASP B C 1
ATOM 5377 O O . ASP B 1 285 ? 17.062 -17.844 12.383 1 97.12 285 ASP B O 1
ATOM 5381 N N . TYR B 1 286 ? 15.523 -16.938 11.016 1 97.25 286 TYR B N 1
ATOM 5382 C CA . TYR B 1 286 ? 16.25 -17.375 9.82 1 97.25 286 TYR B CA 1
ATOM 5383 C C . TYR B 1 286 ? 17.641 -16.75 9.766 1 97.25 286 TYR B C 1
ATOM 5385 O O . TYR B 1 286 ? 18.625 -17.438 9.5 1 97.25 286 TYR B O 1
ATOM 5393 N N . GLN B 1 287 ? 17.703 -15.477 10.008 1 95.75 287 GLN B N 1
ATOM 5394 C CA . GLN B 1 287 ? 18.953 -14.734 9.938 1 95.75 287 GLN B CA 1
ATOM 5395 C C . GLN B 1 287 ? 19.984 -15.273 10.938 1 95.75 287 GLN B C 1
ATOM 5397 O O . GLN B 1 287 ? 21.172 -15.375 10.633 1 95.75 287 GLN B O 1
ATOM 5402 N N . LYS B 1 288 ? 19.516 -15.594 12.133 1 95.94 288 LYS B N 1
ATOM 5403 C CA . LYS B 1 288 ? 20.406 -16.062 13.195 1 95.94 288 LYS B CA 1
ATOM 5404 C C . LYS B 1 288 ? 21.078 -17.375 12.797 1 95.94 288 LYS B C 1
ATOM 5406 O O . LYS B 1 288 ? 22.203 -17.656 13.219 1 95.94 288 LYS B O 1
ATOM 5411 N N . LYS B 1 289 ? 20.422 -18.141 11.977 1 96.25 289 LYS B N 1
ATOM 5412 C CA . LYS B 1 289 ? 20.969 -19.422 11.547 1 96.25 289 LYS B CA 1
ATOM 5413 C C . LYS B 1 289 ? 22.141 -19.234 10.586 1 96.25 289 LYS B C 1
ATOM 5415 O O . LYS B 1 289 ? 22.953 -20.141 10.391 1 96.25 289 LYS B O 1
ATOM 5420 N N . VAL B 1 290 ? 22.203 -18.047 10.008 1 96.44 290 VAL B N 1
ATOM 5421 C CA . VAL B 1 290 ? 23.25 -17.766 9.023 1 96.44 290 VAL B CA 1
ATOM 5422 C C . VAL B 1 290 ? 23.953 -16.453 9.367 1 96.44 290 VAL B C 1
ATOM 5424 O O . VAL B 1 290 ? 24.281 -15.68 8.469 1 96.44 290 VAL B O 1
ATOM 5427 N N . GLU B 1 291 ? 24.078 -16.156 10.586 1 92.94 291 GLU B N 1
ATOM 5428 C CA . GLU B 1 291 ? 24.594 -14.875 11.078 1 92.94 291 GLU B CA 1
ATOM 5429 C C . GLU B 1 291 ? 26.016 -14.633 10.609 1 92.94 291 GLU B C 1
ATOM 5431 O O . GLU B 1 291 ? 26.453 -13.484 10.5 1 92.94 291 GLU B O 1
ATOM 5436 N N . GLU B 1 292 ? 26.719 -15.633 10.234 1 93.25 292 GLU B N 1
ATOM 5437 C CA . GLU B 1 292 ? 28.109 -15.516 9.812 1 93.25 292 GLU B CA 1
ATOM 5438 C C . GLU B 1 292 ? 28.219 -15.016 8.375 1 93.25 292 GLU B C 1
ATOM 5440 O O . GLU B 1 292 ? 29.281 -14.547 7.957 1 93.25 292 GLU B O 1
ATOM 5445 N N . LEU B 1 293 ? 27.172 -15.125 7.637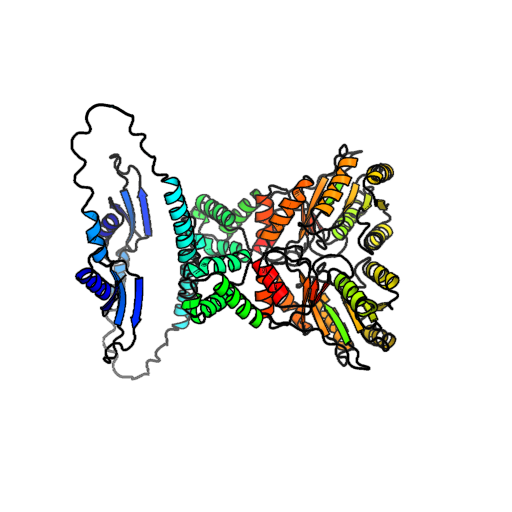 1 94.44 293 LEU B N 1
ATOM 5446 C CA . LEU B 1 293 ? 27.172 -14.688 6.246 1 94.44 293 LEU B CA 1
ATOM 5447 C C . LEU B 1 293 ? 26.797 -13.211 6.145 1 94.44 293 LEU B C 1
ATOM 5449 O O . LEU B 1 293 ? 25.938 -12.727 6.879 1 94.44 293 LEU B O 1
ATOM 5453 N N . PRO B 1 294 ? 27.469 -12.516 5.32 1 94.31 294 PRO B N 1
ATOM 5454 C CA . PRO B 1 294 ? 27.141 -11.094 5.137 1 94.31 294 PRO B CA 1
ATOM 5455 C C . PRO B 1 294 ? 25.891 -10.875 4.297 1 94.31 294 PRO B C 1
ATOM 5457 O O . PRO B 1 294 ? 25.984 -10.516 3.117 1 94.31 294 PRO B O 1
ATOM 5460 N N . ILE B 1 295 ? 24.797 -10.992 4.898 1 97.06 295 ILE B N 1
ATOM 5461 C CA . ILE B 1 295 ? 23.531 -10.797 4.203 1 97.06 295 ILE B CA 1
ATOM 5462 C C . ILE B 1 295 ? 23.094 -9.344 4.309 1 97.06 295 ILE B C 1
ATOM 5464 O O . ILE B 1 295 ? 23 -8.797 5.41 1 97.06 295 ILE B O 1
ATOM 5468 N N . GLU B 1 296 ? 22.922 -8.734 3.191 1 97.31 296 GLU B N 1
ATOM 5469 C CA . GLU B 1 296 ? 22.375 -7.375 3.154 1 97.31 296 GLU B CA 1
ATOM 5470 C C . GLU B 1 296 ? 20.859 -7.379 3.279 1 97.31 296 GLU B C 1
ATOM 5472 O O . GLU B 1 296 ? 20.172 -8.047 2.508 1 97.31 296 GLU B O 1
ATOM 5477 N N . LYS B 1 297 ? 20.375 -6.684 4.238 1 98.25 297 LYS B N 1
ATOM 5478 C CA . LYS B 1 297 ? 18.938 -6.598 4.469 1 98.25 297 LYS B CA 1
ATOM 5479 C C . LYS B 1 297 ? 18.375 -5.301 3.902 1 98.25 297 LYS B C 1
ATOM 5481 O O . LYS B 1 297 ? 18.766 -4.211 4.328 1 98.25 297 LYS B O 1
ATOM 5486 N N . ILE B 1 298 ? 17.422 -5.477 2.996 1 98.56 298 ILE B N 1
ATOM 5487 C CA . ILE B 1 298 ? 16.812 -4.316 2.363 1 98.56 298 ILE B CA 1
ATOM 5488 C C . ILE B 1 298 ? 15.328 -4.258 2.723 1 98.56 298 ILE B C 1
ATOM 5490 O O . ILE B 1 298 ? 14.594 -5.223 2.502 1 98.56 298 ILE B O 1
ATOM 5494 N N . LEU B 1 299 ? 14.93 -3.166 3.311 1 98.81 299 LEU B N 1
ATOM 5495 C CA . LEU B 1 299 ? 13.523 -2.92 3.604 1 98.81 299 LEU B CA 1
ATOM 5496 C C . LEU B 1 299 ? 12.812 -2.32 2.393 1 98.81 299 LEU B C 1
ATOM 5498 O O . LEU B 1 299 ? 13.188 -1.249 1.915 1 98.81 299 LEU B O 1
ATOM 5502 N N . VAL B 1 300 ? 11.82 -3.066 1.915 1 98.75 300 VAL B N 1
ATOM 5503 C CA . VAL B 1 300 ? 11.062 -2.627 0.751 1 98.75 300 VAL B CA 1
ATOM 5504 C C . VAL B 1 300 ? 9.805 -1.889 1.206 1 98.75 300 VAL B C 1
ATOM 5506 O O . VAL B 1 300 ? 9.008 -2.426 1.978 1 98.75 300 VAL B O 1
ATOM 5509 N N . LEU B 1 301 ? 9.617 -0.65 0.661 1 98.25 301 LEU B N 1
ATOM 5510 C CA . LEU B 1 301 ? 8.508 0.2 1.077 1 98.25 301 LEU B CA 1
ATOM 5511 C C . LEU B 1 301 ? 7.809 0.813 -0.132 1 98.25 301 LEU B C 1
ATOM 5513 O O . LEU B 1 301 ? 8.469 1.223 -1.092 1 98.25 301 LEU B O 1
ATOM 5517 N N . PRO B 1 302 ? 6.48 0.814 -0.059 1 97.44 302 PRO B N 1
ATOM 5518 C CA . PRO B 1 302 ? 5.766 1.509 -1.134 1 97.44 302 PRO B CA 1
ATOM 5519 C C . PRO B 1 302 ? 5.785 3.027 -0.97 1 97.44 302 PRO B C 1
ATOM 5521 O O . PRO B 1 302 ? 5.734 3.531 0.155 1 97.44 302 PRO B O 1
ATOM 5524 N N . ALA B 1 303 ? 5.766 3.729 -2.027 1 96.56 303 ALA B N 1
ATOM 5525 C CA . ALA B 1 303 ? 5.914 5.18 -2.021 1 96.56 303 ALA B CA 1
ATOM 5526 C C . ALA B 1 303 ? 4.609 5.863 -1.613 1 96.56 303 ALA B C 1
ATOM 5528 O O . ALA B 1 303 ? 4.609 7.039 -1.235 1 96.56 303 ALA B O 1
ATOM 5529 N N . ASN B 1 304 ? 3.541 5.16 -1.654 1 95.81 304 ASN B N 1
ATOM 5530 C CA . ASN B 1 304 ? 2.244 5.809 -1.485 1 95.81 304 ASN B CA 1
ATOM 5531 C C . ASN B 1 304 ? 1.684 5.586 -0.084 1 95.81 304 ASN B C 1
ATOM 5533 O O . ASN B 1 304 ? 0.534 5.934 0.192 1 95.81 304 ASN B O 1
ATOM 5537 N N . VAL B 1 305 ? 2.432 5.043 0.788 1 95.88 305 VAL B N 1
ATOM 5538 C CA . VAL B 1 305 ? 2.012 4.77 2.158 1 95.88 305 VAL B CA 1
ATOM 5539 C C . VAL B 1 305 ? 2.184 6.023 3.014 1 95.88 305 VAL B C 1
ATOM 5541 O O . VAL B 1 305 ? 3.09 6.824 2.775 1 95.88 305 VAL B O 1
ATOM 5544 N N . LYS B 1 306 ? 1.343 6.172 4.004 1 93.06 306 LYS B N 1
ATOM 5545 C CA . LYS B 1 306 ? 1.396 7.301 4.926 1 93.06 306 LYS B CA 1
ATOM 5546 C C . LYS B 1 306 ? 2.736 7.352 5.652 1 93.06 306 LYS B C 1
ATOM 5548 O O . LYS B 1 306 ? 3.297 6.312 6.008 1 93.06 306 LYS B O 1
ATOM 5553 N N . HIS B 1 307 ? 3.148 8.586 5.945 1 91.19 307 HIS B N 1
ATOM 5554 C CA . HIS B 1 307 ? 4.43 8.789 6.609 1 91.19 307 HIS B CA 1
ATOM 5555 C C . HIS B 1 307 ? 4.449 8.125 7.98 1 91.19 307 HIS B C 1
ATOM 5557 O O . HIS B 1 307 ? 5.441 7.492 8.352 1 91.19 307 HIS B O 1
ATOM 5563 N N . SER B 1 308 ? 3.398 8.266 8.711 1 90.75 308 SER B N 1
ATOM 5564 C CA . SER B 1 308 ? 3.324 7.676 10.039 1 90.75 308 SER B CA 1
ATOM 5565 C C . SER B 1 308 ? 3.453 6.156 9.984 1 90.75 308 SER B C 1
ATOM 5567 O O . SER B 1 308 ? 4.125 5.555 10.82 1 90.75 308 SER B O 1
ATOM 5569 N N . ASP B 1 309 ? 2.844 5.586 9.016 1 95.5 309 ASP B N 1
ATOM 5570 C CA . ASP B 1 309 ? 2.916 4.133 8.867 1 95.5 309 ASP B CA 1
ATOM 5571 C C . ASP B 1 309 ? 4.312 3.695 8.43 1 95.5 309 ASP B C 1
ATOM 5573 O O . ASP B 1 309 ? 4.805 2.65 8.867 1 95.5 309 ASP B O 1
ATOM 5577 N N . LEU B 1 310 ? 4.965 4.512 7.598 1 96.44 310 LEU B N 1
ATOM 5578 C CA . LEU B 1 310 ? 6.336 4.207 7.195 1 96.44 310 LEU B CA 1
ATOM 5579 C C . LEU B 1 310 ? 7.254 4.145 8.414 1 96.44 310 LEU B C 1
ATOM 5581 O O . LEU B 1 310 ? 8.078 3.232 8.523 1 96.44 310 LEU B O 1
ATOM 5585 N N . LEU B 1 311 ? 7.102 5.082 9.266 1 94.75 311 LEU B N 1
ATOM 5586 C CA . LEU B 1 311 ? 7.938 5.137 10.461 1 94.75 311 LEU B CA 1
ATOM 5587 C C . LEU B 1 311 ? 7.691 3.928 11.352 1 94.75 311 LEU B C 1
ATOM 5589 O O . LEU B 1 311 ? 8.633 3.355 11.906 1 94.75 311 LEU B O 1
ATOM 5593 N N . GLU B 1 312 ? 6.441 3.555 11.453 1 96.31 312 GLU B N 1
ATOM 5594 C CA . GLU B 1 312 ? 6.105 2.385 12.258 1 96.31 312 GLU B CA 1
ATOM 5595 C C . GLU B 1 312 ? 6.668 1.107 11.633 1 96.31 312 GLU B C 1
ATOM 5597 O O . GLU B 1 312 ? 7.125 0.212 12.352 1 96.31 312 GLU B O 1
ATOM 5602 N N . ILE B 1 313 ? 6.582 0.999 10.344 1 98.12 313 ILE B N 1
ATOM 5603 C CA . ILE B 1 313 ? 7.164 -0.144 9.648 1 98.12 313 ILE B CA 1
ATOM 5604 C C . ILE B 1 313 ? 8.656 -0.226 9.953 1 98.12 313 ILE B C 1
ATOM 5606 O O . ILE B 1 313 ? 9.156 -1.274 10.375 1 98.12 313 ILE B O 1
ATOM 5610 N N . TYR B 1 314 ? 9.359 0.909 9.805 1 98.06 314 TYR B N 1
ATOM 5611 C CA . TYR B 1 314 ? 10.797 0.922 10.055 1 98.06 314 TYR B CA 1
ATOM 5612 C C . TYR B 1 314 ? 11.102 0.545 11.5 1 98.06 314 TYR B C 1
ATOM 5614 O O . TYR B 1 314 ? 12 -0.257 11.758 1 98.06 314 TYR B O 1
ATOM 5622 N N . LYS B 1 315 ? 10.383 1.11 12.359 1 97.44 315 LYS B N 1
ATOM 5623 C CA . LYS B 1 315 ? 10.602 0.856 13.781 1 97.44 315 LYS B CA 1
ATOM 5624 C C . LYS B 1 315 ? 10.5 -0.634 14.094 1 97.44 315 LYS B C 1
ATOM 5626 O O . LYS B 1 315 ? 11.398 -1.205 14.719 1 97.44 315 LYS B O 1
ATOM 5631 N N . ASN B 1 316 ? 9.492 -1.271 13.648 1 97.06 316 ASN B N 1
ATOM 5632 C CA . ASN B 1 316 ? 9.25 -2.662 14.016 1 97.06 316 ASN B CA 1
ATOM 5633 C C . ASN B 1 316 ? 10.133 -3.617 13.219 1 97.06 316 ASN B C 1
ATOM 5635 O O . ASN B 1 316 ? 10.531 -4.672 13.719 1 97.06 316 ASN B O 1
ATOM 5639 N N . TYR B 1 317 ? 10.492 -3.279 11.992 1 98 317 TYR B N 1
ATOM 5640 C CA . TYR B 1 317 ? 11.359 -4.117 11.172 1 98 317 TYR B CA 1
ATOM 5641 C C . TYR B 1 317 ? 12.828 -3.895 11.531 1 98 317 TYR B C 1
ATOM 5643 O O . TYR B 1 317 ? 13.695 -4.648 11.094 1 98 317 TYR B O 1
ATOM 5651 N N . SER B 1 318 ? 13.148 -2.885 12.289 1 96.25 318 SER B N 1
ATOM 5652 C CA . SER B 1 318 ? 14.531 -2.541 12.633 1 96.25 318 SER B CA 1
ATOM 5653 C C . SER B 1 318 ? 15.195 -3.66 13.43 1 96.25 318 SER B C 1
ATOM 5655 O O . SER B 1 318 ? 16.422 -3.73 13.492 1 96.25 318 SER B O 1
ATOM 5657 N N . ILE B 1 319 ? 14.414 -4.551 14.016 1 95.69 319 ILE B N 1
ATOM 5658 C CA . ILE B 1 319 ? 14.953 -5.691 14.75 1 95.69 319 ILE B CA 1
ATOM 5659 C C . ILE B 1 319 ? 15.789 -6.559 13.812 1 95.69 319 ILE B C 1
ATOM 5661 O O . ILE B 1 319 ? 16.656 -7.316 14.258 1 95.69 319 ILE B O 1
ATOM 5665 N N . LEU B 1 320 ? 15.594 -6.438 12.5 1 97.19 320 LEU B N 1
ATOM 5666 C CA . LEU B 1 320 ? 16.312 -7.234 11.508 1 97.19 320 LEU B CA 1
ATOM 5667 C C . LEU B 1 320 ? 17.609 -6.559 11.102 1 97.19 320 LEU B C 1
ATOM 5669 O O . LEU B 1 320 ? 18.312 -7.039 10.211 1 97.19 320 LEU B O 1
ATOM 5673 N N . ASP B 1 321 ? 17.938 -5.418 11.664 1 96.5 321 ASP B N 1
ATOM 5674 C CA . ASP B 1 321 ? 19.141 -4.656 11.336 1 96.5 321 ASP B CA 1
ATOM 5675 C C . ASP B 1 321 ? 19.156 -4.277 9.852 1 96.5 321 ASP B C 1
ATOM 5677 O O . ASP B 1 321 ? 20.094 -4.641 9.125 1 96.5 321 ASP B O 1
ATOM 5681 N N . ILE B 1 322 ? 18.266 -3.477 9.5 1 98.06 322 ILE B N 1
ATOM 5682 C CA . ILE B 1 322 ? 18.062 -3.049 8.117 1 98.06 322 ILE B CA 1
ATOM 5683 C C . ILE B 1 322 ? 19.281 -2.271 7.637 1 98.06 322 ILE B C 1
ATOM 5685 O O . ILE B 1 322 ? 19.766 -1.369 8.328 1 98.06 322 ILE B O 1
ATOM 5689 N N . ASP B 1 323 ? 19.75 -2.627 6.438 1 98 323 ASP B N 1
ATOM 5690 C CA . ASP B 1 323 ? 20.922 -1.966 5.883 1 98 323 ASP B CA 1
ATOM 5691 C C . ASP B 1 323 ? 20.516 -0.831 4.941 1 98 323 ASP B C 1
ATOM 5693 O O . ASP B 1 323 ? 21.078 0.268 5.016 1 98 323 ASP B O 1
ATOM 5697 N N . TYR B 1 324 ? 19.547 -1.135 4.09 1 98.31 324 TYR B N 1
ATOM 5698 C CA . TYR B 1 324 ? 19.188 -0.187 3.045 1 98.31 324 TYR B CA 1
ATOM 5699 C C . TYR B 1 324 ? 17.672 -0.179 2.812 1 98.31 324 TYR B C 1
ATOM 5701 O O . TYR B 1 324 ? 16.953 -0.998 3.383 1 98.31 324 TYR B O 1
ATOM 5709 N N . LEU B 1 325 ? 17.25 0.784 1.961 1 98.5 325 LEU B N 1
ATOM 5710 C CA . LEU B 1 325 ? 15.844 0.93 1.583 1 98.5 325 LEU B CA 1
ATOM 5711 C C . LEU B 1 325 ? 15.672 0.783 0.075 1 98.5 325 LEU B C 1
ATOM 5713 O O . LEU B 1 325 ? 16.547 1.175 -0.697 1 98.5 325 LEU B O 1
ATOM 5717 N N . THR B 1 326 ? 14.609 0.203 -0.291 1 98.56 326 THR B N 1
ATOM 5718 C CA . THR B 1 326 ? 14.109 0.243 -1.662 1 98.56 326 THR B CA 1
ATOM 5719 C C . THR B 1 326 ? 12.664 0.711 -1.699 1 98.56 326 THR B C 1
ATOM 5721 O O . THR B 1 326 ? 11.82 0.215 -0.943 1 98.56 326 THR B O 1
ATOM 5724 N N . PHE B 1 327 ? 12.375 1.689 -2.543 1 97.94 327 PHE B N 1
ATOM 5725 C CA . PHE B 1 327 ? 11.008 2.188 -2.658 1 97.94 327 PHE B CA 1
ATOM 5726 C C . PHE B 1 327 ? 10.344 1.649 -3.92 1 97.94 327 PHE B C 1
ATOM 5728 O O . PHE B 1 327 ? 10.953 1.627 -4.988 1 97.94 327 PHE B O 1
ATOM 5735 N N . THR B 1 328 ? 9.133 1.209 -3.701 1 97.69 328 THR B N 1
ATOM 5736 C CA . THR B 1 328 ? 8.352 0.675 -4.812 1 97.69 328 THR B CA 1
ATOM 5737 C C . THR B 1 328 ? 7.102 1.52 -5.051 1 97.69 328 THR B C 1
ATOM 5739 O O . THR B 1 328 ? 6.797 2.418 -4.266 1 97.69 328 THR B O 1
ATOM 5742 N N . LYS B 1 329 ? 6.453 1.327 -6.199 1 96.56 329 LYS B N 1
ATOM 5743 C CA . LYS B 1 329 ? 5.184 1.955 -6.559 1 96.56 329 LYS B CA 1
ATOM 5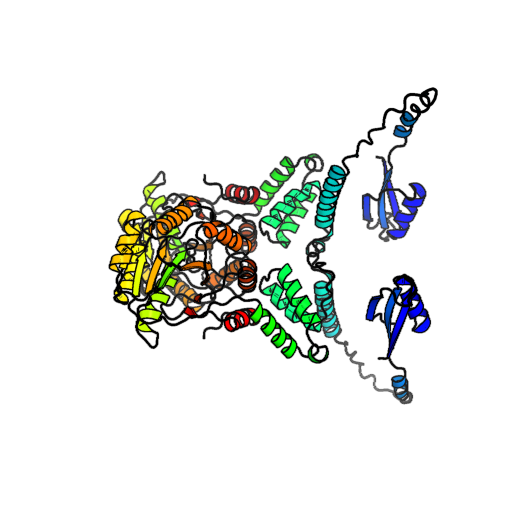744 C C . LYS B 1 329 ? 5.344 3.465 -6.711 1 96.56 329 LYS B C 1
ATOM 5746 O O . LYS B 1 329 ? 4.465 4.23 -6.305 1 96.56 329 LYS B O 1
ATOM 5751 N N . LEU B 1 330 ? 6.453 3.826 -7.195 1 96.38 330 LEU B N 1
ATOM 5752 C CA . LEU B 1 330 ? 6.637 5.25 -7.445 1 96.38 330 LEU B CA 1
ATOM 5753 C C . LEU B 1 330 ? 5.664 5.746 -8.508 1 96.38 330 LEU B C 1
ATOM 5755 O O . LEU B 1 330 ? 5.355 6.938 -8.57 1 96.38 330 LEU B O 1
ATOM 5759 N N . ASP B 1 331 ? 5.168 4.82 -9.312 1 95.56 331 ASP B N 1
ATOM 5760 C CA . ASP B 1 331 ? 4.211 5.133 -10.367 1 95.56 331 ASP B CA 1
ATOM 5761 C C . ASP B 1 331 ? 2.809 5.332 -9.797 1 95.56 331 ASP B C 1
ATOM 5763 O O . ASP B 1 331 ? 1.89 5.734 -10.508 1 95.56 331 ASP B O 1
ATOM 5767 N N . GLU B 1 332 ? 2.658 5.145 -8.508 1 96.12 332 GLU B N 1
ATOM 5768 C CA . GLU B 1 332 ? 1.321 5.188 -7.926 1 96.12 332 GLU B CA 1
ATOM 5769 C C . GLU B 1 332 ? 1.163 6.383 -6.992 1 96.12 332 GLU B C 1
ATOM 5771 O O . GLU B 1 332 ? 0.284 6.387 -6.125 1 96.12 332 GLU B O 1
ATOM 5776 N N . THR B 1 333 ? 1.999 7.316 -7.113 1 95.94 333 THR B N 1
ATOM 5777 C CA . THR B 1 333 ? 1.883 8.547 -6.336 1 95.94 333 THR B CA 1
ATOM 5778 C C . THR B 1 333 ? 2.477 9.727 -7.098 1 95.94 333 THR B C 1
ATOM 5780 O O . THR B 1 333 ? 3.242 9.539 -8.047 1 95.94 333 THR B O 1
ATOM 5783 N N . ARG B 1 334 ? 2.072 10.883 -6.637 1 94.19 334 ARG B N 1
ATOM 5784 C CA . ARG B 1 334 ? 2.639 12.102 -7.195 1 94.19 334 ARG B CA 1
ATOM 5785 C C . ARG B 1 334 ? 3.297 12.953 -6.113 1 94.19 334 ARG B C 1
ATOM 5787 O O . ARG B 1 334 ? 3.705 14.086 -6.367 1 94.19 334 ARG B O 1
ATOM 5794 N N . SER B 1 335 ? 3.357 12.453 -4.973 1 93.38 335 SER B N 1
ATOM 5795 C CA . SER B 1 335 ? 4.047 13.109 -3.867 1 93.38 335 SER B CA 1
ATOM 5796 C C . SER B 1 335 ? 5.203 12.258 -3.354 1 93.38 335 SER B C 1
ATOM 5798 O O . SER B 1 335 ? 5.016 11.094 -3.018 1 93.38 335 SER B O 1
ATOM 5800 N N . PHE B 1 336 ? 6.379 12.859 -3.271 1 94.44 336 PHE B N 1
ATOM 5801 C CA . PHE B 1 336 ? 7.578 12.078 -3.002 1 94.44 336 PHE B CA 1
ATOM 5802 C C . PHE B 1 336 ? 8.32 12.633 -1.793 1 94.44 336 PHE B C 1
ATOM 5804 O O . PHE B 1 336 ? 9.352 12.078 -1.382 1 94.44 336 PHE B O 1
ATOM 5811 N N . GLY B 1 337 ? 7.82 13.688 -1.233 1 92.38 337 GLY B N 1
ATOM 5812 C CA . GLY B 1 337 ? 8.477 14.32 -0.1 1 92.38 337 GLY B CA 1
ATOM 5813 C C . GLY B 1 337 ? 8.594 13.406 1.106 1 92.38 337 GLY B C 1
ATOM 5814 O O . GLY B 1 337 ? 9.594 13.445 1.826 1 92.38 337 GLY B O 1
ATOM 5815 N N . ASN B 1 338 ? 7.629 12.586 1.27 1 91.12 338 ASN B N 1
ATOM 5816 C CA . ASN B 1 338 ? 7.641 11.664 2.402 1 91.12 338 ASN B CA 1
ATOM 5817 C C . ASN B 1 338 ? 8.797 10.672 2.311 1 91.12 338 ASN B C 1
ATOM 5819 O O . ASN B 1 338 ? 9.375 10.297 3.328 1 91.12 338 ASN B O 1
ATOM 5823 N N . LEU B 1 339 ? 9.125 10.289 1.118 1 94.81 339 LEU B N 1
ATOM 5824 C CA . LEU B 1 339 ? 10.227 9.352 0.921 1 94.81 339 LEU B CA 1
ATOM 5825 C C . LEU B 1 339 ? 11.562 9.984 1.291 1 94.81 339 LEU B C 1
ATOM 5827 O O . LEU B 1 339 ? 12.391 9.359 1.954 1 94.81 339 LEU B O 1
ATOM 5831 N N . ILE B 1 340 ? 11.672 11.203 0.866 1 93.25 340 ILE B N 1
ATOM 5832 C CA . ILE B 1 340 ? 12.906 11.938 1.131 1 93.25 340 ILE B CA 1
ATOM 5833 C C . ILE B 1 340 ? 13.062 12.156 2.633 1 93.25 340 ILE B C 1
ATOM 5835 O O . ILE B 1 340 ? 14.117 11.859 3.203 1 93.25 340 ILE B O 1
ATOM 5839 N N . SER B 1 341 ? 12.031 12.656 3.229 1 92.31 341 SER B N 1
ATOM 5840 C CA . SER B 1 341 ? 12.055 12.891 4.668 1 92.31 341 SER B CA 1
ATOM 5841 C C . SER B 1 341 ? 12.305 11.594 5.438 1 92.31 341 SER B C 1
ATOM 5843 O O . SER B 1 341 ? 13.047 11.586 6.422 1 92.31 341 SER B O 1
ATOM 5845 N N . PHE B 1 342 ? 11.727 10.523 5.02 1 95.94 342 PHE B N 1
ATOM 5846 C CA . PHE B 1 342 ? 11.844 9.227 5.668 1 95.94 342 PHE B CA 1
ATOM 5847 C C . PHE B 1 342 ? 13.273 8.711 5.594 1 95.94 342 PHE B C 1
ATOM 5849 O O . PHE B 1 342 ? 13.844 8.281 6.602 1 95.94 342 PHE B O 1
ATOM 5856 N N . ALA B 1 343 ? 13.828 8.711 4.391 1 95.62 343 ALA B N 1
ATOM 5857 C CA . ALA B 1 343 ? 15.203 8.25 4.199 1 95.62 343 ALA B CA 1
ATOM 5858 C C . ALA B 1 343 ? 16.172 9.07 5.035 1 95.62 343 ALA B C 1
ATOM 5860 O O . ALA B 1 343 ? 17.109 8.523 5.645 1 95.62 343 ALA B O 1
ATOM 5861 N N . HIS B 1 344 ? 15.945 10.336 5.07 1 92.19 344 HIS B N 1
ATOM 5862 C CA . HIS B 1 344 ? 16.812 11.219 5.848 1 92.19 344 HIS B CA 1
ATOM 5863 C C . HIS B 1 344 ? 16.688 10.922 7.34 1 92.19 344 HIS B C 1
ATOM 5865 O O . HIS B 1 344 ? 17.703 10.844 8.039 1 92.19 344 HIS B O 1
ATOM 5871 N N . LYS B 1 345 ? 15.531 10.812 7.789 1 91.62 345 LYS B N 1
ATOM 5872 C CA . LYS B 1 345 ? 15.273 10.594 9.211 1 91.62 345 LYS B CA 1
ATOM 5873 C C . LYS B 1 345 ? 15.859 9.266 9.68 1 91.62 345 LYS B C 1
ATOM 5875 O O . LYS B 1 345 ? 16.391 9.18 10.789 1 91.62 345 LYS B O 1
ATOM 5880 N N . THR B 1 346 ? 15.773 8.219 8.867 1 95.19 346 THR B N 1
ATOM 5881 C CA . THR B 1 346 ? 16.25 6.891 9.25 1 95.19 346 THR B CA 1
ATOM 5882 C C . THR B 1 346 ? 17.734 6.754 8.969 1 95.19 346 THR B C 1
ATOM 5884 O O . THR B 1 346 ? 18.375 5.805 9.43 1 95.19 346 THR B O 1
ATOM 5887 N N . LYS B 1 347 ? 18.328 7.66 8.133 1 94.81 347 LYS B N 1
ATOM 5888 C CA . LYS B 1 347 ? 19.734 7.664 7.73 1 94.81 347 LYS B CA 1
ATOM 5889 C C . LYS B 1 347 ? 20.078 6.387 6.969 1 94.81 347 LYS B C 1
ATOM 5891 O O . LYS B 1 347 ? 21.203 5.875 7.09 1 94.81 347 LYS B O 1
ATOM 5896 N N . LYS B 1 348 ? 19.094 5.824 6.391 1 97.19 348 LYS B N 1
ATOM 5897 C CA . LYS B 1 348 ? 19.312 4.645 5.566 1 97.19 348 LYS B CA 1
ATOM 5898 C C . LYS B 1 348 ? 19.359 5.008 4.082 1 97.19 348 LYS B C 1
ATOM 5900 O O . LYS B 1 348 ? 18.531 5.789 3.605 1 97.19 348 LYS B O 1
ATOM 5905 N N . SER B 1 349 ? 20.328 4.469 3.418 1 97.94 349 SER B N 1
ATOM 5906 C CA . SER B 1 349 ? 20.5 4.766 2 1 97.94 349 SER B CA 1
ATOM 5907 C C . SER B 1 349 ? 19.484 4.004 1.147 1 97.94 349 SER B C 1
ATOM 5909 O O . SER B 1 349 ? 19.094 2.893 1.497 1 97.94 349 SER B O 1
ATOM 5911 N N . ILE B 1 350 ? 19.125 4.637 0.059 1 98.12 350 ILE B N 1
ATOM 5912 C CA . ILE B 1 350 ? 18.219 4.043 -0.908 1 98.12 350 ILE B CA 1
ATOM 5913 C C . ILE B 1 350 ? 19 3.311 -1.989 1 98.12 350 ILE B C 1
ATOM 5915 O O . ILE B 1 350 ? 19.969 3.85 -2.529 1 98.12 350 ILE B O 1
ATOM 5919 N N . THR B 1 351 ? 18.547 2.074 -2.373 1 97.69 351 THR B N 1
ATOM 5920 C CA . THR B 1 351 ? 19.297 1.276 -3.346 1 97.69 351 THR B CA 1
ATOM 5921 C C . THR B 1 351 ? 18.594 1.306 -4.703 1 97.69 351 THR B C 1
ATOM 5923 O O . THR B 1 351 ? 19.25 1.457 -5.738 1 97.69 351 THR B O 1
ATOM 5926 N N . TYR B 1 352 ? 17.234 1.064 -4.719 1 97.19 352 TYR B N 1
ATOM 5927 C CA . TYR B 1 352 ? 16.516 0.977 -5.977 1 97.19 352 TYR B CA 1
ATOM 5928 C C . TYR B 1 352 ? 15.148 1.66 -5.871 1 97.19 352 TYR B C 1
ATOM 5930 O O . TYR B 1 352 ? 14.648 1.884 -4.766 1 97.19 352 TYR B O 1
ATOM 5938 N N . PHE B 1 353 ? 14.656 2.006 -7.047 1 96.75 353 PHE B N 1
ATOM 5939 C CA . PHE B 1 353 ? 13.281 2.451 -7.223 1 96.75 353 PHE B CA 1
ATOM 5940 C C . PHE B 1 353 ? 12.539 1.549 -8.203 1 96.75 353 PHE B C 1
ATOM 5942 O O . PHE B 1 353 ? 13.031 1.285 -9.305 1 96.75 353 PHE B O 1
ATOM 5949 N N . SER B 1 354 ? 11.438 1.036 -7.75 1 96.81 354 SER B N 1
ATOM 5950 C CA . SER B 1 354 ? 10.555 0.365 -8.695 1 96.81 354 SER B CA 1
ATOM 5951 C C . SER B 1 354 ? 9.461 1.305 -9.195 1 96.81 354 SER B C 1
ATOM 5953 O O . SER B 1 354 ? 8.742 1.908 -8.398 1 96.81 354 SER B O 1
ATOM 5955 N N . ILE B 1 355 ? 9.219 1.426 -10.516 1 95.62 355 ILE B N 1
ATOM 5956 C CA . ILE B 1 355 ? 8.359 2.455 -11.086 1 95.62 355 ILE B CA 1
ATOM 5957 C C . ILE B 1 355 ? 7.223 1.8 -11.867 1 95.62 355 ILE B C 1
ATOM 5959 O O . ILE B 1 355 ? 6.613 2.432 -12.734 1 95.62 355 ILE B O 1
ATOM 5963 N N . GLY B 1 356 ? 6.977 0.542 -11.68 1 92.94 356 GLY B N 1
ATOM 5964 C CA . GLY B 1 356 ? 5.922 -0.18 -12.375 1 92.94 356 GLY B CA 1
ATOM 5965 C C . GLY B 1 356 ? 5.977 -1.68 -12.148 1 92.94 356 GLY B C 1
ATOM 5966 O O . GLY B 1 356 ? 6.727 -2.158 -11.297 1 92.94 356 GLY B O 1
ATOM 5967 N N . GLN B 1 357 ? 5.273 -2.418 -12.992 1 89.69 357 GLN B N 1
ATOM 5968 C CA . GLN B 1 357 ? 5.102 -3.846 -12.75 1 89.69 357 GLN B CA 1
ATOM 5969 C C . GLN B 1 357 ? 5.934 -4.672 -13.727 1 89.69 357 GLN B C 1
ATOM 5971 O O . GLN B 1 357 ? 6.129 -5.871 -13.523 1 89.69 357 GLN B O 1
ATOM 5976 N N . ASN B 1 358 ? 6.418 -4.043 -14.703 1 91.38 358 ASN B N 1
ATOM 5977 C CA . ASN B 1 358 ? 7.102 -4.805 -15.742 1 91.38 358 ASN B CA 1
ATOM 5978 C C . ASN B 1 358 ? 8.43 -5.367 -15.25 1 91.38 358 ASN B C 1
ATOM 5980 O O . ASN B 1 358 ? 9.234 -4.645 -14.656 1 91.38 358 ASN B O 1
ATOM 5984 N N . VAL B 1 359 ? 8.609 -6.617 -15.438 1 91.94 359 VAL B N 1
ATOM 5985 C CA . VAL B 1 359 ? 9.859 -7.309 -15.148 1 91.94 359 VAL B CA 1
ATOM 5986 C C . VAL B 1 359 ? 10.617 -7.57 -16.453 1 91.94 359 VAL B C 1
ATOM 5988 O O . VAL B 1 359 ? 10.109 -8.242 -17.344 1 91.94 359 VAL B O 1
ATOM 5991 N N . PRO B 1 360 ? 11.766 -7 -16.672 1 91.44 360 PRO B N 1
ATOM 5992 C CA . PRO B 1 360 ? 12.633 -6.395 -15.664 1 91.44 360 PRO B CA 1
ATOM 5993 C C . PRO B 1 360 ? 12.648 -4.867 -15.742 1 91.44 360 PRO B C 1
ATOM 5995 O O . PRO B 1 360 ? 13.242 -4.211 -14.883 1 91.44 360 PRO B O 1
ATOM 5998 N N . ASP B 1 361 ? 11.945 -4.234 -16.516 1 92.44 361 ASP B N 1
ATOM 5999 C CA . ASP B 1 361 ? 12.266 -2.908 -17.031 1 92.44 361 ASP B CA 1
ATOM 6000 C C . ASP B 1 361 ? 11.836 -1.82 -16.047 1 92.44 361 ASP B C 1
ATOM 6002 O O . ASP B 1 361 ? 12.344 -0.699 -16.094 1 92.44 361 ASP B O 1
ATOM 6006 N N . ASP B 1 362 ? 10.984 -2.127 -15.188 1 94.62 362 ASP B N 1
ATOM 6007 C CA . ASP B 1 362 ? 10.461 -1.092 -14.305 1 94.62 362 ASP B CA 1
ATOM 6008 C C . ASP B 1 362 ? 11.273 -1.007 -13.016 1 94.62 362 ASP B C 1
ATOM 6010 O O . ASP B 1 362 ? 10.703 -0.965 -11.922 1 94.62 362 ASP B O 1
ATOM 6014 N N . LEU B 1 363 ? 12.57 -1.012 -13.148 1 96.19 363 LEU B N 1
ATOM 6015 C CA . LEU B 1 363 ? 13.492 -0.874 -12.031 1 96.19 363 LEU B CA 1
ATOM 6016 C C . LEU B 1 363 ? 14.594 0.126 -12.352 1 96.19 363 LEU B C 1
ATOM 6018 O O . LEU B 1 363 ? 15.219 0.047 -13.414 1 96.19 363 LEU B O 1
ATOM 6022 N N . ILE B 1 364 ? 14.773 1.087 -11.391 1 94.38 364 ILE B N 1
ATOM 6023 C CA . ILE B 1 364 ? 15.797 2.113 -11.562 1 94.38 364 ILE B CA 1
ATOM 6024 C C . ILE B 1 364 ? 16.797 2.037 -10.414 1 94.38 364 ILE B C 1
ATOM 6026 O O . ILE B 1 364 ? 16.406 1.9 -9.25 1 94.38 364 ILE B O 1
ATOM 6030 N N . VAL B 1 365 ? 18.078 2.092 -10.836 1 94.12 365 VAL B N 1
ATOM 6031 C CA . VAL B 1 365 ? 19.094 2.271 -9.797 1 94.12 365 VAL B CA 1
ATOM 6032 C C . VAL B 1 365 ? 18.922 3.639 -9.141 1 94.12 365 VAL B C 1
ATOM 6034 O O . VAL B 1 365 ? 18.719 4.641 -9.828 1 94.12 365 VAL B O 1
ATOM 6037 N N . SER B 1 366 ? 19.016 3.58 -7.828 1 90.12 366 SER B N 1
ATOM 6038 C CA . SER B 1 366 ? 18.719 4.809 -7.102 1 90.12 366 SER B CA 1
ATOM 6039 C C . SER B 1 366 ? 19.688 5.926 -7.484 1 90.12 366 SER B C 1
ATOM 6041 O O . SER B 1 366 ? 20.875 5.688 -7.641 1 90.12 366 SER B O 1
ATOM 6043 N N . ASP B 1 367 ? 19.047 7.086 -7.633 1 91.19 367 ASP B N 1
ATOM 6044 C CA . ASP B 1 367 ? 19.688 8.352 -7.961 1 91.19 367 ASP B CA 1
ATOM 6045 C C . ASP B 1 367 ? 18.953 9.531 -7.34 1 91.19 367 ASP B C 1
ATOM 6047 O O . ASP B 1 367 ? 17.734 9.664 -7.512 1 91.19 367 ASP B O 1
ATOM 6051 N N . ALA B 1 368 ? 19.766 10.242 -6.645 1 92.88 368 ALA B N 1
ATOM 6052 C CA . ALA B 1 368 ? 19.141 11.367 -5.973 1 92.88 368 ALA B CA 1
ATOM 6053 C C . ALA B 1 368 ? 18.438 12.289 -6.973 1 92.88 368 ALA B C 1
ATOM 6055 O O . ALA B 1 368 ? 17.344 12.797 -6.707 1 92.88 368 ALA B O 1
ATOM 6056 N N . THR B 1 369 ? 19.047 12.461 -8.07 1 92.75 369 THR B N 1
ATOM 6057 C CA . THR B 1 369 ? 18.516 13.352 -9.094 1 92.75 369 THR B CA 1
ATOM 6058 C C . THR B 1 369 ? 17.156 12.852 -9.594 1 92.75 369 THR B C 1
ATOM 6060 O O . THR B 1 369 ? 16.25 13.641 -9.844 1 92.75 369 THR B O 1
ATOM 6063 N N . TYR B 1 370 ? 17.047 11.594 -9.703 1 94 370 TYR B N 1
ATOM 6064 C CA . TYR B 1 370 ? 15.789 11.023 -10.164 1 94 370 TYR B CA 1
ATOM 6065 C C . TYR B 1 370 ? 14.656 11.352 -9.195 1 94 370 TYR B C 1
ATOM 6067 O O . TYR B 1 370 ? 13.594 11.82 -9.617 1 94 370 TYR B O 1
ATOM 6075 N N . LEU B 1 371 ? 14.914 11.109 -7.938 1 93.94 371 LEU B N 1
ATOM 6076 C CA . LEU B 1 371 ? 13.891 11.344 -6.922 1 93.94 371 LEU B CA 1
ATOM 6077 C C . LEU B 1 371 ? 13.562 12.828 -6.82 1 93.94 371 LEU B C 1
ATOM 6079 O O . LEU B 1 371 ? 12.398 13.203 -6.648 1 93.94 371 LEU B O 1
ATOM 6083 N N . ILE B 1 372 ? 14.57 13.648 -6.98 1 92.81 372 ILE B N 1
ATOM 6084 C CA . ILE B 1 372 ? 14.383 15.094 -6.93 1 92.81 372 ILE B CA 1
ATOM 6085 C C . ILE B 1 372 ? 13.531 15.547 -8.109 1 92.81 372 ILE B C 1
ATOM 6087 O O . ILE B 1 372 ? 12.641 16.391 -7.961 1 92.81 372 ILE B O 1
ATOM 6091 N N . ASP B 1 373 ? 13.828 14.984 -9.219 1 92.62 373 ASP B N 1
ATOM 6092 C CA . ASP B 1 373 ? 13.039 15.312 -10.398 1 92.62 373 ASP B CA 1
ATOM 6093 C C . ASP B 1 373 ? 11.578 14.898 -10.219 1 92.62 373 ASP B C 1
ATOM 6095 O O . ASP B 1 373 ? 10.664 15.633 -10.602 1 92.62 373 ASP B O 1
ATOM 6099 N N . CYS B 1 374 ? 11.406 13.758 -9.68 1 93.12 374 CYS B N 1
ATOM 6100 C CA . CYS B 1 374 ? 10.047 13.32 -9.375 1 93.12 374 CYS B CA 1
ATOM 6101 C C . CYS B 1 374 ? 9.367 14.297 -8.414 1 93.12 374 CYS B C 1
ATOM 6103 O O . CYS B 1 374 ? 8.211 14.664 -8.617 1 93.12 374 CYS B O 1
ATOM 6105 N N . PHE B 1 375 ? 10.102 14.727 -7.406 1 91.5 375 PHE B N 1
ATOM 6106 C CA . PHE B 1 375 ? 9.625 15.656 -6.391 1 91.5 375 PHE B CA 1
ATOM 6107 C C . PHE B 1 375 ? 9.227 16.984 -7.023 1 91.5 375 PHE B C 1
ATOM 6109 O O . PHE B 1 375 ? 8.133 17.5 -6.773 1 91.5 375 PHE B O 1
ATOM 6116 N N . MET B 1 376 ? 10.078 17.438 -7.879 1 88.94 376 MET B N 1
ATOM 6117 C CA . MET B 1 376 ? 9.875 18.75 -8.492 1 88.94 376 MET B CA 1
ATOM 6118 C C . MET B 1 376 ? 8.727 18.719 -9.492 1 88.94 376 MET B C 1
ATOM 6120 O O . MET B 1 376 ? 7.938 19.656 -9.578 1 88.94 376 MET B O 1
ATOM 6124 N N . ASN B 1 377 ? 8.648 17.656 -10.211 1 88.69 377 ASN B N 1
ATOM 6125 C CA . ASN B 1 377 ? 7.672 17.562 -11.289 1 88.69 377 ASN B CA 1
ATOM 6126 C C . ASN B 1 377 ? 6.379 16.906 -10.828 1 88.69 377 ASN B C 1
ATOM 6128 O O . ASN B 1 377 ? 5.406 16.844 -11.578 1 88.69 377 ASN B O 1
ATOM 6132 N N . GLN B 1 378 ? 6.383 16.391 -9.609 1 87.31 378 GLN B N 1
ATOM 6133 C CA . GLN B 1 378 ? 5.246 15.68 -9.039 1 87.31 378 GLN B CA 1
ATOM 6134 C C . GLN B 1 378 ? 4.785 14.555 -9.969 1 87.31 378 GLN B C 1
ATOM 6136 O O . GLN B 1 378 ? 3.588 14.406 -10.219 1 87.31 378 GLN B O 1
ATOM 6141 N N . GLU B 1 379 ? 5.773 13.961 -10.547 1 87 379 GLU B N 1
ATOM 6142 C CA . GLU B 1 379 ? 5.512 12.82 -11.414 1 87 379 GLU B CA 1
ATOM 6143 C C . GLU B 1 379 ? 6.773 11.984 -11.617 1 87 379 GLU B C 1
ATOM 6145 O O . GLU B 1 379 ? 7.883 12.523 -11.664 1 87 379 GLU B O 1
ATOM 6150 N N . CYS B 1 380 ? 6.496 10.672 -11.578 1 82.12 380 CYS B N 1
ATOM 6151 C CA . CYS B 1 380 ? 7.613 9.781 -11.844 1 82.12 380 CYS B CA 1
ATOM 6152 C C . CYS B 1 380 ? 7.945 9.742 -13.336 1 82.12 380 CYS B C 1
ATOM 6154 O O . CYS B 1 380 ? 7.062 9.531 -14.164 1 82.12 380 CYS B O 1
ATOM 6156 N N . ALA B 1 381 ? 9.141 10.25 -13.656 1 67.94 381 ALA B N 1
ATOM 6157 C CA . ALA B 1 381 ? 9.562 10.281 -15.055 1 67.94 381 ALA B CA 1
ATOM 6158 C C . ALA B 1 381 ? 9.891 8.875 -15.555 1 67.94 381 ALA B C 1
ATOM 6160 O O . ALA B 1 381 ? 10.5 8.086 -14.836 1 67.94 381 ALA B O 1
ATOM 6161 N N . ARG B 1 382 ? 9.195 8.375 -16.453 1 66.31 382 ARG B N 1
ATOM 6162 C CA . ARG B 1 382 ? 9.625 7.121 -17.062 1 66.31 382 ARG B CA 1
ATOM 6163 C C . ARG B 1 382 ? 10.859 7.34 -17.938 1 66.31 382 ARG B C 1
ATOM 6165 O O . ARG B 1 382 ? 10.938 8.328 -18.672 1 66.31 382 ARG B O 1
ATOM 6172 N N . LYS B 1 383 ? 12.094 6.988 -17.422 1 55.12 383 LYS B N 1
ATOM 6173 C CA . LYS B 1 383 ? 13.266 7.109 -18.281 1 55.12 383 LYS B CA 1
ATOM 6174 C C . LYS B 1 383 ? 13.148 6.203 -19.5 1 55.12 383 LYS B C 1
ATOM 6176 O O . LYS B 1 383 ? 12.57 5.121 -19.422 1 55.12 383 LYS B O 1
#

Nearest PDB structures (foldseek):
  8r9r-assembly1_A-2  TM=9.028E-01  e=2.118E-19  Shewanella putrefaciens CN-32
  1ng1-assembly1_A  TM=8.624E-01  e=1.391E-14  Thermus aquaticus
  2ng1-assembly1_A  TM=8.627E-01  e=3.947E-13  Thermus aquaticus
  7o9f-assembly3_C  TM=8.182E-01  e=3.947E-13  Bacillus subtilis subsp. subtilis str. 168
  3dm5-assembly1_B  TM=7.582E-01  e=1.952E-13  Pyrococcus furiosus

Organism: Aliarcobacter butzleri (strain RM4018) (NCBI:txid367737)

InterPro domains:
  IPR000897 Signal recognition particle, SRP54 subunit, GTPase domain [PF00448] (183-376)
  IPR000897 Signal recognition particle, SRP54 subunit, GTPase domain [SM00962] (182-377)
  IPR003593 AAA+ ATPase domain [SM00382] (181-328)
  IPR020006 Flagellar biosynthesis protein FlhF [TIGR03499] (5-271)
  IPR027417 P-loop containing nucleoside triphosphate hydrolase [G3DSA:3.40.50.300] (177-365)
  IPR027417 P-loop containing nucleoside triphosphate hydrolase [SSF52540] (178-377)
  IPR047040 Flagellar biosynthesis protein FlhF, GTPase domain [cd17873] (183-374)